Protein AF-0000000073181662 (afdb_homodimer)

Structure (mmCIF, N/CA/C/O backbone):
data_AF-0000000073181662-model_v1
#
loop_
_entity.id
_entity.type
_entity.pdbx_description
1 polymer 'CTLH domain-containing protein'
#
loop_
_atom_site.group_PDB
_atom_site.id
_atom_site.type_symbol
_atom_site.label_atom_id
_atom_site.label_alt_id
_atom_site.label_comp_id
_atom_site.label_asym_id
_atom_site.label_entity_id
_atom_site.label_seq_id
_atom_site.pdbx_PDB_ins_code
_atom_site.Cartn_x
_atom_site.Cartn_y
_atom_site.Cartn_z
_atom_site.occupancy
_atom_site.B_iso_or_equiv
_atom_site.auth_seq_id
_atom_site.auth_comp_id
_atom_site.auth_asym_id
_atom_site.auth_atom_id
_atom_site.pdbx_PDB_model_num
ATOM 1 N N . MET A 1 1 ? 4.539 17.078 -28.125 1 48.53 1 MET A N 1
ATOM 2 C CA . MET A 1 1 ? 5.02 17.031 -26.75 1 48.53 1 MET A CA 1
ATOM 3 C C . MET A 1 1 ? 5.301 15.594 -26.328 1 48.53 1 MET A C 1
ATOM 5 O O . MET A 1 1 ? 4.434 14.727 -26.453 1 48.53 1 MET A O 1
ATOM 9 N N . ASN A 1 2 ? 6.52 15.117 -26.297 1 72.12 2 ASN A N 1
ATOM 10 C CA . ASN A 1 2 ? 6.871 13.742 -25.953 1 72.12 2 ASN A CA 1
ATOM 11 C C . ASN A 1 2 ? 6.547 13.422 -24.5 1 72.12 2 ASN A C 1
ATOM 13 O O . ASN A 1 2 ? 7.117 14.016 -23.594 1 72.12 2 ASN A O 1
ATOM 17 N N . VAL A 1 3 ? 5.398 12.906 -24.219 1 86.69 3 VAL A N 1
ATOM 18 C CA . VAL A 1 3 ? 4.969 12.523 -22.875 1 86.69 3 VAL A CA 1
ATOM 19 C C . VAL A 1 3 ? 5.914 11.469 -22.312 1 86.69 3 VAL A C 1
ATOM 21 O O . VAL A 1 3 ? 6.137 10.422 -22.938 1 86.69 3 VAL A O 1
ATOM 24 N N . THR A 1 4 ? 6.684 11.883 -21.25 1 92.31 4 THR A N 1
ATOM 25 C CA . THR A 1 4 ? 7.586 10.953 -20.594 1 92.31 4 THR A CA 1
ATOM 26 C C . THR A 1 4 ? 6.824 10.055 -19.625 1 92.31 4 THR A C 1
ATOM 28 O O . THR A 1 4 ? 5.676 10.344 -19.281 1 92.31 4 THR A O 1
ATOM 31 N N . GLU A 1 5 ? 7.379 9.008 -19.25 1 93.75 5 GLU A N 1
ATOM 32 C CA . GLU A 1 5 ? 6.809 8.125 -18.234 1 93.75 5 GLU A CA 1
ATOM 33 C C . GLU A 1 5 ? 6.59 8.875 -16.922 1 93.75 5 GLU A C 1
ATOM 35 O O . GLU A 1 5 ? 5.609 8.625 -16.219 1 93.75 5 GLU A O 1
ATOM 40 N N . GLU A 1 6 ? 7.523 9.734 -16.609 1 94.75 6 GLU A N 1
ATOM 41 C CA . GLU A 1 6 ? 7.391 10.555 -15.414 1 94.75 6 GLU A CA 1
ATOM 42 C C . GLU A 1 6 ? 6.129 11.406 -15.461 1 94.75 6 GLU A C 1
ATOM 44 O O . GLU A 1 6 ? 5.441 11.57 -14.445 1 94.75 6 GLU A O 1
ATOM 49 N N . ASP A 1 7 ? 5.836 11.914 -16.594 1 95.88 7 ASP A N 1
ATOM 50 C CA . ASP A 1 7 ? 4.621 12.703 -16.766 1 95.88 7 ASP A CA 1
ATOM 51 C C . ASP A 1 7 ? 3.373 11.859 -16.516 1 95.88 7 ASP A C 1
ATOM 53 O O . ASP A 1 7 ? 2.41 12.328 -15.914 1 95.88 7 ASP A O 1
ATOM 57 N N . VAL A 1 8 ? 3.42 10.688 -17 1 97.19 8 VAL A N 1
ATOM 58 C CA . VAL A 1 8 ? 2.293 9.773 -16.812 1 97.19 8 VAL A CA 1
ATOM 59 C C . VAL A 1 8 ? 2.088 9.5 -15.328 1 97.19 8 VAL A C 1
ATOM 61 O O . VAL A 1 8 ? 0.968 9.602 -14.82 1 97.19 8 VAL A O 1
ATOM 64 N N . VAL A 1 9 ? 3.143 9.195 -14.656 1 98.25 9 VAL A N 1
ATOM 65 C CA . VAL A 1 9 ? 3.088 8.898 -13.227 1 98.25 9 VAL A CA 1
ATOM 66 C C . VAL A 1 9 ? 2.553 10.102 -12.461 1 98.25 9 VAL A C 1
ATOM 68 O O . VAL A 1 9 ? 1.69 9.961 -11.594 1 98.25 9 VAL A O 1
ATOM 71 N N . LYS A 1 10 ? 3.012 11.281 -12.828 1 97.5 10 LYS A N 1
ATOM 72 C CA . LYS A 1 10 ? 2.547 12.492 -12.164 1 97.5 10 LYS A CA 1
ATOM 73 C C . LYS A 1 10 ? 1.052 12.703 -12.383 1 97.5 10 LYS A C 1
ATOM 75 O O . LYS A 1 10 ? 0.334 13.109 -11.469 1 97.5 10 LYS A O 1
ATOM 80 N N . THR A 1 11 ? 0.65 12.445 -13.555 1 97.75 11 THR A N 1
ATOM 81 C CA . THR A 1 11 ? -0.768 12.57 -13.875 1 97.75 11 THR A CA 1
ATOM 82 C C . THR A 1 11 ? -1.594 11.586 -13.047 1 97.75 11 THR A C 1
ATOM 84 O O . THR A 1 11 ? -2.656 11.938 -12.531 1 97.75 11 THR A O 1
ATOM 87 N N . ILE A 1 12 ? -1.099 10.391 -12.93 1 98.5 12 ILE A N 1
ATOM 88 C CA . ILE A 1 12 ? -1.779 9.375 -12.125 1 98.5 12 ILE A CA 1
ATOM 89 C C . ILE A 1 12 ? -1.827 9.82 -10.664 1 98.5 12 ILE A C 1
ATOM 91 O O . ILE A 1 12 ? -2.871 9.727 -10.016 1 98.5 12 ILE A O 1
ATOM 95 N N . LEU A 1 13 ? -0.717 10.312 -10.188 1 98.5 13 LEU A N 1
ATOM 96 C CA . LEU A 1 13 ? -0.642 10.781 -8.812 1 98.5 13 LEU A CA 1
ATOM 97 C C . LEU A 1 13 ? -1.654 11.891 -8.555 1 98.5 13 LEU A C 1
ATOM 99 O O . LEU A 1 13 ? -2.316 11.906 -7.516 1 98.5 13 LEU A O 1
ATOM 103 N N . GLU A 1 14 ? -1.803 12.781 -9.438 1 97.38 14 GLU A N 1
ATOM 104 C CA . GLU A 1 14 ? -2.787 13.852 -9.32 1 97.38 14 GLU A CA 1
ATOM 105 C C . GLU A 1 14 ? -4.207 13.297 -9.266 1 97.38 14 GLU A C 1
ATOM 107 O O . GLU A 1 14 ? -5.031 13.75 -8.469 1 97.38 14 GLU A O 1
ATOM 112 N N . PHE A 1 15 ? -4.457 12.352 -10.156 1 97.88 15 PHE A N 1
ATOM 113 C CA . PHE A 1 15 ? -5.766 11.711 -10.18 1 97.88 15 PHE A CA 1
ATOM 114 C C . PHE A 1 15 ? -6.059 11.039 -8.836 1 97.88 15 PHE A C 1
ATOM 116 O O . PHE A 1 15 ? -7.133 11.234 -8.266 1 97.88 15 PHE A O 1
ATOM 123 N N . LEU A 1 16 ? -5.164 10.25 -8.32 1 97.94 16 LEU A N 1
ATOM 124 C CA . LEU A 1 16 ? -5.332 9.547 -7.055 1 97.94 16 LEU A CA 1
ATOM 125 C C . LEU A 1 16 ? -5.578 10.531 -5.914 1 97.94 16 LEU A C 1
ATOM 127 O O . LEU A 1 16 ? -6.453 10.305 -5.074 1 97.94 16 LEU A O 1
ATOM 131 N N . ASP A 1 17 ? -4.844 11.578 -5.934 1 96.5 17 ASP A N 1
ATOM 132 C CA . ASP A 1 17 ? -4.996 12.609 -4.91 1 96.5 17 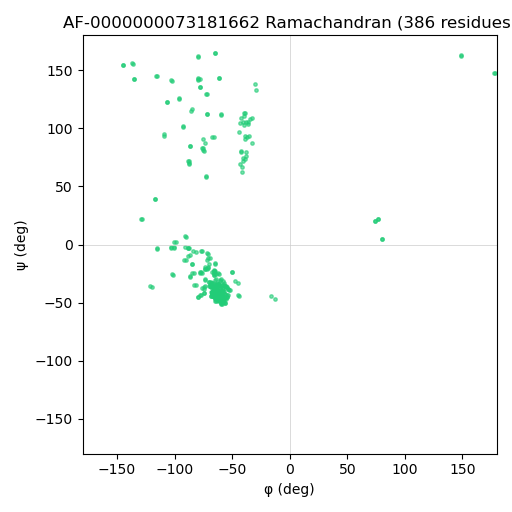ASP A CA 1
ATOM 133 C C . ASP A 1 17 ? -6.387 13.242 -4.969 1 96.5 17 ASP A C 1
ATOM 135 O O . ASP A 1 17 ? -7.055 13.367 -3.939 1 96.5 17 ASP A O 1
ATOM 139 N N . SER A 1 18 ? -6.816 13.555 -6.148 1 95.94 18 SER A N 1
ATOM 140 C CA . SER A 1 18 ? -8.086 14.242 -6.34 1 95.94 18 SER A CA 1
ATOM 141 C C . SER A 1 18 ? -9.258 13.359 -5.91 1 95.94 18 SER A C 1
ATOM 143 O O . SER A 1 18 ? -10.312 13.867 -5.52 1 95.94 18 SER A O 1
ATOM 145 N N . ARG A 1 19 ? -9.07 12.047 -5.875 1 95.19 19 ARG A N 1
ATOM 146 C CA . ARG A 1 19 ? -10.141 11.109 -5.531 1 95.19 19 ARG A CA 1
ATOM 147 C C . ARG A 1 19 ? -9.984 10.609 -4.102 1 95.19 19 ARG A C 1
ATOM 149 O O . ARG A 1 19 ? -10.781 9.789 -3.637 1 95.19 19 ARG A O 1
ATOM 156 N N . GLY A 1 20 ? -8.969 11.008 -3.459 1 94.94 20 GLY A N 1
ATOM 157 C CA . GLY A 1 20 ? -8.742 10.594 -2.084 1 94.94 20 GLY A CA 1
ATOM 158 C C . GLY A 1 20 ? -8.211 9.18 -1.966 1 94.94 20 GLY A C 1
ATOM 159 O O . GLY A 1 20 ? -8.383 8.523 -0.936 1 94.94 20 GLY A O 1
ATOM 160 N N . LEU A 1 21 ? -7.605 8.656 -2.998 1 96.75 21 LEU A N 1
ATOM 161 C CA . LEU A 1 21 ? -6.996 7.328 -3.012 1 96.75 21 LEU A CA 1
ATOM 162 C C . LEU A 1 21 ? -5.547 7.395 -2.539 1 96.75 21 LEU A C 1
ATOM 164 O O . LEU A 1 21 ? -4.625 7.098 -3.305 1 96.75 21 LEU A O 1
ATOM 168 N N . HIS A 1 22 ? -5.398 7.613 -1.284 1 97.06 22 HIS A N 1
ATOM 169 C CA . HIS A 1 22 ? -4.105 8.055 -0.77 1 97.06 22 HIS A CA 1
ATOM 170 C C . HIS A 1 22 ? -3.203 6.863 -0.458 1 97.06 22 HIS A C 1
ATOM 172 O O . HIS A 1 22 ? -1.979 6.977 -0.531 1 97.06 22 HIS A O 1
ATOM 178 N N . ILE A 1 23 ? -3.785 5.742 -0.146 1 97.25 23 ILE A N 1
ATOM 179 C CA . ILE A 1 23 ? -2.947 4.566 0.059 1 97.25 23 ILE A CA 1
ATOM 180 C C . ILE A 1 23 ? -2.246 4.199 -1.246 1 97.25 23 ILE A C 1
ATOM 182 O O . ILE A 1 23 ? -1.03 3.988 -1.267 1 97.25 23 ILE A O 1
ATOM 186 N N . ALA A 1 24 ? -2.98 4.207 -2.316 1 98 24 ALA A N 1
ATOM 187 C CA . ALA A 1 24 ? -2.408 3.949 -3.635 1 98 24 ALA A CA 1
ATOM 188 C C . ALA A 1 24 ? -1.417 5.043 -4.023 1 98 24 ALA A C 1
ATOM 190 O O . ALA A 1 24 ? -0.35 4.754 -4.574 1 98 24 ALA A O 1
ATOM 191 N N . GLN A 1 25 ? -1.783 6.258 -3.738 1 98 25 GLN A N 1
ATOM 192 C CA . GLN A 1 25 ? -0.916 7.395 -4.043 1 98 25 GLN A CA 1
ATOM 193 C C . GLN A 1 25 ? 0.456 7.227 -3.396 1 98 25 GLN A C 1
ATOM 195 O O . GLN A 1 25 ? 1.482 7.324 -4.07 1 98 25 GLN A O 1
ATOM 200 N N . LEU A 1 26 ? 0.462 6.93 -2.139 1 97.56 26 LEU A N 1
ATOM 201 C CA . LEU A 1 26 ? 1.713 6.828 -1.395 1 97.56 26 LEU A CA 1
ATOM 202 C C . LEU A 1 26 ? 2.506 5.602 -1.829 1 97.56 26 LEU A C 1
ATOM 204 O O . LEU A 1 26 ? 3.738 5.637 -1.876 1 97.56 26 LEU A O 1
ATOM 208 N N . SER A 1 27 ? 1.855 4.523 -2.145 1 97.5 27 SER A N 1
ATOM 209 C CA . SER A 1 27 ? 2.529 3.34 -2.664 1 97.5 27 SER A CA 1
ATOM 210 C C . SER A 1 27 ? 3.227 3.637 -3.988 1 97.5 27 SER A C 1
ATOM 212 O O . SER A 1 27 ? 4.367 3.221 -4.199 1 97.5 27 SER A O 1
ATOM 214 N N . LEU A 1 28 ? 2.58 4.371 -4.859 1 98.25 28 LEU A N 1
ATOM 215 C CA . LEU A 1 28 ? 3.139 4.715 -6.16 1 98.25 28 LEU A CA 1
ATOM 216 C C . LEU A 1 28 ? 4.34 5.641 -6.004 1 98.25 28 LEU A C 1
ATOM 218 O O . LEU A 1 28 ? 5.355 5.465 -6.684 1 98.25 28 LEU A O 1
ATOM 222 N N . GLU A 1 29 ? 4.219 6.562 -5.102 1 97.81 29 GLU A N 1
ATOM 223 C CA . GLU A 1 29 ? 5.352 7.441 -4.824 1 97.81 29 GLU A CA 1
ATOM 224 C C . GLU A 1 29 ? 6.562 6.648 -4.344 1 97.81 29 GLU A C 1
ATOM 226 O O . GLU A 1 29 ? 7.688 6.883 -4.801 1 97.81 29 GLU A O 1
ATOM 231 N N . 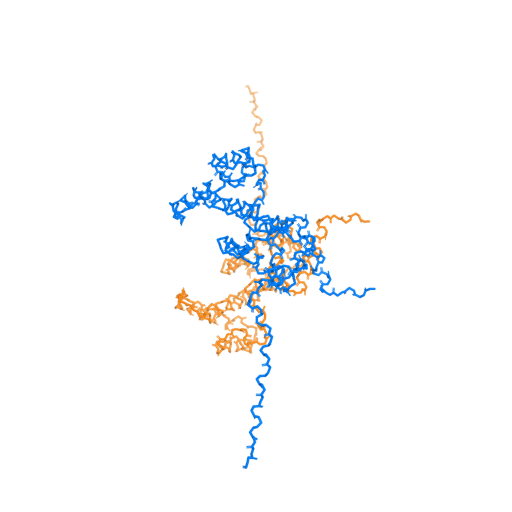ARG A 1 30 ? 6.301 5.754 -3.527 1 95.94 30 ARG A N 1
ATOM 232 C CA . ARG A 1 30 ? 7.383 4.965 -2.951 1 95.94 30 ARG A CA 1
ATOM 233 C C . ARG A 1 30 ? 8.039 4.078 -4.008 1 95.94 30 ARG A C 1
ATOM 235 O O . ARG A 1 30 ? 9.266 3.994 -4.078 1 95.94 30 ARG A O 1
ATOM 242 N N . GLU A 1 31 ? 7.27 3.475 -4.852 1 95.69 31 GLU A N 1
ATOM 243 C CA . GLU A 1 31 ? 7.793 2.541 -5.844 1 95.69 31 GLU A CA 1
ATOM 244 C C . GLU A 1 31 ? 8.531 3.279 -6.957 1 95.69 31 GLU A C 1
ATOM 246 O O . GLU A 1 31 ? 9.461 2.74 -7.559 1 95.69 31 GLU A O 1
ATOM 251 N N . THR A 1 32 ? 8.117 4.508 -7.262 1 96.56 32 THR A N 1
ATOM 252 C CA . THR A 1 32 ? 8.68 5.223 -8.406 1 96.56 32 THR A CA 1
ATOM 253 C C . THR A 1 32 ? 9.711 6.254 -7.945 1 96.56 32 THR A C 1
ATOM 255 O O . THR A 1 32 ? 10.531 6.719 -8.742 1 96.56 32 THR A O 1
ATOM 258 N N . GLY A 1 33 ? 9.586 6.734 -6.723 1 95.38 33 GLY A N 1
ATOM 259 C CA . GLY A 1 33 ? 10.398 7.832 -6.234 1 95.38 33 GLY A CA 1
ATOM 260 C C . GLY A 1 33 ? 9.914 9.195 -6.691 1 95.38 33 GLY A C 1
ATOM 261 O O . GLY A 1 33 ? 10.539 10.219 -6.406 1 95.38 33 GLY A O 1
ATOM 262 N N . ILE A 1 34 ? 8.781 9.227 -7.371 1 96.81 34 ILE A N 1
ATOM 263 C CA . ILE A 1 34 ? 8.203 10.469 -7.871 1 96.81 34 ILE A CA 1
ATOM 264 C C . ILE A 1 34 ? 7.148 10.977 -6.895 1 96.81 34 ILE A C 1
ATOM 266 O O . ILE A 1 34 ? 6.227 10.242 -6.527 1 96.81 34 ILE A O 1
ATOM 270 N N . ILE A 1 35 ? 7.266 12.188 -6.449 1 94.81 35 ILE A N 1
ATOM 271 C CA . ILE A 1 35 ? 6.344 12.766 -5.477 1 94.81 35 ILE A CA 1
ATOM 272 C C . ILE A 1 35 ? 5.359 13.688 -6.188 1 94.81 35 ILE A C 1
ATOM 274 O O . ILE A 1 35 ? 5.734 14.414 -7.109 1 94.81 35 ILE A O 1
ATOM 278 N N . ASN A 1 36 ? 4.137 13.648 -5.754 1 90.25 36 ASN A N 1
ATOM 279 C CA . ASN A 1 36 ? 3.104 14.539 -6.277 1 90.25 36 ASN A CA 1
ATOM 280 C C . ASN A 1 36 ? 3.256 15.953 -5.73 1 90.25 36 ASN A C 1
ATOM 282 O O . ASN A 1 36 ? 2.541 16.344 -4.805 1 90.25 36 ASN A O 1
ATOM 286 N N . GLY A 1 37 ? 4.055 16.734 -6.258 1 88.25 37 GLY A N 1
ATOM 287 C CA . GLY A 1 37 ? 4.27 18.109 -5.805 1 88.25 37 GLY A CA 1
ATOM 288 C C . GLY A 1 37 ? 5.691 18.594 -6.027 1 88.25 37 GLY A C 1
ATOM 289 O O . GLY A 1 37 ? 6.578 17.797 -6.359 1 88.25 37 GLY A O 1
ATOM 290 N N . ASP A 1 38 ? 5.742 19.891 -5.949 1 88.38 38 ASP A N 1
ATOM 291 C CA . ASP A 1 38 ? 7.035 20.562 -5.984 1 88.38 38 ASP A CA 1
ATOM 292 C C . ASP A 1 38 ? 7.387 21.156 -4.621 1 88.38 38 ASP A C 1
ATOM 294 O O . ASP A 1 38 ? 6.938 22.25 -4.277 1 88.38 38 ASP A O 1
ATOM 298 N N . PHE A 1 39 ? 8.172 20.344 -3.861 1 90.56 39 PHE A N 1
ATOM 299 C CA . PHE A 1 39 ? 8.453 20.734 -2.484 1 90.56 39 PHE A CA 1
ATOM 300 C C . PHE A 1 39 ? 9.945 21 -2.287 1 90.56 39 PHE A C 1
ATOM 302 O O . PHE A 1 39 ? 10.781 20.359 -2.922 1 90.56 39 PHE A O 1
ATOM 309 N N . SER A 1 40 ? 10.227 21.969 -1.453 1 90.81 40 SER A N 1
ATOM 310 C CA . SER A 1 40 ? 11.594 22.141 -0.982 1 90.81 40 SER A CA 1
ATOM 311 C C . SER A 1 40 ? 12.039 20.938 -0.148 1 90.81 40 SER A C 1
ATOM 313 O O . SER A 1 40 ? 11.219 20.125 0.257 1 90.81 40 SER A O 1
ATOM 315 N N . GLU A 1 41 ? 13.32 20.812 0.082 1 92.12 41 GLU A N 1
ATOM 316 C CA . GLU A 1 41 ? 13.859 19.734 0.91 1 92.12 41 GLU A CA 1
ATOM 317 C C . GLU A 1 41 ? 13.242 19.766 2.307 1 92.12 41 GLU A C 1
ATOM 319 O O . GLU A 1 41 ? 12.93 18.703 2.867 1 92.12 41 GLU A O 1
ATOM 324 N N . ASP A 1 42 ? 13.023 20.938 2.941 1 92 42 ASP A N 1
ATOM 325 C CA . ASP A 1 42 ? 12.438 21.078 4.273 1 92 42 ASP A CA 1
ATOM 326 C C . ASP A 1 42 ? 10.992 20.578 4.289 1 92 42 ASP A C 1
ATOM 328 O O . ASP A 1 42 ? 10.578 19.891 5.219 1 92 42 ASP A O 1
ATOM 332 N N . LEU A 1 43 ? 10.297 20.938 3.266 1 93.81 43 LEU A N 1
ATOM 333 C CA . LEU A 1 43 ? 8.906 20.516 3.188 1 93.81 43 LEU A CA 1
ATOM 334 C C . LEU A 1 43 ? 8.805 19.016 2.967 1 93.81 43 LEU A C 1
ATOM 336 O O . LEU A 1 43 ? 7.895 18.359 3.496 1 93.81 43 LEU A O 1
ATOM 340 N N . LEU A 1 44 ? 9.758 18.5 2.205 1 94.38 44 LEU A N 1
ATOM 341 C CA . LEU A 1 44 ? 9.789 17.062 2.016 1 94.38 44 LEU A CA 1
ATOM 342 C C . LEU A 1 44 ? 10.062 16.344 3.334 1 94.38 44 LEU A C 1
ATOM 344 O O . LEU A 1 44 ? 9.469 15.305 3.619 1 94.38 44 LEU A O 1
ATOM 348 N N . PHE A 1 45 ? 10.914 16.922 4.066 1 95.94 45 PHE A N 1
ATOM 349 C CA . PHE A 1 45 ? 11.219 16.344 5.375 1 95.94 45 PHE A CA 1
ATOM 350 C C . PHE A 1 45 ? 10 16.406 6.289 1 95.94 45 PHE A C 1
ATOM 352 O O . PHE A 1 45 ? 9.648 15.398 6.914 1 95.94 45 PHE A O 1
ATOM 359 N N . LEU A 1 46 ? 9.344 17.562 6.309 1 96.44 46 LEU A N 1
ATOM 360 C CA . LEU A 1 46 ? 8.133 17.703 7.105 1 96.44 46 LEU A CA 1
ATOM 361 C C . LEU A 1 46 ? 7.055 16.734 6.648 1 96.44 46 LEU A C 1
ATOM 363 O O . LEU A 1 46 ? 6.387 16.109 7.477 1 96.44 46 LEU A O 1
ATOM 367 N N . ARG A 1 47 ? 6.914 16.672 5.359 1 96.62 47 ARG A N 1
ATOM 368 C CA . ARG A 1 47 ? 5.949 15.734 4.781 1 96.62 47 ARG A CA 1
ATOM 369 C C . ARG A 1 47 ? 6.199 14.312 5.277 1 96.62 47 ARG A C 1
ATOM 371 O O . ARG A 1 47 ? 5.262 13.609 5.668 1 96.62 47 ARG A O 1
ATOM 378 N N . GLN A 1 48 ? 7.402 13.914 5.312 1 96.69 48 GLN A N 1
ATOM 379 C CA . GLN A 1 48 ? 7.738 12.562 5.73 1 96.69 48 GLN A CA 1
ATOM 380 C C . GLN A 1 48 ? 7.438 12.344 7.211 1 96.69 48 GLN A C 1
ATOM 382 O O . GLN A 1 48 ? 6.957 11.281 7.605 1 96.69 48 GLN A O 1
ATOM 387 N N . LEU A 1 49 ? 7.746 13.289 8.016 1 97.81 49 LEU A N 1
ATOM 388 C CA . LEU A 1 49 ? 7.414 13.195 9.43 1 97.81 49 LEU A CA 1
ATOM 389 C C . LEU A 1 49 ? 5.922 12.945 9.625 1 97.81 49 LEU A C 1
ATOM 391 O O . LEU A 1 49 ? 5.523 12.062 10.383 1 97.81 49 LEU A O 1
ATOM 395 N N . VAL A 1 50 ? 5.125 13.734 8.898 1 98.19 50 VAL A N 1
ATOM 396 C CA . VAL A 1 50 ? 3.672 13.648 9.008 1 98.19 50 VAL A CA 1
ATOM 397 C C . VAL A 1 50 ? 3.189 12.305 8.469 1 98.19 50 VAL A C 1
ATOM 399 O O . VAL A 1 50 ? 2.391 11.617 9.109 1 98.19 50 VAL A O 1
ATOM 402 N N . LEU A 1 51 ? 3.717 11.922 7.352 1 97.5 51 LEU A N 1
ATOM 403 C CA . LEU A 1 51 ? 3.303 10.68 6.715 1 97.5 51 LEU A CA 1
ATOM 404 C C . LEU A 1 51 ? 3.695 9.477 7.562 1 97.5 51 LEU A C 1
ATOM 406 O O . LEU A 1 51 ? 3.027 8.438 7.523 1 97.5 51 LEU A O 1
ATOM 410 N N . ASP A 1 52 ? 4.734 9.609 8.375 1 97.12 52 ASP A N 1
ATOM 411 C CA . ASP A 1 52 ? 5.188 8.531 9.258 1 97.12 52 ASP A CA 1
ATOM 412 C C . ASP A 1 52 ? 4.469 8.586 10.602 1 97.12 52 ASP A C 1
ATOM 414 O O . ASP A 1 52 ? 4.699 7.738 11.469 1 97.12 52 ASP A O 1
ATOM 418 N N . GLY A 1 53 ? 3.68 9.531 10.781 1 97.69 53 GLY A N 1
ATOM 419 C CA . GLY A 1 53 ? 2.965 9.664 12.039 1 97.69 53 GLY A CA 1
ATOM 420 C C . GLY A 1 53 ? 3.846 10.156 13.18 1 97.69 53 GLY A C 1
ATOM 421 O O . GLY A 1 53 ? 3.562 9.891 14.344 1 97.69 53 GLY A O 1
ATOM 422 N N . LEU A 1 54 ? 4.902 10.734 12.836 1 98.06 54 LEU A N 1
ATOM 423 C CA . LEU A 1 54 ? 5.809 11.289 13.844 1 98.06 54 LEU A CA 1
ATOM 424 C C . LEU A 1 54 ? 5.406 12.719 14.203 1 98.06 54 LEU A C 1
ATOM 426 O O . LEU A 1 54 ? 6.164 13.656 13.969 1 98.06 54 LEU A O 1
ATOM 430 N N . TRP A 1 55 ? 4.309 12.789 14.852 1 98.19 55 TRP A N 1
ATOM 431 C CA . TRP A 1 55 ? 3.631 14.055 15.102 1 98.19 55 TRP A CA 1
ATOM 432 C C . TRP A 1 55 ? 4.48 14.961 15.984 1 98.19 55 TRP A C 1
ATOM 434 O O . TRP A 1 55 ? 4.656 16.141 15.688 1 98.19 55 TRP A O 1
ATOM 444 N N . ASP A 1 56 ? 4.996 14.398 17.047 1 97.56 56 ASP A N 1
ATOM 445 C CA . ASP A 1 56 ? 5.793 15.211 17.969 1 97.56 56 ASP A CA 1
ATOM 446 C C . ASP A 1 56 ? 7.059 15.727 17.281 1 97.56 56 ASP A C 1
ATOM 448 O O . ASP A 1 56 ? 7.461 16.875 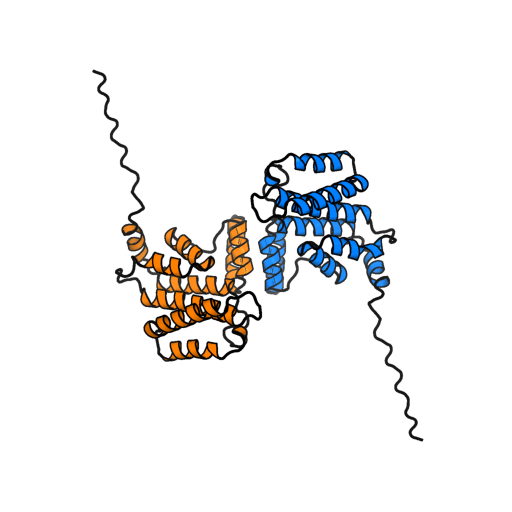17.5 1 97.56 56 ASP A O 1
ATOM 452 N N . SER A 1 57 ? 7.641 14.914 16.453 1 98.38 57 SER A N 1
ATOM 453 C CA . SER A 1 57 ? 8.812 15.328 15.688 1 98.38 57 SER A CA 1
ATOM 454 C C . SER A 1 57 ? 8.461 16.438 14.703 1 98.38 57 SER A C 1
ATOM 456 O O . SER A 1 57 ? 9.266 17.328 14.445 1 98.38 57 SER A O 1
ATOM 458 N N . ALA A 1 58 ? 7.316 16.391 14.141 1 98.06 58 ALA A N 1
ATOM 459 C CA . ALA A 1 58 ? 6.855 17.438 13.227 1 98.06 58 ALA A CA 1
ATOM 460 C C . ALA A 1 58 ? 6.715 18.766 13.953 1 98.06 58 ALA A C 1
ATOM 462 O O . ALA A 1 58 ? 7.098 19.812 13.422 1 98.06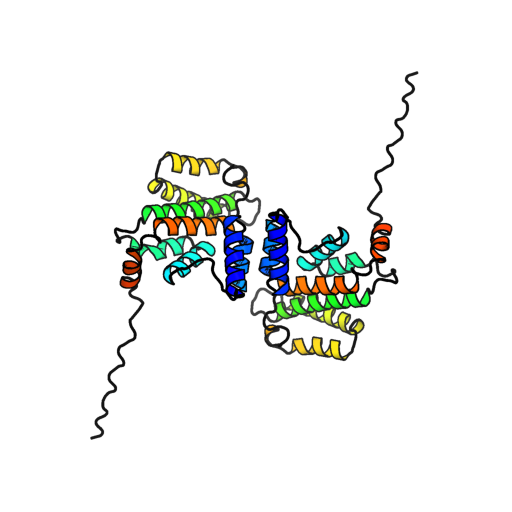 58 ALA A O 1
ATOM 463 N N . LEU A 1 59 ? 6.219 18.75 15.156 1 97 59 LEU A N 1
ATOM 464 C CA . LEU A 1 59 ? 6.082 19.953 15.961 1 97 59 LEU A CA 1
ATOM 465 C C . LEU A 1 59 ? 7.449 20.531 16.328 1 97 59 LEU A C 1
ATOM 467 O O . LEU A 1 59 ? 7.66 21.75 16.25 1 97 59 LEU A O 1
ATOM 471 N N . ASP A 1 60 ? 8.336 19.625 16.609 1 97.06 60 ASP A N 1
ATOM 472 C CA . ASP A 1 60 ? 9.695 20.047 16.953 1 97.06 60 ASP A CA 1
ATOM 473 C C . ASP A 1 60 ? 10.383 20.672 15.742 1 97.06 60 ASP A C 1
ATOM 475 O O . ASP A 1 60 ? 11.148 21.641 15.883 1 97.06 60 ASP A O 1
ATOM 479 N N . PHE A 1 61 ? 10.133 20.203 14.648 1 96.12 61 PHE A N 1
ATOM 480 C CA . PHE A 1 61 ? 10.789 20.609 13.414 1 96.12 61 PHE A CA 1
ATOM 481 C C . PHE A 1 61 ? 10.461 22.062 13.086 1 96.12 61 PHE A C 1
ATOM 483 O O . PHE A 1 61 ? 11.305 22.797 12.555 1 96.12 61 PHE A O 1
ATOM 490 N N . ILE A 1 62 ? 9.297 22.5 13.477 1 92.88 62 ILE A N 1
ATOM 491 C CA . ILE A 1 62 ? 8.883 23.844 13.062 1 92.88 62 ILE A CA 1
ATOM 492 C C . ILE A 1 62 ? 9.109 24.828 14.211 1 92.88 62 ILE A C 1
ATOM 494 O O . ILE A 1 62 ? 8.875 26.031 14.062 1 92.88 62 ILE A O 1
ATOM 498 N N . GLU A 1 63 ? 9.547 24.328 15.289 1 92.12 63 GLU A N 1
ATOM 499 C CA . GLU A 1 63 ? 9.711 25.141 16.484 1 92.12 63 GLU A CA 1
ATOM 500 C C . GLU A 1 63 ? 10.555 26.375 16.188 1 92.12 63 GLU A C 1
ATOM 502 O O . GLU A 1 63 ? 10.25 27.469 16.672 1 92.12 63 GLU A O 1
ATOM 507 N N . PRO A 1 64 ? 11.578 26.281 15.375 1 90.31 64 PRO A N 1
ATOM 508 C CA . PRO A 1 64 ? 12.398 27.469 15.062 1 90.31 64 PRO A CA 1
ATOM 509 C C . PRO A 1 64 ? 11.625 28.547 14.312 1 90.31 64 PRO A C 1
ATOM 511 O O . PRO A 1 64 ? 12.062 29.703 14.266 1 90.31 64 PRO A O 1
ATOM 514 N N . LEU A 1 65 ? 10.555 28.172 13.797 1 87.25 65 LEU A N 1
ATOM 515 C CA . LEU A 1 65 ? 9.789 29.125 13 1 87.25 65 LEU A CA 1
ATOM 516 C C . LEU A 1 65 ? 8.797 29.891 13.867 1 87.25 65 LEU A C 1
ATOM 518 O O . LEU A 1 65 ? 8.039 30.719 13.367 1 87.25 65 LEU A O 1
ATOM 522 N N . LYS A 1 66 ? 8.875 29.688 15.102 1 88.06 66 LYS A N 1
ATOM 523 C CA . LYS A 1 66 ? 7.922 30.312 16.016 1 88.06 66 LYS A CA 1
ATOM 524 C C . LYS A 1 66 ? 8.07 31.828 16.031 1 88.06 66 LYS A C 1
ATOM 526 O O . LYS A 1 66 ? 7.105 32.562 16.297 1 88.06 66 LYS A O 1
ATOM 531 N N . ASP A 1 67 ? 9.273 32.281 15.664 1 86.5 67 ASP A N 1
ATOM 532 C CA . ASP A 1 67 ? 9.539 33.719 15.727 1 86.5 67 ASP A CA 1
ATOM 533 C C . ASP A 1 67 ? 9.414 34.344 14.344 1 86.5 67 ASP A C 1
ATOM 535 O O . ASP A 1 67 ? 9.664 35.562 14.188 1 86.5 67 ASP A O 1
ATOM 539 N N . VAL A 1 68 ? 9.078 33.594 13.422 1 82.81 68 VAL A N 1
ATOM 540 C CA . VAL A 1 68 ? 8.891 34.125 12.07 1 82.81 68 VAL A CA 1
ATOM 541 C C . VAL A 1 68 ? 7.477 34.688 11.922 1 82.81 68 VAL A C 1
ATOM 543 O O . VAL A 1 68 ? 6.496 33.938 12.078 1 82.81 68 VAL A O 1
ATOM 546 N N . ASN A 1 69 ? 7.359 35.938 11.703 1 80.94 69 ASN A N 1
ATOM 547 C CA . ASN A 1 69 ? 6.078 36.625 11.664 1 80.94 69 ASN A CA 1
ATOM 548 C C . ASN A 1 69 ? 5.156 36.062 10.594 1 80.94 69 ASN A C 1
ATOM 550 O O . ASN A 1 69 ? 3.938 36 10.781 1 80.94 69 ASN A O 1
ATOM 554 N N . GLU A 1 70 ? 5.676 35.531 9.492 1 82.25 70 GLU A N 1
ATOM 555 C CA . GLU A 1 70 ? 4.875 35.062 8.367 1 82.25 70 GLU A CA 1
ATOM 556 C C . GLU A 1 70 ? 4.371 33.656 8.594 1 82.25 70 GLU A C 1
ATOM 558 O O . GLU A 1 70 ? 3.539 33.156 7.836 1 82.25 70 GLU A O 1
ATOM 563 N N . PHE A 1 71 ? 4.801 33.094 9.641 1 87.69 71 PHE A N 1
ATOM 564 C CA . PHE A 1 71 ? 4.434 31.719 9.891 1 87.69 71 PHE A CA 1
ATOM 565 C C . PHE A 1 71 ? 3.408 31.625 11.016 1 87.69 71 PHE A C 1
ATOM 567 O O . PHE A 1 71 ? 3.666 32.062 12.133 1 87.69 71 PHE A O 1
ATOM 574 N N . ASP A 1 72 ? 2.264 31.031 10.719 1 90.12 72 ASP A N 1
ATOM 575 C CA . ASP A 1 72 ? 1.215 30.844 11.719 1 90.12 72 ASP A CA 1
ATOM 576 C C . ASP A 1 72 ? 1.43 29.547 12.5 1 90.12 72 ASP A C 1
ATOM 578 O O . ASP A 1 72 ? 0.779 28.531 12.227 1 90.12 72 ASP A O 1
ATOM 582 N N . ILE A 1 73 ? 2.199 29.625 13.469 1 91.56 73 ILE A N 1
ATOM 583 C CA . ILE A 1 73 ? 2.607 28.453 14.234 1 91.56 73 ILE A CA 1
ATOM 584 C C . ILE A 1 73 ? 1.411 27.891 15 1 91.56 73 ILE A C 1
ATOM 586 O O . ILE A 1 73 ? 1.306 26.688 15.203 1 91.56 73 ILE A O 1
ATOM 590 N N . ARG A 1 74 ? 0.54 28.719 15.422 1 92.88 74 ARG A N 1
ATOM 591 C CA . ARG A 1 74 ? -0.638 28.25 16.156 1 92.88 74 ARG A CA 1
ATOM 592 C C . ARG A 1 74 ? -1.502 27.344 15.289 1 92.88 74 ARG A C 1
ATOM 594 O O . ARG A 1 74 ? -1.917 26.266 15.734 1 92.88 74 ARG A O 1
ATOM 601 N N . ALA A 1 75 ? -1.744 27.844 14.086 1 94.44 75 ALA A N 1
ATOM 602 C CA . ALA A 1 75 ? -2.531 27.047 13.148 1 94.44 75 ALA A CA 1
ATOM 603 C C . ALA A 1 75 ? -1.833 25.734 12.836 1 94.44 75 ALA A C 1
ATOM 605 O O . ALA A 1 75 ? -2.486 24.688 12.703 1 94.44 75 ALA A O 1
ATOM 606 N N . PHE A 1 76 ? -0.532 25.797 12.656 1 95.69 76 PHE A N 1
ATOM 607 C CA . PHE A 1 76 ? 0.253 24.594 12.398 1 95.69 76 PHE A CA 1
ATOM 608 C C . PHE A 1 76 ? 0.107 23.594 13.547 1 95.69 76 PHE A C 1
ATOM 610 O O . PHE A 1 76 ? -0.241 22.438 13.32 1 95.69 76 PHE A O 1
ATOM 617 N N . ARG A 1 77 ? 0.314 24 14.75 1 95.94 77 ARG A N 1
ATOM 618 C CA . ARG A 1 77 ? 0.216 23.156 15.93 1 95.94 77 ARG A CA 1
ATOM 619 C C . ARG A 1 77 ? -1.191 22.594 16.078 1 95.94 77 ARG A C 1
ATOM 621 O O . ARG A 1 77 ? -1.36 21.422 16.438 1 95.94 77 ARG A O 1
ATOM 628 N N . TYR A 1 78 ? -2.135 23.438 15.82 1 97.69 78 TYR A N 1
ATOM 629 C CA . TYR A 1 78 ? -3.525 23.016 15.914 1 97.69 78 TYR A CA 1
ATOM 630 C C . TYR A 1 78 ? -3.799 21.828 15 1 97.69 78 TYR A C 1
ATOM 632 O O . TYR A 1 78 ? -4.352 20.812 15.43 1 97.69 78 TYR A O 1
ATOM 640 N N . ASN A 1 79 ? -3.393 21.953 13.758 1 97.62 79 ASN A N 1
ATOM 641 C CA . ASN A 1 79 ? -3.684 20.906 12.789 1 97.62 79 ASN A CA 1
ATOM 642 C C . ASN A 1 79 ? -2.908 19.625 13.094 1 97.62 79 ASN A C 1
ATOM 644 O O . ASN A 1 79 ? -3.469 18.531 13.047 1 97.62 79 ASN A O 1
ATOM 648 N N . ILE A 1 80 ? -1.662 19.719 13.414 1 98.25 80 ILE A N 1
ATOM 649 C CA . ILE A 1 80 ? -0.855 18.547 13.742 1 98.25 80 ILE A CA 1
ATOM 650 C C . ILE A 1 80 ? -1.463 17.812 14.945 1 98.25 80 ILE A C 1
ATOM 652 O O . ILE A 1 80 ? -1.676 16.609 14.898 1 98.25 80 ILE A O 1
ATOM 656 N N . THR A 1 81 ? -1.806 18.562 15.977 1 98.25 81 THR A N 1
ATOM 657 C CA . THR A 1 81 ? -2.34 17.969 17.203 1 98.25 81 THR A CA 1
ATOM 658 C C . THR A 1 81 ? -3.721 17.375 16.953 1 98.25 81 THR A C 1
ATOM 660 O O . THR A 1 81 ? -4.047 16.312 17.484 1 98.25 81 THR A O 1
ATOM 663 N N . LYS A 1 82 ? -4.5 18.062 16.203 1 97.88 82 LYS A N 1
ATOM 664 C CA . LYS A 1 82 ? -5.844 17.625 15.852 1 97.88 82 LYS A CA 1
ATOM 665 C C . LYS A 1 82 ? -5.809 16.266 15.156 1 97.88 82 LYS A C 1
ATOM 667 O O . LYS A 1 82 ? -6.566 15.352 15.508 1 97.88 82 LYS A O 1
ATOM 672 N N . TYR A 1 83 ? -4.953 16.078 14.203 1 97.69 83 TYR A N 1
ATOM 673 C CA . TYR A 1 83 ? -4.883 14.836 13.453 1 97.69 83 TYR A CA 1
ATOM 674 C C . TYR A 1 83 ? -4.246 13.734 14.289 1 97.69 83 TYR A C 1
ATOM 676 O O . TYR A 1 83 ? -4.629 12.562 14.188 1 97.69 83 TYR A O 1
ATOM 684 N N . LYS A 1 84 ? -3.248 14.094 15.109 1 98 84 LYS A N 1
ATOM 685 C CA . LYS A 1 84 ? -2.766 13.141 16.109 1 98 84 LYS A CA 1
ATOM 686 C C . LYS A 1 84 ? -3.908 12.633 16.984 1 98 84 LYS A C 1
ATOM 688 O O . LYS A 1 84 ? -4.023 11.43 17.219 1 98 84 LYS A O 1
ATOM 693 N N . TYR A 1 85 ? -4.723 13.547 17.406 1 97.25 85 TYR A N 1
ATOM 694 C CA . TYR A 1 85 ? -5.879 13.234 18.234 1 97.25 85 TYR A CA 1
ATOM 695 C C . TYR A 1 85 ? -6.816 12.266 17.516 1 97.25 85 TYR A C 1
ATOM 697 O O . TYR A 1 85 ? -7.281 11.289 18.109 1 97.25 85 TYR A O 1
ATOM 705 N N . PHE A 1 86 ? -7.117 12.5 16.234 1 96.38 86 PHE A N 1
ATOM 706 C CA . PHE A 1 86 ? -7.98 11.625 15.453 1 96.38 86 PHE A CA 1
ATOM 707 C C . PHE A 1 86 ? -7.434 10.203 15.438 1 96.38 86 PHE A C 1
ATOM 709 O O . PHE A 1 86 ? -8.195 9.242 15.594 1 96.38 86 PHE A O 1
ATOM 716 N N . GLU A 1 87 ? -6.168 10.023 15.234 1 95.12 87 GLU A N 1
ATOM 717 C CA . GLU A 1 87 ? -5.555 8.703 15.172 1 95.12 87 GLU A CA 1
ATOM 718 C C . GLU A 1 87 ? -5.641 7.988 16.516 1 95.12 87 GLU A C 1
ATOM 720 O O . GLU A 1 87 ? -5.926 6.793 16.578 1 95.12 87 GLU A O 1
ATOM 725 N N . LEU A 1 88 ? -5.387 8.734 17.562 1 93.94 88 LEU A N 1
ATOM 726 C CA . LEU A 1 88 ? -5.477 8.164 18.891 1 93.94 88 LEU A CA 1
ATOM 727 C C . LEU A 1 88 ? -6.898 7.699 19.203 1 93.94 88 LEU A C 1
ATOM 729 O O . LEU A 1 88 ? -7.094 6.648 19.812 1 93.94 88 LEU A O 1
ATOM 733 N N . LEU A 1 89 ? -7.875 8.492 18.812 1 92.94 89 LEU A N 1
ATOM 734 C CA . LEU A 1 89 ? -9.273 8.117 18.984 1 92.94 89 LEU A CA 1
ATOM 735 C C . LEU A 1 89 ? -9.578 6.809 18.25 1 92.94 89 LEU A C 1
ATOM 737 O O . LEU A 1 89 ? -10.273 5.945 18.797 1 92.94 89 LEU A O 1
ATOM 741 N N . CYS A 1 90 ? -9.109 6.691 17.031 1 92 90 CYS A N 1
ATOM 742 C CA . CYS A 1 90 ? -9.312 5.48 16.234 1 92 90 CYS A CA 1
ATOM 743 C C . CYS A 1 90 ? -8.734 4.266 16.953 1 92 90 CYS A C 1
ATOM 745 O O . CYS A 1 90 ? -9.367 3.207 16.984 1 92 90 CYS A O 1
ATOM 747 N N . ILE A 1 91 ? -7.555 4.398 17.469 1 89.69 91 ILE A N 1
ATOM 748 C CA . ILE A 1 91 ? -6.887 3.314 18.172 1 89.69 91 ILE A CA 1
ATOM 749 C C . ILE A 1 91 ? -7.699 2.926 19.406 1 89.69 91 ILE A C 1
ATOM 751 O O . ILE A 1 91 ? -7.871 1.74 19.703 1 89.69 91 ILE A O 1
ATOM 755 N N . LYS A 1 92 ? -8.133 3.918 20.094 1 87.62 92 LYS A N 1
ATOM 756 C CA . LYS A 1 92 ? -8.906 3.691 21.312 1 87.62 92 LYS A CA 1
ATOM 757 C C . LYS A 1 92 ? -10.188 2.92 21.016 1 87.62 92 LYS A C 1
ATOM 759 O O . LYS A 1 92 ? -10.617 2.088 21.812 1 87.62 92 LYS A O 1
ATOM 764 N N . GLN A 1 93 ? -10.789 3.178 19.969 1 85.5 93 GLN A N 1
ATOM 765 C CA . GLN A 1 93 ? -12.094 2.635 19.625 1 85.5 93 GLN A CA 1
ATOM 766 C C . GLN A 1 93 ? -11.969 1.26 18.969 1 85.5 93 GLN A C 1
ATOM 768 O O . GLN A 1 93 ? -12.969 0.564 18.781 1 85.5 93 GLN A O 1
ATOM 773 N N . GLU A 1 94 ? -10.797 0.911 18.5 1 79.69 94 GLU A N 1
ATOM 774 C CA . GLU A 1 94 ? -10.609 -0.417 17.922 1 79.69 94 GLU A CA 1
ATOM 775 C C . GLU A 1 94 ? -10.602 -1.491 19.016 1 79.69 94 GLU A C 1
ATOM 777 O O . GLU A 1 94 ? -9.945 -1.334 20.047 1 79.69 94 GLU A O 1
ATOM 782 N N . PRO A 1 95 ? -11.523 -2.564 18.672 1 65.81 95 PRO A N 1
ATOM 783 C CA . PRO A 1 95 ? -11.562 -3.678 19.625 1 65.81 95 PRO A CA 1
ATOM 784 C C . PRO A 1 95 ? -10.305 -4.539 19.578 1 65.81 95 PRO A C 1
ATOM 786 O O . PRO A 1 95 ? -9.719 -4.723 18.516 1 65.81 95 PRO A O 1
ATOM 789 N N . GLY A 1 96 ? -9.445 -4.586 20.578 1 61.81 96 GLY A N 1
ATOM 790 C CA . GLY A 1 96 ? -8.367 -5.562 20.609 1 61.81 96 GLY A CA 1
ATOM 791 C C . GLY A 1 96 ? -7.473 -5.438 21.812 1 61.81 96 GLY A C 1
ATOM 792 O O . GLY A 1 96 ? -7.453 -4.398 22.484 1 61.81 96 GLY A O 1
ATOM 793 N N . PRO A 1 97 ? -7.062 -6.527 22.141 1 55.81 97 PRO A N 1
ATOM 794 C CA . PRO A 1 97 ? -6.281 -6.645 23.375 1 55.81 97 PRO A CA 1
ATOM 795 C C . PRO A 1 97 ? -5.066 -5.723 23.391 1 55.81 97 PRO A C 1
ATOM 797 O O . PRO A 1 97 ? -4.461 -5.512 24.453 1 55.81 97 PRO A O 1
ATOM 800 N N . LEU A 1 98 ? -4.555 -5.617 22.25 1 53.12 98 LEU A N 1
ATOM 801 C CA . LEU A 1 98 ? -3.16 -5.188 22.188 1 53.12 98 LEU A CA 1
ATOM 802 C C . LEU A 1 98 ? -3.027 -3.715 22.547 1 53.12 98 LEU A C 1
ATOM 804 O O . LEU A 1 98 ? -1.914 -3.189 22.625 1 53.12 98 LEU A O 1
ATOM 808 N N . HIS A 1 99 ? -4.051 -3.035 22.578 1 57.25 99 HIS A N 1
ATOM 809 C CA . HIS A 1 99 ? -3.717 -1.631 22.781 1 57.25 99 HIS A CA 1
ATOM 810 C C . HIS A 1 99 ? -3.748 -1.272 24.266 1 57.25 99 HIS A C 1
ATOM 812 O O . HIS A 1 99 ? -4.707 -1.596 24.969 1 57.25 99 HIS A O 1
ATOM 818 N N . ASP A 1 100 ? -2.471 -1.239 24.75 1 59.66 100 ASP A N 1
ATOM 819 C CA . ASP A 1 100 ? -2.398 -0.639 26.078 1 59.66 100 ASP A CA 1
ATOM 820 C C . ASP A 1 100 ? -3.283 0.603 26.172 1 59.66 100 ASP A C 1
ATOM 822 O O . ASP A 1 100 ? -2.816 1.722 25.938 1 59.66 100 ASP A O 1
ATOM 826 N N . ASN A 1 101 ? -4.457 0.393 26.344 1 65.81 101 ASN A N 1
ATOM 827 C CA . ASN A 1 101 ? -5.559 1.35 26.359 1 65.81 101 ASN A CA 1
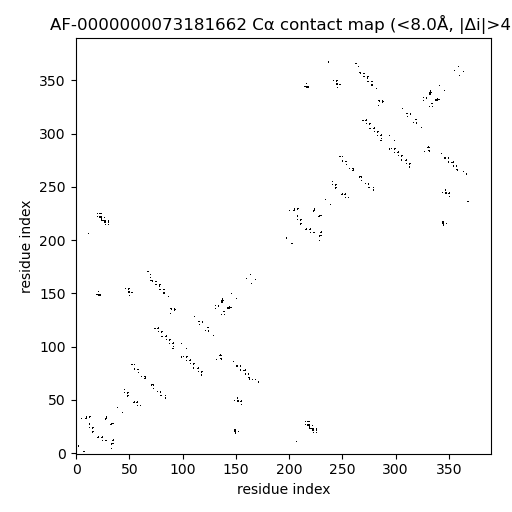ATOM 828 C C . ASN A 1 101 ? -5.262 2.533 27.281 1 65.81 101 ASN A C 1
ATOM 830 O O . ASN A 1 101 ? -5.594 3.674 26.953 1 65.81 101 ASN A O 1
ATOM 834 N N . ASP A 1 102 ? -4.348 2.203 28.234 1 74.12 102 ASP A N 1
ATOM 835 C CA . ASP A 1 102 ? -4.113 3.275 29.203 1 74.12 102 ASP A CA 1
ATOM 836 C C . ASP A 1 102 ? -3.211 4.355 28.609 1 74.12 102 ASP A C 1
ATOM 838 O O . ASP A 1 102 ? -3.467 5.551 28.781 1 74.12 102 ASP A O 1
ATOM 842 N N . PHE A 1 103 ? -2.182 3.91 27.938 1 75 103 PHE A N 1
ATOM 843 C CA . PHE A 1 103 ? -1.264 4.863 27.328 1 75 103 PHE A CA 1
ATOM 844 C C . PHE A 1 103 ? -1.965 5.668 26.234 1 75 103 PHE A C 1
ATOM 846 O O . PHE A 1 103 ? -1.8 6.891 26.156 1 75 103 PHE A O 1
ATOM 853 N N . THR A 1 104 ? -2.848 5.039 25.578 1 85.19 104 THR A N 1
ATOM 854 C CA . THR A 1 104 ? -3.59 5.707 24.5 1 85.19 104 THR A CA 1
ATOM 855 C C . THR A 1 104 ? -4.547 6.742 25.078 1 85.19 104 THR A C 1
ATOM 857 O O . THR A 1 104 ? -4.684 7.84 24.547 1 85.19 104 THR A O 1
ATOM 860 N N . VAL A 1 105 ? -5.035 6.461 26.234 1 86.81 105 VAL A N 1
ATOM 861 C CA . VAL A 1 105 ? -5.996 7.367 26.859 1 86.81 105 VAL A CA 1
ATOM 862 C C . VAL A 1 105 ? -5.273 8.602 27.391 1 86.81 105 VAL A C 1
ATOM 864 O O . VAL A 1 105 ? -5.75 9.727 27.234 1 86.81 105 VAL A O 1
ATOM 867 N N . GLU A 1 106 ? -4.137 8.383 27.984 1 90.81 106 GLU A N 1
ATOM 868 C CA . GLU A 1 106 ? -3.359 9.5 28.5 1 90.81 106 GLU A CA 1
ATOM 869 C C . GLU A 1 106 ? -2.941 10.453 27.391 1 90.81 106 GLU A C 1
ATOM 871 O O . GLU A 1 106 ? -3.07 11.672 27.531 1 90.81 106 GLU A O 1
ATOM 876 N N . GLU A 1 107 ? -2.441 9.859 26.344 1 92.81 107 GLU A N 1
ATOM 877 C CA . GLU A 1 107 ? -2.033 10.68 25.219 1 92.81 107 GLU A CA 1
ATOM 878 C C . GLU A 1 107 ? -3.221 11.43 24.625 1 92.81 107 GLU A C 1
ATOM 880 O O . GLU A 1 107 ? -3.088 12.586 24.203 1 92.81 107 GLU A O 1
ATOM 885 N N . LEU A 1 108 ? -4.301 10.805 24.672 1 93.56 108 LEU A N 1
ATOM 886 C CA . LEU A 1 108 ? -5.523 11.406 24.156 1 93.56 108 LEU A CA 1
ATOM 887 C C . LEU A 1 108 ? -5.926 12.617 24.984 1 93.56 108 LEU A C 1
ATOM 889 O O . LEU A 1 108 ? -6.27 13.664 24.438 1 93.56 108 LEU A O 1
ATOM 893 N N . VAL A 1 109 ? -5.84 12.461 26.25 1 93.31 109 VAL A N 1
ATOM 894 C CA . VAL A 1 109 ? -6.203 13.531 27.172 1 93.31 109 VAL A CA 1
ATOM 895 C C . VAL A 1 109 ? -5.227 14.703 27 1 93.31 109 VAL A C 1
ATOM 897 O O . VAL A 1 109 ? -5.641 15.859 26.984 1 93.31 109 VAL A O 1
ATOM 900 N N . GLU A 1 110 ? -4.012 14.375 26.875 1 95.75 110 GLU A N 1
ATOM 901 C CA . GLU A 1 110 ? -3.006 15.414 26.672 1 95.75 110 GLU A CA 1
ATOM 902 C C . GLU A 1 110 ? -3.271 16.188 25.391 1 95.75 110 GLU A C 1
ATOM 904 O O . GLU A 1 110 ? -3.15 17.422 25.359 1 95.75 110 GLU A O 1
ATOM 909 N N . CYS A 1 111 ? -3.633 15.547 24.375 1 96.44 111 CYS A N 1
ATOM 910 C CA . CYS A 1 111 ? -3.969 16.203 23.109 1 96.44 111 CYS A CA 1
ATOM 911 C C . CYS A 1 111 ? -5.148 17.156 23.281 1 96.44 111 CYS A C 1
ATOM 913 O O . CYS A 1 111 ? -5.121 18.281 22.797 1 96.44 111 CYS A O 1
ATOM 915 N N . LEU A 1 112 ? -6.094 16.672 24.016 1 96.19 112 LEU A N 1
ATOM 916 C CA . LEU A 1 112 ? -7.297 17.469 24.203 1 96.19 112 LEU A CA 1
ATOM 917 C C . LEU A 1 112 ? -6.98 18.734 25 1 96.19 112 LEU A C 1
ATOM 919 O O . LEU A 1 112 ? -7.508 19.812 24.703 1 96.19 112 LEU A O 1
ATOM 923 N N . LYS A 1 113 ? -6.172 18.578 25.953 1 96.38 113 LYS A N 1
ATOM 924 C CA . LYS A 1 113 ? -5.762 19.734 26.734 1 96.38 113 LYS A CA 1
ATOM 925 C C . LYS A 1 113 ? -5.055 20.781 25.875 1 96.38 113 LYS A C 1
ATOM 927 O O . LYS A 1 113 ? -5.34 21.969 25.969 1 96.38 113 LYS A O 1
ATOM 932 N N . ASP A 1 114 ? -4.195 20.344 25.094 1 96.94 114 ASP A N 1
ATOM 933 C CA . ASP A 1 114 ? -3.49 21.234 24.172 1 96.94 114 ASP A CA 1
ATOM 934 C C . ASP A 1 114 ? -4.461 21.891 23.188 1 96.94 114 ASP A C 1
ATOM 936 O O . ASP A 1 114 ? -4.402 23.094 22.969 1 96.94 114 ASP A O 1
ATOM 940 N N . LEU A 1 115 ? -5.316 21.125 22.656 1 98 115 LEU A N 1
ATOM 941 C CA . LEU A 1 115 ? -6.262 21.594 21.656 1 98 115 LEU A CA 1
ATOM 942 C C . LEU A 1 115 ? -7.207 22.641 22.234 1 98 115 LEU A C 1
ATOM 944 O O . LEU A 1 115 ? -7.617 23.578 21.547 1 98 115 LEU A O 1
ATOM 948 N N . GLU A 1 116 ? -7.496 22.484 23.453 1 97.38 116 GLU A N 1
ATOM 949 C CA . GLU A 1 116 ? -8.359 23.453 24.109 1 97.38 116 GLU A CA 1
ATOM 950 C C . GLU A 1 116 ? -7.754 24.859 24.047 1 97.38 116 GLU A C 1
ATOM 952 O O . GLU A 1 116 ? -8.469 25.844 23.844 1 97.38 116 GLU A O 1
ATOM 957 N N . HIS A 1 117 ? -6.469 24.938 24.125 1 96.75 117 HIS A N 1
ATOM 958 C CA . HIS A 1 117 ? -5.762 26.219 24.172 1 96.75 117 HIS A CA 1
ATOM 959 C C . HIS A 1 117 ? -5.531 26.766 22.766 1 96.75 117 HIS A C 1
ATOM 961 O O . HIS A 1 117 ? -5.414 27.984 22.578 1 96.75 117 HIS A O 1
ATOM 967 N N . ILE A 1 118 ? -5.504 25.891 21.766 1 96.19 118 ILE A N 1
ATOM 968 C CA . ILE A 1 118 ? -5.023 26.359 20.484 1 96.19 118 ILE A CA 1
ATOM 969 C C . ILE A 1 118 ? -6.156 26.312 19.453 1 96.19 118 ILE A C 1
ATOM 971 O O . ILE A 1 118 ? -6.02 26.828 18.344 1 96.19 118 ILE A O 1
ATOM 975 N N . CYS A 1 119 ? -7.262 25.844 19.797 1 96.5 119 CYS A N 1
ATOM 976 C CA . CYS A 1 119 ? -8.398 25.797 18.875 1 96.5 119 CYS A CA 1
ATOM 977 C C . CYS A 1 119 ? -8.805 27.188 18.422 1 96.5 119 CYS A C 1
ATOM 979 O O . CYS A 1 119 ? -8.828 28.125 19.234 1 96.5 119 CYS A O 1
ATOM 981 N N . PRO A 1 120 ? -9.211 27.297 17.172 1 95.88 120 PRO A N 1
ATOM 982 C CA . PRO A 1 120 ? -9.625 28.609 16.672 1 95.88 120 PRO A CA 1
ATOM 983 C C . PRO A 1 120 ? -10.883 29.141 17.359 1 95.88 120 PRO A C 1
ATOM 985 O O . PRO A 1 120 ? -10.984 30.328 17.656 1 95.88 120 PRO A O 1
ATOM 988 N N . THR A 1 121 ? -11.93 28.266 17.641 1 96.62 121 THR A N 1
ATOM 989 C CA . THR A 1 121 ? -13.164 28.641 18.328 1 96.62 121 THR A CA 1
ATOM 990 C C . THR A 1 121 ? -13.555 27.594 19.359 1 96.62 121 THR A C 1
ATOM 992 O O . THR A 1 121 ? -13.164 26.422 19.234 1 96.62 121 THR A O 1
ATOM 995 N N . PRO A 1 122 ? -14.297 28.031 20.297 1 96.19 122 PRO A N 1
ATOM 996 C CA . PRO A 1 122 ? -14.789 27.062 21.266 1 96.19 122 PRO A CA 1
ATOM 997 C C . PRO A 1 122 ? -15.648 25.969 20.625 1 96.19 122 PRO A C 1
ATOM 999 O O . PRO A 1 122 ? -15.672 24.828 21.125 1 96.19 122 PRO A O 1
ATOM 1002 N N . GLU A 1 123 ? -16.344 26.375 19.547 1 96.62 123 GLU A N 1
ATOM 1003 C CA . GLU A 1 123 ? -17.172 25.406 18.844 1 96.62 123 GLU A CA 1
ATOM 1004 C C . GLU A 1 123 ? -16.312 24.297 18.234 1 96.62 123 GLU A C 1
ATOM 1006 O O . GLU A 1 123 ? -16.703 23.125 18.234 1 96.62 123 GLU A O 1
ATOM 1011 N N . ASP A 1 124 ? -15.148 24.703 17.734 1 96.75 124 ASP A N 1
ATOM 1012 C CA . ASP A 1 124 ? -14.219 23.703 17.188 1 96.75 124 ASP A CA 1
ATOM 1013 C C . ASP A 1 124 ? -13.797 22.719 18.281 1 96.75 124 ASP A C 1
ATOM 1015 O O . ASP A 1 124 ? -13.758 21.5 18.031 1 96.75 124 ASP A O 1
ATOM 1019 N N . PHE A 1 125 ? -13.516 23.234 19.406 1 97.69 125 PHE A N 1
ATOM 1020 C CA . PHE A 1 125 ? -13.07 22.375 20.5 1 97.69 125 PHE A CA 1
ATOM 1021 C C . PHE A 1 125 ? -14.195 21.453 20.953 1 97.69 125 PHE A C 1
ATOM 1023 O O . PHE A 1 125 ? -13.977 20.266 21.203 1 97.69 125 PHE A O 1
ATOM 1030 N N . ARG A 1 126 ? -15.398 21.969 21.047 1 96.5 126 ARG A N 1
ATOM 1031 C CA . ARG A 1 126 ? -16.562 21.172 21.438 1 96.5 126 ARG A CA 1
ATOM 1032 C C . ARG A 1 126 ? -16.797 20.031 20.453 1 96.5 126 ARG A C 1
ATOM 1034 O O . ARG A 1 126 ? -17.141 18.922 20.859 1 96.5 126 ARG A O 1
ATOM 1041 N N . ALA A 1 127 ? -16.672 20.344 19.281 1 96.25 127 ALA A N 1
ATOM 1042 C CA . ALA A 1 127 ? -16.844 19.312 18.25 1 96.25 127 ALA A CA 1
ATOM 1043 C C . ALA A 1 127 ? -15.836 18.188 18.438 1 96.25 127 ALA A C 1
ATOM 1045 O O . ALA A 1 127 ? -16.172 17.016 18.281 1 96.25 127 ALA A O 1
ATOM 1046 N N . LEU A 1 128 ? -14.578 18.516 18.734 1 96.69 128 LEU A N 1
ATOM 1047 C CA . LEU A 1 128 ? -13.547 17.516 18.984 1 96.69 128 LEU A CA 1
ATOM 1048 C C . LEU A 1 128 ? -13.891 16.672 20.203 1 96.69 128 LEU A C 1
ATOM 1050 O O . LEU A 1 128 ? -13.75 15.445 20.172 1 96.69 128 LEU A O 1
ATOM 1054 N N . CYS A 1 129 ? -14.422 17.281 21.25 1 95.88 129 CYS A N 1
ATOM 1055 C CA . CYS A 1 129 ? -14.828 16.578 22.453 1 95.88 129 CYS A CA 1
ATOM 1056 C C . CYS A 1 129 ? -15.969 15.617 22.156 1 95.88 129 CYS A C 1
ATOM 1058 O O . CYS A 1 129 ? -16.016 14.508 22.703 1 95.88 129 CYS A O 1
ATOM 1060 N N . ALA A 1 130 ? -16.859 16.016 21.359 1 95.06 130 ALA A N 1
ATOM 1061 C CA . ALA A 1 130 ? -18.031 15.219 21.031 1 95.06 130 ALA A CA 1
ATOM 1062 C C . ALA A 1 130 ? -17.641 13.898 20.375 1 95.06 130 ALA A C 1
ATOM 1064 O O . ALA A 1 130 ? -18.359 12.906 20.484 1 95.06 130 ALA A O 1
ATOM 1065 N N . LEU A 1 131 ? -16.516 13.844 19.75 1 94.5 131 LEU A N 1
ATOM 1066 C CA . LEU A 1 131 ? -16.062 12.633 19.062 1 94.5 131 LEU A CA 1
ATOM 1067 C C . LEU A 1 131 ? -15.789 11.516 20.062 1 94.5 131 LEU A C 1
ATOM 1069 O O . LEU A 1 131 ? -15.82 10.336 19.703 1 94.5 131 LEU A O 1
ATOM 1073 N N . LEU A 1 132 ? -15.523 11.805 21.312 1 91.25 132 LEU A N 1
ATOM 1074 C CA . LEU A 1 132 ? -15.25 10.828 22.359 1 91.25 132 LEU A CA 1
ATOM 1075 C C . LEU A 1 132 ? -16.484 9.977 22.641 1 91.25 132 LEU A C 1
ATOM 1077 O O . LEU A 1 132 ? -16.359 8.867 23.172 1 91.25 132 LEU A O 1
ATOM 1081 N N . THR A 1 133 ? -17.594 10.492 22.312 1 90.31 133 THR A N 1
ATOM 1082 C CA . THR A 1 133 ? -18.828 9.82 22.672 1 90.31 133 THR A CA 1
ATOM 1083 C C . THR A 1 133 ? -19.234 8.828 21.578 1 90.31 133 THR A C 1
ATOM 1085 O O . THR A 1 133 ? -20.172 8.039 21.766 1 90.31 133 THR A O 1
ATOM 1088 N N . LEU A 1 134 ? -18.594 8.883 20.516 1 91.25 134 LEU A N 1
ATOM 1089 C CA . LEU A 1 134 ? -18.906 7.965 19.422 1 91.25 134 LEU A CA 1
ATOM 1090 C C . LEU A 1 134 ? -18.312 6.586 19.688 1 91.25 134 LEU A C 1
ATOM 1092 O O . LEU A 1 134 ? -17.203 6.473 20.188 1 91.25 134 LEU A O 1
ATOM 1096 N N . PRO A 1 135 ? -19.031 5.535 19.312 1 89 135 PRO A N 1
ATOM 1097 C CA . PRO A 1 135 ? -18.438 4.203 19.406 1 89 135 PRO A CA 1
ATOM 1098 C C . PRO A 1 135 ? -17.281 4.02 18.422 1 89 135 PRO A C 1
ATOM 1100 O O . PRO A 1 135 ? -16.281 3.383 18.75 1 89 135 PRO A O 1
ATOM 1103 N N . LYS A 1 136 ? -17.484 4.531 17.203 1 89.94 136 LYS A N 1
ATOM 1104 C CA . LYS A 1 136 ? -16.453 4.5 16.156 1 89.94 136 LYS A CA 1
ATOM 1105 C C . LYS A 1 136 ? -16.359 5.844 15.445 1 89.94 136 LYS A C 1
ATOM 1107 O O . LYS A 1 136 ? -17.375 6.484 15.18 1 89.94 136 LYS A O 1
ATOM 1112 N N . LEU A 1 137 ? -15.148 6.188 15.141 1 89.94 137 LEU A N 1
ATOM 1113 C CA . LEU A 1 137 ? -14.914 7.445 14.445 1 89.94 137 LEU A CA 1
ATOM 1114 C C . LEU A 1 137 ? -15.688 7.492 13.133 1 89.94 137 LEU A C 1
ATOM 1116 O O . LEU A 1 137 ? -16.234 8.539 12.758 1 89.94 137 LEU A O 1
ATOM 1120 N N . SER A 1 138 ? -15.836 6.324 12.5 1 88.19 138 SER A N 1
ATOM 1121 C CA . SER A 1 138 ? -16.484 6.23 11.195 1 88.19 138 SER A CA 1
ATOM 1122 C C . SER A 1 138 ? -17.984 6.484 11.312 1 88.19 138 SER A C 1
ATOM 1124 O O . SER A 1 138 ? -18.672 6.668 10.305 1 88.19 138 SER A O 1
ATOM 1126 N N . ASP A 1 139 ? -18.531 6.516 12.461 1 90.12 139 ASP A N 1
ATOM 1127 C CA . ASP A 1 139 ? -19.953 6.797 12.68 1 90.12 139 ASP A CA 1
ATOM 1128 C C . ASP A 1 139 ? -20.266 8.273 12.453 1 90.12 139 ASP A C 1
ATOM 1130 O O . ASP A 1 139 ? -21.422 8.656 12.297 1 90.12 139 ASP A O 1
ATOM 1134 N N . HIS A 1 140 ? -19.219 9.055 12.547 1 90.19 140 HIS A N 1
ATOM 1135 C CA . HIS A 1 140 ? -19.375 10.469 12.203 1 90.19 140 HIS A CA 1
ATOM 1136 C C . HIS A 1 140 ? -19.344 10.672 10.688 1 90.19 140 HIS A C 1
ATOM 1138 O O . HIS A 1 140 ? -18.547 10.055 9.992 1 90.19 140 HIS A O 1
ATOM 1144 N N . VAL A 1 141 ? -20.125 11.531 10.188 1 88.31 141 VAL A N 1
ATOM 1145 C CA . VAL A 1 141 ? -20.328 11.766 8.766 1 88.31 141 VAL A CA 1
ATOM 1146 C C . VAL A 1 141 ? -19.031 12.203 8.109 1 88.31 141 VAL A C 1
ATOM 1148 O O . VAL A 1 141 ? -18.719 11.805 6.984 1 88.31 141 VAL A O 1
ATOM 1151 N N . ASP A 1 142 ? -18.25 12.961 8.883 1 89.12 142 ASP A N 1
ATOM 1152 C CA . ASP A 1 142 ? -17.016 13.516 8.344 1 89.12 142 ASP A CA 1
ATOM 1153 C C . ASP A 1 142 ? -15.914 12.445 8.258 1 89.12 142 ASP A C 1
ATOM 1155 O O . ASP A 1 142 ? -14.891 12.656 7.609 1 89.12 142 ASP A O 1
ATOM 1159 N N . PHE A 1 143 ? -16.234 11.188 8.812 1 90.75 143 PHE A N 1
ATOM 1160 C CA . PHE A 1 143 ? -15.172 10.203 8.906 1 90.75 143 PHE A CA 1
ATOM 1161 C C . PHE A 1 143 ? -15.609 8.875 8.289 1 90.75 143 PHE A C 1
ATOM 1163 O O . PHE A 1 143 ? -15.055 7.824 8.617 1 90.75 143 PHE A O 1
ATOM 1170 N N . LYS A 1 144 ? -16.547 8.82 7.438 1 86.75 144 LYS A N 1
ATOM 1171 C CA . LYS A 1 144 ? -17.094 7.594 6.863 1 86.75 144 LYS A CA 1
ATOM 1172 C C . LYS A 1 144 ? -16 6.766 6.191 1 86.75 144 LYS A C 1
ATOM 1174 O O . LYS A 1 144 ? -15.938 5.547 6.375 1 86.75 144 LYS A O 1
ATOM 1179 N N . ASN A 1 145 ? -15.055 7.414 5.418 1 84.62 145 ASN A N 1
ATOM 1180 C CA . ASN A 1 145 ? -13.977 6.699 4.746 1 84.62 145 ASN A CA 1
ATOM 1181 C C . ASN A 1 145 ? -12.609 7.125 5.27 1 84.62 145 ASN A C 1
ATOM 1183 O O . ASN A 1 145 ? -11.641 7.176 4.516 1 84.62 145 ASN A O 1
ATOM 1187 N N . TRP A 1 146 ? -12.672 7.289 6.512 1 88.62 146 TRP A N 1
ATOM 1188 C CA . TRP A 1 146 ? -11.461 7.797 7.145 1 88.62 146 TRP A CA 1
ATOM 1189 C C . TRP A 1 146 ? -10.43 6.688 7.316 1 88.62 146 TRP A C 1
ATOM 1191 O O . TRP A 1 146 ? -10.781 5.559 7.676 1 88.62 146 TRP A O 1
ATOM 1201 N N . ASN A 1 147 ? -9.18 6.934 7.004 1 91.31 147 ASN A N 1
ATOM 1202 C CA . ASN A 1 147 ? -8.039 6.082 7.324 1 91.31 147 ASN A CA 1
ATOM 1203 C C . ASN A 1 147 ? -6.793 6.906 7.633 1 91.31 147 ASN A C 1
ATOM 1205 O O . ASN A 1 147 ? -6.672 8.047 7.184 1 91.31 147 ASN A O 1
ATOM 1209 N N . PRO A 1 148 ? -5.938 6.301 8.406 1 93.25 148 PRO A N 1
ATOM 1210 C CA . PRO A 1 148 ? -4.754 7.051 8.836 1 93.25 148 PRO A CA 1
ATOM 1211 C C . PRO A 1 148 ? -3.947 7.594 7.652 1 93.25 148 PRO A C 1
ATOM 1213 O O . PRO A 1 148 ? -3.434 8.711 7.715 1 93.25 148 PRO A O 1
ATOM 1216 N N . SER A 1 149 ? -3.877 6.895 6.609 1 93.19 149 SER A N 1
ATOM 1217 C CA . SER A 1 149 ? -3.098 7.332 5.457 1 93.19 149 SER A CA 1
ATOM 1218 C C . SER A 1 149 ? -3.684 8.602 4.844 1 93.19 149 SER A C 1
ATOM 1220 O O . SER A 1 149 ? -2.965 9.57 4.613 1 93.19 149 SER A O 1
ATOM 1222 N N . SER A 1 150 ? -4.945 8.562 4.641 1 94.69 150 SER A N 1
ATOM 1223 C CA . SER A 1 150 ? -5.613 9.734 4.082 1 94.69 150 SER A CA 1
ATOM 1224 C C . SER A 1 150 ? -5.539 10.922 5.035 1 94.69 150 SER A C 1
ATOM 1226 O O . SER A 1 150 ? -5.348 12.062 4.602 1 94.69 150 SER A O 1
ATOM 1228 N N . ALA A 1 151 ? -5.703 10.609 6.273 1 96.44 151 ALA A N 1
ATOM 1229 C CA . ALA A 1 151 ? -5.648 11.656 7.285 1 96.44 151 ALA A CA 1
ATOM 1230 C C . ALA A 1 151 ? -4.281 12.336 7.301 1 96.44 151 ALA A C 1
ATOM 1232 O O . ALA A 1 151 ? -4.191 13.562 7.406 1 96.44 151 ALA A O 1
ATOM 1233 N N . ARG A 1 152 ? -3.252 11.578 7.168 1 97.69 152 ARG A N 1
ATOM 1234 C CA . ARG A 1 152 ? -1.894 12.109 7.188 1 97.69 152 ARG A CA 1
ATOM 1235 C C . ARG A 1 152 ? -1.632 12.977 5.961 1 97.69 152 ARG A C 1
ATOM 1237 O O . ARG A 1 152 ? -1.04 14.055 6.07 1 97.69 152 ARG A O 1
ATOM 1244 N N . VAL A 1 153 ? -2.078 12.531 4.836 1 96.62 153 VAL A N 1
ATOM 1245 C CA . VAL A 1 153 ? -1.94 13.32 3.617 1 96.62 153 VAL A CA 1
ATOM 1246 C C . VAL A 1 153 ? -2.721 14.625 3.754 1 96.62 153 VAL A C 1
ATOM 1248 O O . VAL A 1 153 ? -2.213 15.695 3.418 1 96.62 153 VAL A O 1
ATOM 1251 N N . GLU A 1 154 ? -3.922 14.547 4.25 1 95.44 154 GLU A N 1
ATOM 1252 C CA . GLU A 1 154 ? -4.77 15.727 4.441 1 95.44 154 GLU A CA 1
ATOM 1253 C C . GLU A 1 154 ? -4.129 16.719 5.414 1 95.44 154 GLU A C 1
ATOM 1255 O O . GLU A 1 154 ? -4.156 17.922 5.184 1 95.44 154 GLU A O 1
ATOM 1260 N N . CYS A 1 155 ? -3.598 16.172 6.461 1 97.12 155 CYS A N 1
ATOM 1261 C CA . CYS A 1 155 ? -2.941 17.031 7.445 1 97.12 155 CYS A CA 1
ATOM 1262 C C . CYS A 1 155 ? -1.802 17.812 6.812 1 97.12 155 CYS A C 1
ATOM 1264 O O . CYS A 1 155 ? -1.705 19.031 6.996 1 97.12 155 CYS A O 1
ATOM 1266 N N . PHE A 1 156 ? -0.959 17.156 6.043 1 97.19 156 PHE A N 1
ATOM 1267 C CA . PHE A 1 156 ? 0.161 17.828 5.395 1 97.19 156 PHE A CA 1
ATOM 1268 C C . PHE A 1 156 ? -0.332 18.922 4.469 1 97.19 156 PHE A C 1
ATOM 1270 O O . PHE A 1 156 ? 0.23 20.031 4.445 1 97.19 156 PHE A O 1
ATOM 1277 N N . LYS A 1 157 ? -1.334 18.625 3.771 1 94.38 157 LYS A N 1
ATOM 1278 C CA . LYS A 1 157 ? -1.892 19.625 2.869 1 94.38 157 LYS A CA 1
ATOM 1279 C C . LYS A 1 157 ? -2.375 20.844 3.641 1 94.38 157 LYS A C 1
ATOM 1281 O O . LYS A 1 157 ? -2.15 21.984 3.217 1 94.38 157 LYS A O 1
ATOM 1286 N N . LYS A 1 158 ? -3.016 20.656 4.711 1 94.06 158 LYS A N 1
ATOM 1287 C CA . LYS A 1 158 ? -3.547 21.75 5.523 1 94.06 158 LYS A CA 1
ATOM 1288 C C . LYS A 1 158 ? -2.422 22.609 6.09 1 94.06 158 LYS A C 1
ATOM 1290 O O . LYS A 1 158 ? -2.502 23.844 6.062 1 94.06 158 LYS A O 1
ATOM 1295 N N . VAL A 1 159 ? -1.388 21.938 6.559 1 93.56 159 VAL A N 1
ATOM 1296 C CA . VAL A 1 159 ? -0.334 22.703 7.215 1 93.56 159 VAL A CA 1
ATOM 1297 C C . VAL A 1 159 ? 0.541 23.375 6.164 1 93.56 159 VAL A C 1
ATOM 1299 O O . VAL A 1 159 ? 1.194 24.391 6.449 1 93.56 159 VAL A O 1
ATOM 1302 N N . CYS A 1 160 ? 0.561 22.844 4.988 1 88.75 160 CYS A N 1
ATOM 1303 C CA . CYS A 1 160 ? 1.296 23.484 3.912 1 88.75 160 CYS A CA 1
ATOM 1304 C C . CYS A 1 160 ? 0.496 24.641 3.328 1 88.75 160 CYS A C 1
ATOM 1306 O O . CYS A 1 160 ? 1.068 25.656 2.902 1 88.75 160 CYS A O 1
ATOM 1308 N N . SER A 1 161 ? -0.759 24.484 3.078 1 78.06 161 SER A N 1
ATOM 1309 C CA . SER A 1 161 ? -1.604 25.531 2.529 1 78.06 161 SER A CA 1
ATOM 1310 C C . SER A 1 161 ? -1.499 26.812 3.354 1 78.06 161 SER A C 1
ATOM 1312 O O . SER A 1 161 ? -1.503 27.922 2.803 1 78.06 161 SER A O 1
ATOM 1314 N N . PHE A 1 162 ? -1.425 26.719 4.555 1 61.16 162 PHE A N 1
ATOM 1315 C CA . PHE A 1 162 ? -1.346 27.875 5.445 1 61.16 162 PHE A CA 1
ATOM 1316 C C . PHE A 1 162 ? 0.053 28.484 5.422 1 61.16 162 PHE A C 1
ATOM 1318 O O . PHE A 1 162 ? 0.218 29.688 5.652 1 61.16 162 PHE A O 1
ATOM 1325 N N . ASN A 1 163 ? 0.984 27.672 5.082 1 60.38 163 ASN A N 1
ATOM 1326 C CA . ASN A 1 163 ? 2.354 28.125 5.301 1 60.38 163 ASN A CA 1
ATOM 1327 C C . ASN A 1 163 ? 3.145 28.188 3.998 1 60.38 163 ASN A C 1
ATOM 1329 O O . ASN A 1 163 ? 4.074 28.984 3.863 1 60.38 163 ASN A O 1
ATOM 1333 N N . CYS A 1 164 ? 2.967 27.281 3.018 1 56.41 164 CYS A N 1
ATOM 1334 C CA . CYS A 1 164 ? 3.871 27.109 1.888 1 56.41 164 CYS A CA 1
ATOM 1335 C C . CYS A 1 164 ? 3.594 28.141 0.799 1 56.41 164 CYS A C 1
ATOM 1337 O O . CYS A 1 164 ? 4.449 28.406 -0.047 1 56.41 164 CYS A O 1
ATOM 1339 N N . TYR A 1 165 ? 2.414 28.547 0.555 1 47.78 165 TYR A N 1
ATOM 1340 C CA . TYR A 1 165 ? 2.203 29.484 -0.543 1 47.78 165 TYR A CA 1
ATOM 1341 C C . TYR A 1 165 ? 2.756 30.859 -0.199 1 47.78 165 TYR A C 1
ATOM 1343 O O . TYR A 1 165 ? 2.658 31.797 -1 1 47.78 165 TYR A O 1
ATOM 1351 N N . SER A 1 166 ? 3.148 31.078 0.949 1 44.84 166 SER A N 1
ATOM 1352 C CA . SER A 1 166 ? 3.625 32.438 0.992 1 44.84 166 SER A CA 1
ATOM 1353 C C . SER A 1 166 ? 4.977 32.594 0.299 1 44.84 166 SER A C 1
ATOM 1355 O O . SER A 1 166 ? 5.926 31.875 0.63 1 44.84 166 SER A O 1
ATOM 1357 N N . GLY A 1 167 ? 5.035 32.688 -0.998 1 44.69 167 GLY A N 1
ATOM 1358 C CA . GLY A 1 167 ? 6.188 33.094 -1.791 1 44.69 167 GLY A CA 1
ATOM 1359 C C . GLY A 1 167 ? 7.293 33.719 -0.966 1 44.69 167 GLY A C 1
ATOM 1360 O O . GLY A 1 167 ? 8.453 33.75 -1.382 1 44.69 167 GLY A O 1
ATOM 1361 N N . ARG A 1 168 ? 7.051 34.594 -0.12 1 41.72 168 ARG A N 1
ATOM 1362 C CA . ARG A 1 168 ? 8.039 35.406 0.586 1 41.72 168 ARG A CA 1
ATOM 1363 C C . ARG A 1 168 ? 8.805 34.562 1.603 1 41.72 168 ARG A C 1
ATOM 1365 O O . ARG A 1 168 ? 9.93 34.906 1.98 1 41.72 168 ARG A O 1
ATOM 1372 N N . ASN A 1 169 ? 8.312 33.469 2.025 1 45.41 169 ASN A N 1
ATOM 1373 C CA . ASN A 1 169 ? 8.93 32.75 3.131 1 45.41 169 ASN A CA 1
ATOM 1374 C C . ASN A 1 169 ? 9.945 31.719 2.633 1 45.41 169 ASN A C 1
ATOM 1376 O O . ASN A 1 169 ? 10.484 30.938 3.42 1 45.41 169 ASN A O 1
ATOM 1380 N N . ARG A 1 170 ? 9.93 31.438 1.354 1 44.69 170 ARG A N 1
ATOM 1381 C CA . ARG A 1 170 ? 11.023 30.641 0.826 1 44.69 170 ARG A CA 1
ATOM 1382 C C . ARG A 1 170 ? 12.367 31.125 1.348 1 44.69 170 ARG A C 1
ATOM 1384 O O . ARG A 1 170 ? 13.289 30.328 1.56 1 44.69 170 ARG A O 1
ATOM 1391 N N . ASP A 1 171 ? 12.5 32.438 1.344 1 43.47 171 ASP A N 1
ATOM 1392 C CA . ASP A 1 171 ? 13.758 33.031 1.772 1 43.47 171 ASP A CA 1
ATOM 1393 C C . ASP A 1 171 ? 13.992 32.812 3.264 1 43.47 171 ASP A C 1
ATOM 1395 O O . ASP A 1 171 ? 15.141 32.656 3.697 1 43.47 171 ASP A O 1
ATOM 1399 N N . ALA A 1 172 ? 13.047 32.781 4.105 1 43.88 172 ALA A N 1
ATOM 1400 C CA . ALA A 1 172 ? 13.258 32.688 5.551 1 43.88 172 ALA A CA 1
ATOM 1401 C C . ALA A 1 172 ? 13.672 31.297 5.969 1 43.88 172 ALA A C 1
ATOM 1403 O O . ALA A 1 172 ? 14.484 31.125 6.875 1 43.88 172 ALA A O 1
ATOM 1404 N N . LEU A 1 173 ? 13.109 30.266 5.371 1 47.97 173 LEU A N 1
ATOM 1405 C CA . LEU A 1 173 ? 13.516 28.906 5.719 1 47.97 173 LEU A CA 1
ATOM 1406 C C . LEU A 1 173 ? 14.945 28.641 5.258 1 47.97 173 LEU A C 1
ATOM 1408 O O . LEU A 1 173 ? 15.672 27.859 5.887 1 47.97 173 LEU A O 1
ATOM 1412 N N . ARG A 1 174 ? 15.328 29.172 4.133 1 43.31 174 ARG A N 1
ATOM 1413 C CA . ARG A 1 174 ? 16.719 29.062 3.697 1 43.31 174 ARG A CA 1
ATOM 1414 C C . ARG A 1 174 ? 17.656 29.703 4.703 1 43.31 174 ARG A C 1
ATOM 1416 O O . ARG A 1 174 ? 18.781 29.25 4.887 1 43.31 174 ARG A O 1
ATOM 1423 N N . LYS A 1 175 ? 17.375 30.922 5.16 1 45.56 175 LYS A N 1
ATOM 1424 C CA . LYS A 1 175 ? 18.344 31.641 5.977 1 45.56 175 LYS A CA 1
ATOM 1425 C C . LYS A 1 175 ? 18.531 30.953 7.328 1 45.56 175 LYS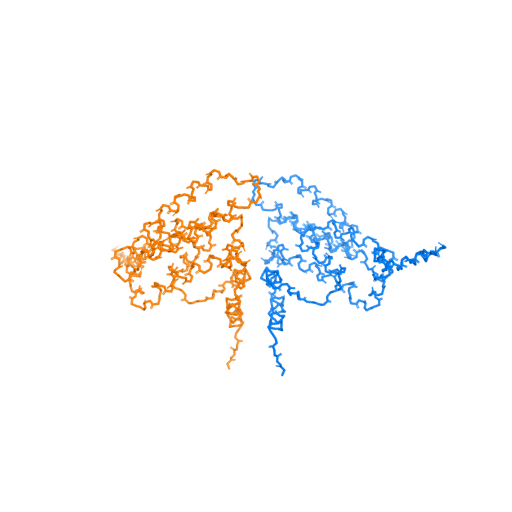 A C 1
ATOM 1427 O O . LYS A 1 175 ? 19.578 31.125 7.969 1 45.56 175 LYS A O 1
ATOM 1432 N N . GLN A 1 176 ? 17.484 30.5 7.91 1 41.41 176 GLN A N 1
ATOM 1433 C CA . GLN A 1 176 ? 17.641 30.078 9.305 1 41.41 176 GLN A CA 1
ATOM 1434 C C . GLN A 1 176 ? 18.078 28.625 9.398 1 41.41 176 GLN A C 1
ATOM 1436 O O . GLN A 1 176 ? 18.156 28.062 10.492 1 41.41 176 GLN A O 1
ATOM 1441 N N . SER A 1 177 ? 18.172 28.016 8.219 1 38.78 177 SER A N 1
ATOM 1442 C CA . SER A 1 177 ? 18.781 26.703 8.461 1 38.78 177 SER A CA 1
ATOM 1443 C C . SER A 1 177 ? 20.266 26.828 8.773 1 38.78 177 SER A C 1
ATOM 1445 O O . SER A 1 177 ? 21.047 27.25 7.918 1 38.78 177 SER A O 1
ATOM 1447 N N . PRO A 1 178 ? 20.656 27.016 9.961 1 38.19 178 PRO A N 1
ATOM 1448 C CA . PRO A 1 178 ? 22.094 27.047 10.266 1 38.19 178 PRO A CA 1
ATOM 1449 C C . PRO A 1 178 ? 22.859 25.922 9.594 1 38.19 178 PRO A C 1
ATOM 1451 O O . PRO A 1 178 ? 24.094 25.969 9.531 1 38.19 178 PRO A O 1
ATOM 1454 N N . TRP A 1 179 ? 22.109 24.781 9.477 1 38.69 179 TRP A N 1
ATOM 1455 C CA . TRP A 1 179 ? 22.938 23.625 9.156 1 38.69 179 TRP A CA 1
ATOM 1456 C C . TRP A 1 179 ? 23.469 23.703 7.727 1 38.69 179 TRP A C 1
ATOM 1458 O O . TRP A 1 179 ? 24.094 22.766 7.234 1 38.69 179 TRP A O 1
ATOM 1468 N N . ILE A 1 180 ? 22.797 24.531 6.938 1 37.56 180 ILE A N 1
ATOM 1469 C CA . ILE A 1 180 ? 23.453 24.469 5.633 1 37.56 180 ILE A CA 1
ATOM 1470 C C . ILE A 1 180 ? 24.797 25.203 5.699 1 37.56 180 ILE A C 1
ATOM 1472 O O . ILE A 1 180 ? 24.828 26.438 5.73 1 37.56 180 ILE A O 1
ATOM 1476 N N . SER A 1 181 ? 25.703 24.797 6.578 1 33.44 181 SER A N 1
ATOM 1477 C CA . SER A 1 181 ? 27.094 25.266 6.488 1 33.44 181 SER A CA 1
ATOM 1478 C C . SER A 1 181 ? 27.547 25.359 5.035 1 33.44 181 SER A C 1
ATOM 1480 O O . SER A 1 181 ? 27.328 24.438 4.25 1 33.44 181 SER A O 1
ATOM 1482 N N . GLY A 1 182 ? 27.422 26.5 4.414 1 33.62 182 GLY A N 1
ATOM 1483 C CA . GLY A 1 182 ? 28.031 26.797 3.131 1 33.62 182 GLY A CA 1
ATOM 1484 C C . GLY A 1 182 ? 29.328 26.047 2.902 1 33.62 182 GLY A C 1
ATOM 1485 O O . GLY A 1 182 ? 29.922 25.516 3.848 1 33.62 182 GLY A O 1
ATOM 1486 N N . PRO A 1 183 ? 29.562 25.547 1.772 1 34.41 183 PRO A N 1
ATOM 1487 C CA . PRO A 1 183 ? 30.812 24.812 1.55 1 34.41 183 PRO A CA 1
ATOM 1488 C C . PRO A 1 183 ? 32.031 25.5 2.184 1 34.41 183 PRO A C 1
ATOM 1490 O O . PRO A 1 183 ? 32.094 26.734 2.227 1 34.41 183 PRO A O 1
ATOM 1493 N N . ALA A 1 184 ? 32.594 24.922 3.273 1 36.91 184 ALA A N 1
ATOM 1494 C CA . ALA A 1 184 ? 33.844 25.312 3.926 1 36.91 184 ALA A CA 1
ATOM 1495 C C . ALA A 1 184 ? 34.844 25.812 2.908 1 36.91 184 ALA A C 1
ATOM 1497 O O . ALA A 1 184 ? 34.969 25.25 1.818 1 36.91 184 ALA A O 1
ATOM 1498 N N . GLU A 1 185 ? 35 27.078 2.982 1 36.94 185 GLU A N 1
ATOM 1499 C CA . GLU A 1 185 ? 36.031 27.734 2.164 1 36.94 185 GLU A CA 1
ATOM 1500 C C . GLU A 1 185 ? 37.281 26.891 2.084 1 36.94 185 GLU A C 1
ATOM 1502 O O . GLU A 1 185 ? 37.719 26.312 3.088 1 36.94 185 GLU A O 1
ATOM 1507 N N . PRO A 1 186 ? 37.594 26.375 0.893 1 33.22 186 PRO A N 1
ATOM 1508 C CA . PRO A 1 186 ? 38.812 25.547 0.781 1 33.22 186 PRO A CA 1
ATOM 1509 C C . PRO A 1 186 ? 39.969 26.109 1.576 1 33.22 186 PRO A C 1
ATOM 1511 O O . PRO A 1 186 ? 40.125 27.328 1.68 1 33.22 186 PRO A O 1
ATOM 1514 N N . ILE A 1 187 ? 40.281 25.469 2.721 1 36.38 187 ILE A N 1
ATOM 1515 C CA . ILE A 1 187 ? 41.438 25.828 3.531 1 36.38 187 ILE A CA 1
ATOM 1516 C C . ILE A 1 187 ? 42.594 26.188 2.623 1 36.38 187 ILE A C 1
ATOM 1518 O O . ILE A 1 187 ? 42.906 25.453 1.684 1 36.38 187 ILE A O 1
ATOM 1522 N N . PRO A 1 188 ? 42.844 27.453 2.564 1 34.81 188 PRO A N 1
ATOM 1523 C CA . PRO A 1 188 ? 44 27.859 1.749 1 34.81 188 PRO A CA 1
ATOM 1524 C C . PRO A 1 188 ? 45.219 26.984 1.973 1 34.81 188 PRO A C 1
ATOM 1526 O O . PRO A 1 188 ? 45.5 26.594 3.105 1 34.81 188 PRO A O 1
ATOM 1529 N N . GLY A 1 189 ? 45.406 25.969 1.069 1 28.42 189 GLY A N 1
ATOM 1530 C CA . GLY A 1 189 ? 46.594 25.125 1.086 1 28.42 189 GLY A CA 1
ATOM 1531 C C . GLY A 1 189 ? 47.844 25.875 1.466 1 28.42 189 GLY A C 1
ATOM 1532 O O . GLY A 1 189 ? 48.062 27.016 1.037 1 28.42 189 GLY A O 1
ATOM 1533 N N . LYS A 1 190 ? 48.281 25.641 2.775 1 34.19 190 LYS A N 1
ATOM 1534 C CA . LYS A 1 190 ? 49.562 26.078 3.283 1 34.19 190 LYS A CA 1
ATOM 1535 C C . LYS A 1 190 ? 50.656 25.953 2.211 1 34.19 190 LYS A C 1
ATOM 1537 O O . LYS A 1 190 ? 50.812 24.875 1.629 1 34.19 190 LYS A O 1
ATOM 1542 N N . LYS A 1 191 ? 50.875 27.047 1.463 1 33.66 191 LYS A N 1
ATOM 1543 C CA . LYS A 1 191 ? 52.031 27.172 0.577 1 33.66 191 LYS A CA 1
ATOM 1544 C C . LYS A 1 191 ? 53.281 26.641 1.238 1 33.66 191 LYS A C 1
ATOM 1546 O O . LYS A 1 191 ? 53.719 27.172 2.264 1 33.66 191 LYS A O 1
ATOM 1551 N N . ARG A 1 192 ? 53.281 25.25 1.48 1 29.28 192 ARG A N 1
ATOM 1552 C CA . ARG A 1 192 ? 54.562 24.734 1.933 1 29.28 192 ARG A CA 1
ATOM 1553 C C . ARG A 1 192 ? 55.719 25.375 1.17 1 29.28 192 ARG A C 1
ATOM 1555 O O . ARG A 1 192 ? 55.812 25.219 -0.049 1 29.28 192 ARG A O 1
ATOM 1562 N N . THR A 1 193 ? 55.906 26.594 1.589 1 25.97 193 THR A N 1
ATOM 1563 C CA . THR A 1 193 ? 57.156 27.234 1.183 1 25.97 193 THR A CA 1
ATOM 1564 C C . THR A 1 193 ? 58.312 26.281 1.31 1 25.97 193 THR A C 1
ATOM 1566 O O . THR A 1 193 ? 58.625 25.797 2.406 1 25.97 193 THR A O 1
ATOM 1569 N N . LEU A 1 194 ? 58.344 25.25 0.45 1 25.36 194 LEU A N 1
ATOM 1570 C CA . LEU A 1 194 ? 59.656 24.625 0.343 1 25.36 194 LEU A CA 1
ATOM 1571 C C . LEU A 1 194 ? 60.75 25.672 0.394 1 25.36 194 LEU A C 1
ATOM 1573 O O . LEU A 1 194 ? 60.875 26.5 -0.509 1 25.36 194 LEU A O 1
ATOM 1577 N N . ALA A 1 195 ? 61.062 26.109 1.566 1 22.61 195 ALA A N 1
ATOM 1578 C CA . ALA A 1 195 ? 62.438 26.625 1.739 1 22.61 195 ALA A CA 1
ATOM 1579 C C . ALA A 1 195 ? 63.469 25.547 1.434 1 22.61 195 ALA A C 1
ATOM 1581 O O . ALA A 1 195 ? 63.25 24.359 1.739 1 22.61 195 ALA A O 1
ATOM 1582 N N . MET B 1 1 ? -17.391 8.609 -26.828 1 48.62 1 MET B N 1
ATOM 1583 C CA . MET B 1 1 ? -17.281 7.551 -25.828 1 48.62 1 MET B CA 1
ATOM 1584 C C . MET B 1 1 ? -17.125 8.141 -24.438 1 48.62 1 MET B C 1
ATOM 1586 O O . MET B 1 1 ? -16.234 8.961 -24.203 1 48.62 1 MET B O 1
ATOM 1590 N N . ASN B 1 2 ? -18.141 8.195 -23.625 1 72.12 2 ASN B N 1
ATOM 1591 C CA . ASN B 1 2 ? -18.094 8.797 -22.297 1 72.12 2 ASN B CA 1
ATOM 1592 C C . ASN B 1 2 ? -17.203 8 -21.359 1 72.12 2 ASN B C 1
ATOM 1594 O O . ASN B 1 2 ? -17.469 6.828 -21.062 1 72.12 2 ASN B O 1
ATOM 1598 N N . VAL B 1 3 ? -15.953 8.336 -21.25 1 86.38 3 VAL B N 1
ATOM 1599 C CA . VAL B 1 3 ? -14.984 7.684 -20.375 1 86.38 3 VAL B CA 1
ATOM 1600 C C . VAL B 1 3 ? -15.453 7.793 -18.922 1 86.38 3 VAL B C 1
ATOM 1602 O O . VAL B 1 3 ? -15.711 8.891 -18.422 1 86.38 3 VAL B O 1
ATOM 1605 N N . THR B 1 4 ? -15.828 6.594 -18.344 1 92.25 4 THR B N 1
ATOM 1606 C CA . THR B 1 4 ? -16.234 6.551 -16.938 1 92.25 4 THR B CA 1
ATOM 1607 C C . THR B 1 4 ? -15.016 6.559 -16.016 1 92.25 4 THR B C 1
ATOM 1609 O O . THR B 1 4 ? -13.891 6.328 -16.469 1 92.25 4 THR B O 1
ATOM 1612 N N . GLU B 1 5 ? -15.195 6.879 -14.828 1 93.69 5 GLU B N 1
ATOM 1613 C CA . GLU B 1 5 ? -14.133 6.812 -13.828 1 93.69 5 GLU B CA 1
ATOM 1614 C C . GLU B 1 5 ? -13.57 5.398 -13.711 1 93.69 5 GLU B C 1
ATOM 1616 O O . GLU B 1 5 ? -12.367 5.215 -13.508 1 93.69 5 GLU B O 1
ATOM 1621 N N . GLU B 1 6 ? -14.453 4.445 -13.836 1 94.75 6 GLU B N 1
ATOM 1622 C CA . GLU B 1 6 ? -14.023 3.051 -13.812 1 94.75 6 GLU B CA 1
ATOM 1623 C C . GLU B 1 6 ? -13.047 2.754 -14.945 1 94.75 6 GLU B C 1
ATOM 1625 O O . GLU B 1 6 ? -12.062 2.031 -14.75 1 94.75 6 GLU B O 1
ATOM 1630 N N . ASP B 1 7 ? -13.297 3.318 -16.062 1 95.94 7 ASP B N 1
ATOM 1631 C CA . ASP B 1 7 ? -12.398 3.145 -17.188 1 95.94 7 ASP B CA 1
ATOM 1632 C C . ASP B 1 7 ? -11.016 3.732 -16.891 1 95.94 7 ASP B C 1
ATOM 1634 O O . ASP B 1 7 ? -10 3.152 -17.266 1 95.94 7 ASP B O 1
ATOM 1638 N N . VAL B 1 8 ? -11.039 4.848 -16.281 1 97.19 8 VAL B N 1
ATOM 1639 C CA . VAL B 1 8 ? -9.781 5.508 -15.93 1 97.19 8 VAL B CA 1
ATOM 1640 C C . VAL B 1 8 ? -8.984 4.633 -14.969 1 97.19 8 VAL B C 1
ATOM 1642 O O . VAL B 1 8 ? -7.793 4.398 -15.172 1 97.19 8 VAL B O 1
ATOM 1645 N N . VAL B 1 9 ? -9.641 4.145 -13.977 1 98.31 9 VAL B N 1
ATOM 1646 C CA . VAL B 1 9 ? -9 3.301 -12.969 1 98.31 9 VAL B CA 1
ATOM 1647 C C . VAL B 1 9 ? -8.438 2.045 -13.633 1 98.31 9 VAL B C 1
ATOM 1649 O O . VAL B 1 9 ? -7.297 1.649 -13.359 1 98.31 9 VAL B O 1
ATOM 1652 N N . LYS B 1 10 ? -9.195 1.468 -14.531 1 97.5 10 LYS B N 1
ATOM 1653 C CA . LYS B 1 10 ? -8.734 0.268 -15.219 1 97.5 10 LYS B CA 1
ATOM 1654 C C . LYS B 1 10 ? -7.496 0.559 -16.062 1 97.5 10 LYS B C 1
ATOM 1656 O O . LYS B 1 10 ? -6.566 -0.251 -16.109 1 97.5 10 LYS B O 1
ATOM 1661 N N . THR B 1 11 ? -7.531 1.654 -16.672 1 97.75 11 THR B N 1
ATOM 1662 C CA . THR B 1 11 ? -6.379 2.062 -17.469 1 97.75 11 THR B CA 1
ATOM 1663 C C . THR B 1 11 ? -5.145 2.246 -16.594 1 97.75 11 THR B C 1
ATOM 1665 O O . THR B 1 11 ? -4.047 1.828 -16.969 1 97.75 11 THR B O 1
ATOM 1668 N N . ILE B 1 12 ? -5.336 2.852 -15.461 1 98.5 12 ILE B N 1
ATOM 1669 C CA . ILE B 1 12 ? -4.234 3.043 -14.523 1 98.5 12 ILE B CA 1
ATOM 1670 C C . ILE B 1 12 ? -3.723 1.687 -14.047 1 98.5 12 ILE B C 1
ATOM 1672 O O . ILE B 1 12 ? -2.514 1.454 -14 1 98.5 12 ILE B O 1
ATOM 1676 N N . LEU B 1 13 ? -4.641 0.807 -13.727 1 98.5 13 LEU B N 1
ATOM 1677 C CA . LEU B 1 13 ? -4.273 -0.527 -13.266 1 98.5 13 LEU B CA 1
ATOM 1678 C C . LEU B 1 13 ? -3.451 -1.26 -14.32 1 98.5 13 LEU B C 1
ATOM 1680 O O . LEU B 1 13 ? -2.461 -1.919 -13.992 1 98.5 13 LEU B O 1
ATOM 1684 N N . GLU B 1 14 ? -3.801 -1.159 -15.531 1 97.31 14 GLU B N 1
ATOM 1685 C CA . GLU B 1 14 ? -3.049 -1.77 -16.625 1 97.31 14 GLU B CA 1
ATOM 1686 C C . GLU B 1 14 ? -1.641 -1.191 -16.719 1 97.31 14 GLU B C 1
ATOM 1688 O O . GLU B 1 14 ? -0.672 -1.928 -16.906 1 97.31 14 GLU B O 1
ATOM 1693 N N . PHE B 1 15 ? -1.582 0.125 -16.609 1 97.88 15 PHE B N 1
ATOM 1694 C CA . PHE B 1 15 ? -0.286 0.792 -16.641 1 97.88 15 PHE B CA 1
ATOM 1695 C C . PHE B 1 15 ? 0.602 0.292 -15.508 1 97.88 15 PHE B C 1
ATOM 1697 O O . PHE B 1 15 ? 1.76 -0.066 -15.727 1 97.88 15 PHE B O 1
ATOM 1704 N N . LEU B 1 16 ? 0.12 0.274 -14.297 1 97.94 16 LEU B N 1
ATOM 1705 C CA . LEU B 1 16 ? 0.871 -0.169 -13.125 1 97.94 16 LEU B CA 1
ATOM 1706 C C . LEU B 1 16 ? 1.348 -1.607 -13.297 1 97.94 16 LEU B C 1
ATOM 1708 O O . LEU B 1 16 ? 2.498 -1.926 -12.984 1 97.94 16 LEU B O 1
ATOM 1712 N N . ASP B 1 17 ? 0.492 -2.402 -13.812 1 96.5 17 ASP B N 1
ATOM 1713 C CA . ASP B 1 17 ? 0.829 -3.803 -14.055 1 96.5 17 ASP B CA 1
ATOM 1714 C C . ASP B 1 17 ? 1.963 -3.928 -15.07 1 96.5 17 ASP B C 1
ATOM 1716 O O . ASP B 1 17 ? 2.934 -4.648 -14.836 1 96.5 17 ASP B O 1
ATOM 1720 N N . SER B 1 18 ? 1.851 -3.195 -16.125 1 96 18 SER B N 1
ATOM 1721 C CA . SER B 1 18 ? 2.818 -3.277 -17.219 1 96 18 SER B CA 1
ATOM 1722 C C . SER B 1 18 ? 4.199 -2.814 -16.766 1 96 18 SER B C 1
ATOM 1724 O O . SER B 1 18 ? 5.215 -3.248 -17.312 1 96 18 SER B O 1
ATOM 1726 N N . ARG B 1 19 ? 4.277 -2.01 -15.703 1 95.25 19 ARG B N 1
ATOM 1727 C CA . ARG B 1 19 ? 5.543 -1.467 -15.227 1 95.25 19 ARG B CA 1
ATOM 1728 C C . ARG B 1 19 ? 6.027 -2.217 -13.984 1 95.25 19 ARG B C 1
ATOM 1730 O O . ARG B 1 19 ? 7.07 -1.878 -13.422 1 95.25 19 ARG B O 1
ATOM 1737 N N . GLY B 1 20 ? 5.27 -3.135 -13.539 1 94.94 20 GLY B N 1
ATOM 1738 C CA . GLY B 1 20 ? 5.652 -3.916 -12.367 1 94.94 20 GLY B CA 1
ATOM 1739 C C . GLY B 1 20 ? 5.457 -3.172 -11.062 1 94.94 20 GLY B C 1
ATOM 1740 O O . GLY B 1 20 ? 6.121 -3.469 -10.07 1 94.94 20 GLY B O 1
ATOM 1741 N N . LEU B 1 21 ? 4.625 -2.182 -11.039 1 96.81 21 LEU B N 1
ATOM 1742 C CA . LEU B 1 21 ? 4.297 -1.413 -9.844 1 96.81 21 LEU B CA 1
ATOM 1743 C C . LEU B 1 21 ? 3.145 -2.061 -9.078 1 96.81 21 LEU B C 1
ATOM 1745 O O . LEU B 1 21 ? 2.072 -1.468 -8.945 1 96.81 21 LEU B O 1
ATOM 1749 N N . HIS B 1 22 ? 3.449 -3.15 -8.477 1 97.06 22 HIS B N 1
ATOM 1750 C CA . HIS B 1 22 ? 2.387 -4.043 -8.023 1 97.06 22 HIS B CA 1
ATOM 1751 C C . HIS B 1 22 ? 1.893 -3.658 -6.633 1 97.06 22 HIS B C 1
ATOM 1753 O O . HIS B 1 22 ? 0.727 -3.883 -6.301 1 97.06 22 HIS B O 1
ATOM 1759 N N . ILE B 1 23 ? 2.73 -3.062 -5.855 1 97.25 23 ILE B N 1
ATOM 1760 C CA . ILE B 1 23 ? 2.252 -2.594 -4.559 1 97.25 23 ILE B CA 1
ATOM 1761 C C . ILE B 1 23 ? 1.189 -1.517 -4.758 1 97.25 23 ILE B C 1
ATOM 1763 O O . ILE B 1 23 ? 0.114 -1.577 -4.156 1 97.25 23 ILE B O 1
ATOM 1767 N N . ALA B 1 24 ? 1.463 -0.598 -5.645 1 98 24 ALA B N 1
ATOM 1768 C CA . ALA B 1 24 ? 0.494 0.441 -5.98 1 98 24 ALA B CA 1
ATOM 1769 C C . ALA B 1 24 ? -0.748 -0.158 -6.633 1 98 24 ALA B C 1
ATOM 1771 O O . ALA B 1 24 ? -1.873 0.243 -6.328 1 98 24 ALA B O 1
ATOM 1772 N N . GLN B 1 25 ? -0.527 -1.097 -7.504 1 98 25 GLN B N 1
ATOM 1773 C CA . GLN B 1 25 ? -1.632 -1.764 -8.188 1 98 25 GLN B CA 1
ATOM 1774 C C . GLN B 1 25 ? -2.609 -2.373 -7.184 1 98 25 GLN B C 1
ATOM 1776 O O . GLN B 1 25 ? -3.812 -2.119 -7.254 1 98 25 GLN B O 1
ATOM 1781 N N . LEU B 1 26 ? -2.088 -3.117 -6.254 1 97.56 26 LEU B N 1
ATOM 1782 C CA . LEU B 1 26 ? -2.928 -3.818 -5.289 1 97.56 26 LEU B CA 1
ATOM 1783 C C . LEU B 1 26 ? -3.596 -2.834 -4.336 1 97.56 26 LEU B C 1
ATOM 1785 O O . LEU B 1 26 ? -4.742 -3.041 -3.924 1 97.56 26 LEU B O 1
ATOM 1789 N N . SER B 1 27 ? -2.938 -1.791 -3.965 1 97.5 27 SER B N 1
ATOM 1790 C CA . SER B 1 27 ? -3.537 -0.752 -3.133 1 97.5 27 SER B CA 1
ATOM 1791 C C . SER B 1 27 ? -4.723 -0.096 -3.834 1 97.5 27 SER B C 1
ATOM 1793 O O . SER B 1 27 ? -5.766 0.128 -3.219 1 97.5 27 SER B O 1
ATOM 1795 N N . LEU B 1 28 ? -4.586 0.181 -5.113 1 98.25 28 LEU B N 1
ATOM 1796 C CA . LEU B 1 28 ? -5.648 0.813 -5.891 1 98.25 28 LEU B CA 1
ATOM 1797 C C . LEU B 1 28 ? -6.844 -0.12 -6.035 1 98.25 28 LEU B C 1
ATOM 1799 O O . LEU B 1 28 ? -7.992 0.313 -5.91 1 98.25 28 LEU B O 1
ATOM 1803 N N . GLU B 1 29 ? -6.555 -1.358 -6.238 1 97.88 29 GLU B N 1
ATOM 1804 C CA . GLU B 1 29 ? -7.633 -2.34 -6.305 1 97.88 29 GLU B CA 1
ATOM 1805 C C . GLU B 1 29 ? -8.414 -2.391 -4.996 1 97.88 29 GLU B C 1
ATOM 1807 O O . GLU B 1 29 ? -9.648 -2.412 -5.004 1 97.88 29 GLU B O 1
ATOM 1812 N N . ARG B 1 30 ? -7.711 -2.367 -3.977 1 96 30 ARG B N 1
ATOM 1813 C CA . ARG B 1 30 ? -8.336 -2.463 -2.664 1 96 30 ARG B CA 1
ATOM 1814 C C . ARG B 1 30 ? -9.18 -1.226 -2.365 1 96 30 ARG B C 1
ATOM 1816 O O . ARG B 1 30 ? -10.305 -1.336 -1.881 1 96 30 ARG B O 1
ATOM 1823 N N . GLU B 1 31 ? -8.688 -0.074 -2.691 1 95.69 31 GLU B N 1
ATOM 1824 C CA . GLU B 1 31 ? -9.375 1.172 -2.367 1 95.69 31 GLU B CA 1
ATOM 1825 C C . GLU B 1 31 ? -10.594 1.38 -3.264 1 95.69 31 GLU B C 1
ATOM 1827 O O . GLU B 1 31 ? -11.57 2.01 -2.855 1 95.69 31 GLU B O 1
ATOM 1832 N N . THR B 1 32 ? -10.562 0.877 -4.492 1 96.62 32 THR B N 1
ATOM 1833 C CA . THR B 1 32 ? -11.625 1.152 -5.449 1 96.62 32 THR B CA 1
ATOM 1834 C C . THR B 1 32 ? -12.57 -0.041 -5.57 1 96.62 32 THR B C 1
ATOM 1836 O O . THR B 1 32 ? -13.695 0.097 -6.051 1 96.62 32 THR B O 1
ATOM 1839 N N . GLY B 1 33 ? -12.086 -1.232 -5.281 1 95.44 33 GLY B N 1
ATOM 1840 C CA . GLY B 1 33 ? -12.836 -2.455 -5.512 1 95.44 33 GLY B CA 1
ATOM 1841 C C . GLY B 1 33 ? -12.805 -2.918 -6.953 1 95.44 33 GLY B C 1
ATOM 1842 O O . GLY B 1 33 ? -13.445 -3.908 -7.312 1 95.44 33 GLY B O 1
ATOM 1843 N N . ILE B 1 34 ? -12.039 -2.238 -7.781 1 96.88 34 ILE B N 1
ATOM 1844 C CA . ILE B 1 34 ? -11.914 -2.58 -9.195 1 96.88 34 ILE B CA 1
ATOM 1845 C C . ILE B 1 34 ? -10.672 -3.438 -9.406 1 96.88 34 ILE B C 1
ATOM 1847 O O . ILE B 1 34 ? -9.57 -3.061 -9 1 96.88 34 ILE B O 1
ATOM 1851 N N . ILE B 1 35 ? -10.82 -4.582 -10.016 1 94.94 35 ILE B N 1
ATOM 1852 C CA . ILE B 1 35 ? -9.719 -5.504 -10.234 1 94.94 35 ILE B CA 1
ATOM 1853 C C . ILE B 1 35 ? -9.25 -5.414 -11.688 1 94.94 35 ILE B C 1
ATOM 1855 O O . ILE B 1 35 ? -10.062 -5.277 -12.602 1 94.94 35 ILE B O 1
ATOM 1859 N N . ASN B 1 36 ? -7.961 -5.492 -11.867 1 90.62 36 ASN B N 1
ATOM 1860 C CA . ASN B 1 36 ? -7.375 -5.504 -13.203 1 90.62 36 ASN B CA 1
ATOM 1861 C C . ASN B 1 36 ? -7.555 -6.859 -13.875 1 90.62 36 ASN B C 1
ATOM 1863 O O . ASN B 1 36 ? -6.625 -7.664 -13.922 1 90.62 36 ASN B O 1
ATOM 1867 N N . GLY B 1 37 ? -8.625 -7.129 -14.453 1 88.5 37 GLY B N 1
ATOM 1868 C CA . GLY B 1 37 ? -8.898 -8.391 -15.117 1 88.5 37 GLY B CA 1
ATOM 1869 C C . GLY B 1 37 ? -10.359 -8.789 -15.078 1 88.5 37 GLY B C 1
ATOM 1870 O O . GLY B 1 37 ? -11.156 -8.18 -14.352 1 88.5 37 GLY B O 1
ATOM 1871 N N . ASP B 1 38 ? -10.609 -9.711 -15.984 1 88.56 38 ASP B N 1
ATOM 1872 C CA . ASP B 1 38 ? -11.922 -10.344 -16.031 1 88.56 38 ASP B CA 1
ATOM 1873 C C . ASP B 1 38 ? -11.844 -11.797 -15.555 1 88.56 38 ASP B C 1
ATOM 1875 O O . ASP B 1 38 ? -11.555 -12.695 -16.344 1 88.56 38 ASP B O 1
ATOM 1879 N N . PHE B 1 39 ? -12.102 -11.969 -14.242 1 90.62 39 PHE B N 1
ATOM 1880 C CA . PHE B 1 39 ? -11.914 -13.289 -13.648 1 90.62 39 PHE B CA 1
ATOM 1881 C C . PHE B 1 39 ? -13.234 -13.867 -13.172 1 90.62 39 PHE B C 1
ATOM 1883 O O . PHE B 1 39 ? -14.125 -13.125 -12.734 1 90.62 39 PHE B O 1
ATOM 1890 N N . SER B 1 40 ? -13.352 -15.148 -13.305 1 90.75 40 SER B N 1
ATOM 1891 C CA . SER B 1 40 ? -14.453 -15.852 -12.648 1 90.75 40 SER B CA 1
ATOM 1892 C C . SER B 1 40 ? -14.336 -15.766 -11.133 1 90.75 40 SER B C 1
ATOM 1894 O O . SER B 1 40 ? -13.289 -15.383 -10.602 1 90.75 40 SER B O 1
ATOM 1896 N N . GLU B 1 41 ? -15.398 -16.078 -10.43 1 92.19 41 GLU B N 1
ATOM 1897 C CA . GLU B 1 41 ? -15.383 -16.078 -8.969 1 92.19 41 GLU B CA 1
ATOM 1898 C C . GLU B 1 41 ? -14.305 -17.016 -8.438 1 92.19 41 GLU B C 1
ATOM 1900 O O . GLU B 1 41 ? -13.617 -16.703 -7.465 1 92.19 41 GLU B O 1
ATOM 1905 N N . ASP B 1 42 ? -14.078 -18.234 -9.031 1 91.88 42 ASP B N 1
ATOM 1906 C CA . ASP B 1 42 ? -13.062 -19.188 -8.602 1 91.88 42 ASP B CA 1
ATOM 1907 C C . ASP B 1 42 ? -11.656 -18.625 -8.773 1 91.88 42 ASP B C 1
ATOM 1909 O O . ASP B 1 42 ? -10.812 -18.781 -7.891 1 91.88 42 ASP B O 1
ATOM 1913 N N . LEU B 1 43 ? -11.477 -17.984 -9.875 1 93.75 43 LEU B N 1
ATOM 1914 C CA . LEU B 1 43 ? -10.164 -17.406 -10.133 1 93.75 43 LEU B CA 1
ATOM 1915 C C . LEU B 1 43 ? -9.883 -16.25 -9.18 1 93.75 43 LEU B C 1
ATOM 1917 O O . LEU B 1 43 ? -8.742 -16.062 -8.742 1 93.75 43 LEU B O 1
ATOM 1921 N N . LEU B 1 44 ? -10.945 -15.508 -8.875 1 94.38 44 LEU B N 1
ATOM 1922 C CA . LEU B 1 44 ? -10.789 -14.43 -7.902 1 94.38 44 LEU B CA 1
ATOM 1923 C C . LEU B 1 44 ? -10.43 -14.992 -6.531 1 94.38 44 LEU B C 1
ATOM 1925 O O . LEU B 1 44 ? -9.594 -14.414 -5.828 1 94.38 44 LEU B O 1
ATOM 1929 N N . PHE B 1 45 ? -11.023 -16.062 -6.223 1 95.94 45 PHE B N 1
ATOM 1930 C CA . PHE B 1 45 ? -10.711 -16.703 -4.957 1 95.94 45 PHE B CA 1
ATOM 1931 C C . PHE B 1 45 ? -9.266 -17.203 -4.938 1 95.94 45 PHE B C 1
ATOM 1933 O O . PHE B 1 45 ? -8.531 -16.938 -3.98 1 95.94 45 PHE B O 1
ATOM 1940 N N . LEU B 1 46 ? -8.867 -17.844 -6.02 1 96.44 46 LEU B N 1
ATOM 1941 C CA . LEU B 1 46 ? -7.488 -18.312 -6.137 1 96.44 46 LEU B CA 1
ATOM 1942 C C . LEU B 1 46 ? -6.512 -17.156 -6.074 1 96.44 46 LEU B C 1
ATOM 1944 O O . LEU B 1 46 ? -5.48 -17.234 -5.402 1 96.44 46 LEU B O 1
ATOM 1948 N N . ARG B 1 47 ? -6.852 -16.141 -6.812 1 96.62 47 ARG B N 1
ATOM 1949 C CA . ARG B 1 47 ? -6.027 -14.93 -6.809 1 96.62 47 ARG B CA 1
ATOM 1950 C C . ARG B 1 47 ? -5.82 -14.414 -5.391 1 96.62 47 ARG B C 1
ATOM 1952 O O . ARG B 1 47 ? -4.699 -14.078 -5.004 1 96.62 47 ARG B O 1
ATOM 1959 N N . GLN B 1 48 ? -6.836 -14.398 -4.629 1 96.69 48 GLN B N 1
ATOM 1960 C CA . GLN B 1 48 ? -6.75 -13.883 -3.266 1 96.69 48 GLN B CA 1
ATOM 1961 C C . GLN B 1 48 ? -5.883 -14.781 -2.389 1 96.69 48 GLN B C 1
ATOM 1963 O O . GLN B 1 48 ? -5.109 -14.289 -1.562 1 96.69 48 GLN B O 1
ATOM 1968 N N . LEU B 1 49 ? -6.012 -16.047 -2.52 1 97.81 49 LEU B N 1
ATOM 1969 C CA . LEU B 1 49 ? -5.16 -16.969 -1.775 1 97.81 49 LEU B CA 1
ATOM 1970 C C . LEU B 1 49 ? -3.686 -16.688 -2.047 1 97.81 49 LEU B C 1
ATOM 1972 O O . LEU B 1 49 ? -2.885 -16.594 -1.113 1 97.81 49 LEU B O 1
ATOM 1976 N N . VAL B 1 50 ? -3.379 -16.516 -3.32 1 98.19 50 VAL B N 1
ATOM 1977 C CA . VAL B 1 50 ? -2.002 -16.281 -3.742 1 98.19 50 VAL B CA 1
ATOM 1978 C C . VAL B 1 50 ? -1.534 -14.914 -3.236 1 98.19 50 VAL B C 1
ATOM 1980 O O . VAL B 1 50 ? -0.445 -14.797 -2.67 1 98.19 50 VAL B O 1
ATOM 1983 N N . LEU B 1 51 ? -2.373 -13.938 -3.379 1 97.5 51 LEU B N 1
ATOM 1984 C CA . LEU B 1 51 ? -2.021 -12.586 -2.973 1 97.5 51 LEU B CA 1
ATOM 1985 C C . LEU B 1 51 ? -1.848 -12.5 -1.46 1 97.5 51 LEU B C 1
ATOM 1987 O O . LEU B 1 51 ? -1.075 -11.672 -0.965 1 97.5 51 LEU B O 1
ATOM 1991 N N . ASP B 1 52 ? -2.506 -13.367 -0.713 1 97.12 52 ASP B N 1
ATOM 1992 C CA . ASP B 1 52 ? -2.398 -13.398 0.743 1 97.12 52 ASP B CA 1
ATOM 1993 C C . ASP B 1 52 ? -1.25 -14.297 1.192 1 97.12 52 ASP B C 1
ATOM 1995 O O . ASP B 1 52 ? -0.993 -14.43 2.391 1 97.12 52 ASP B O 1
ATOM 1999 N N . GLY B 1 53 ? -0.632 -14.906 0.297 1 97.75 53 GLY B N 1
ATOM 2000 C CA . GLY B 1 53 ? 0.466 -15.797 0.637 1 97.75 53 GLY B CA 1
ATOM 2001 C C . GLY B 1 53 ? 0.005 -17.109 1.243 1 97.75 53 GLY B C 1
ATOM 2002 O O . GLY B 1 53 ? 0.746 -17.75 1.995 1 97.75 53 GLY B O 1
ATOM 2003 N N . LEU B 1 54 ? -1.185 -17.422 1.018 1 98.06 54 LEU B N 1
ATOM 2004 C CA . LEU B 1 54 ? -1.73 -18.688 1.507 1 98.06 54 LEU B CA 1
ATOM 2005 C C . LEU B 1 54 ? -1.483 -19.812 0.507 1 98.06 54 LEU B C 1
ATOM 2007 O O . LEU B 1 54 ? -2.43 -20.391 -0.034 1 98.06 54 LEU B O 1
ATOM 2011 N N . TRP B 1 55 ? -0.251 -20.156 0.41 1 98.19 55 TRP B N 1
ATOM 2012 C CA . TRP B 1 55 ? 0.235 -21.047 -0.636 1 98.19 55 TRP B CA 1
ATOM 2013 C C . TRP B 1 55 ? -0.369 -22.438 -0.487 1 98.19 55 TRP B C 1
ATOM 2015 O O . TRP B 1 55 ? -0.854 -23.016 -1.462 1 98.19 55 TRP B O 1
ATOM 2025 N N . ASP B 1 56 ? -0.339 -22.938 0.712 1 97.56 56 ASP B N 1
ATOM 2026 C CA . ASP B 1 56 ? -0.858 -24.281 0.932 1 97.56 56 ASP B CA 1
ATOM 2027 C C . ASP B 1 56 ? -2.355 -24.344 0.644 1 97.56 56 ASP B C 1
ATOM 2029 O O . ASP B 1 56 ? -2.842 -25.328 0.074 1 97.56 56 ASP B O 1
ATOM 2033 N N . SER B 1 57 ? -3.055 -23.312 0.999 1 98.38 57 SER B N 1
ATOM 2034 C CA . SER B 1 57 ? -4.48 -23.219 0.697 1 98.38 57 SER B CA 1
ATOM 2035 C C . SER B 1 57 ? -4.723 -23.156 -0.807 1 98.38 57 SER B C 1
ATOM 2037 O O . SER B 1 57 ? -5.711 -23.703 -1.308 1 98.38 57 SER B O 1
ATOM 2039 N N . ALA B 1 58 ? -3.893 -22.5 -1.513 1 98.06 58 ALA B N 1
ATOM 2040 C CA . ALA B 1 58 ? -3.998 -22.422 -2.969 1 98.06 58 ALA B CA 1
ATOM 2041 C C . ALA B 1 58 ? -3.832 -23.812 -3.598 1 98.06 58 ALA B C 1
ATOM 2043 O O . ALA B 1 58 ? -4.562 -24.172 -4.523 1 98.06 58 ALA B O 1
ATOM 2044 N N . LEU B 1 59 ? -2.918 -24.594 -3.092 1 96.94 59 LEU B N 1
ATOM 2045 C CA . LEU B 1 59 ? -2.705 -25.953 -3.582 1 96.94 59 LEU B CA 1
ATOM 2046 C C . LEU B 1 59 ? -3.916 -26.828 -3.293 1 96.94 59 LEU B C 1
ATOM 2048 O O . LEU B 1 59 ? -4.348 -27.609 -4.152 1 96.94 59 LEU B O 1
ATOM 2052 N N . ASP B 1 60 ? -4.449 -26.625 -2.123 1 97 60 ASP B N 1
ATOM 2053 C CA . ASP B 1 60 ? -5.633 -27.391 -1.748 1 97 60 ASP B CA 1
ATOM 2054 C C . ASP B 1 60 ? -6.824 -27.031 -2.633 1 97 60 ASP B C 1
ATOM 2056 O O . ASP B 1 60 ? -7.637 -27.891 -2.973 1 97 60 ASP B O 1
ATOM 2060 N N . PHE B 1 61 ? -6.922 -25.859 -2.986 1 96.06 61 PHE B N 1
ATOM 2061 C CA . PHE B 1 61 ? -8.055 -25.344 -3.742 1 96.06 61 PHE B CA 1
ATOM 2062 C C . PHE B 1 61 ? -8.133 -25.984 -5.117 1 96.06 61 PHE B C 1
ATOM 2064 O O . PHE B 1 61 ? -9.227 -26.219 -5.641 1 96.06 61 PHE B O 1
ATOM 2071 N N . ILE B 1 62 ? -7 -26.359 -5.652 1 92.75 62 ILE B N 1
ATOM 2072 C CA . ILE B 1 62 ? -7.016 -26.844 -7.023 1 92.75 62 ILE B CA 1
ATOM 2073 C C . ILE B 1 62 ? -6.965 -28.375 -7.023 1 92.75 62 ILE B C 1
ATOM 2075 O O . ILE B 1 62 ? -7.027 -29 -8.078 1 92.75 62 ILE B O 1
ATOM 2079 N N . GLU B 1 63 ? -6.867 -28.922 -5.895 1 92.06 63 GLU B N 1
ATOM 2080 C CA . GLU B 1 63 ? -6.711 -30.359 -5.766 1 92.06 63 GLU B CA 1
ATOM 2081 C C . GLU B 1 63 ? -7.805 -31.109 -6.523 1 92.06 63 GLU B C 1
ATOM 2083 O O . GLU B 1 63 ? -7.535 -32.125 -7.18 1 92.06 63 GLU B O 1
ATOM 2088 N N . PRO B 1 64 ? -9.031 -30.625 -6.523 1 90.31 64 PRO B N 1
ATOM 2089 C CA . PRO B 1 64 ? -10.102 -31.312 -7.254 1 90.31 64 PRO B CA 1
ATOM 2090 C C . PRO B 1 64 ? -9.875 -31.328 -8.766 1 90.31 64 PRO B C 1
ATOM 2092 O O . PRO B 1 64 ? -10.492 -32.125 -9.477 1 90.31 64 PRO B O 1
ATOM 2095 N N . LEU B 1 65 ? -9.016 -30.5 -9.172 1 87.19 65 LEU B N 1
ATOM 2096 C CA . LEU B 1 65 ? -8.797 -30.406 -10.609 1 87.19 65 LEU B CA 1
ATOM 2097 C C . LEU B 1 65 ? -7.695 -31.359 -11.062 1 87.19 65 LEU B C 1
ATOM 2099 O O . LEU B 1 65 ? -7.352 -31.406 -12.242 1 87.19 65 LEU B O 1
ATOM 2103 N N . LYS B 1 66 ? -7.266 -32.156 -10.203 1 88 66 LYS B N 1
ATOM 2104 C CA . LYS B 1 66 ? -6.164 -33.062 -10.5 1 88 66 LYS B CA 1
ATOM 2105 C C . LYS B 1 66 ? -6.57 -34.094 -11.562 1 88 66 LYS B C 1
ATOM 2107 O O . LYS B 1 66 ? -5.73 -34.562 -12.32 1 88 66 LYS B O 1
ATOM 2112 N N . ASP B 1 67 ? -7.879 -34.344 -11.648 1 86.5 67 ASP B N 1
ATOM 2113 C CA . ASP B 1 67 ? -8.359 -35.344 -12.57 1 86.5 67 ASP B CA 1
ATOM 2114 C C . ASP B 1 67 ? -8.875 -34.75 -13.859 1 86.5 67 ASP B C 1
ATOM 2116 O O . ASP B 1 67 ? -9.375 -35.438 -14.742 1 86.5 67 ASP B O 1
ATOM 2120 N N . VAL B 1 68 ? -8.773 -33.5 -13.945 1 82.62 68 VAL B N 1
ATOM 2121 C CA . VAL B 1 68 ? -9.203 -32.812 -15.164 1 82.62 68 VAL B CA 1
ATOM 2122 C C . VAL B 1 68 ? -8.062 -32.812 -16.188 1 82.62 68 VAL B C 1
ATOM 2124 O O . VAL B 1 68 ? -6.984 -32.281 -15.914 1 82.62 68 VAL B O 1
ATOM 2127 N N . ASN B 1 69 ? -8.25 -33.469 -17.281 1 80.75 69 ASN B N 1
ATOM 2128 C CA . ASN B 1 69 ? -7.223 -33.656 -18.281 1 80.75 69 ASN B CA 1
ATOM 2129 C C . ASN B 1 69 ? -6.684 -32.344 -18.812 1 80.75 69 ASN B C 1
ATOM 2131 O O . ASN B 1 69 ? -5.496 -32.219 -19.109 1 80.75 69 ASN B O 1
ATOM 2135 N N . GLU B 1 70 ? -7.484 -31.281 -18.875 1 81.94 70 GLU B N 1
ATOM 2136 C CA . GLU B 1 70 ? -7.098 -30 -19.453 1 81.94 70 GLU B CA 1
ATOM 2137 C C . GLU B 1 70 ? -6.301 -29.156 -18.469 1 81.94 70 GLU B C 1
ATOM 2139 O O . GLU B 1 70 ? -5.738 -28.125 -18.844 1 81.94 70 GLU B O 1
ATOM 2144 N N . PHE B 1 71 ? -6.215 -29.641 -17.312 1 87.5 71 PHE B N 1
ATOM 2145 C CA . PHE B 1 71 ? -5.543 -28.859 -16.281 1 87.5 71 PHE B CA 1
ATOM 2146 C C . PHE B 1 71 ? -4.172 -29.453 -15.969 1 87.5 71 PHE B C 1
ATOM 2148 O O . PHE B 1 71 ? -4.066 -30.609 -15.562 1 87.5 71 PHE B O 1
ATOM 2155 N N . ASP B 1 72 ? -3.135 -28.641 -16.125 1 90.06 72 ASP B N 1
ATOM 2156 C CA . ASP B 1 72 ? -1.771 -29.062 -15.82 1 90.06 72 ASP B CA 1
ATOM 2157 C C . ASP B 1 72 ? -1.447 -28.828 -14.344 1 90.06 72 ASP B C 1
ATOM 2159 O O . ASP B 1 72 ? -0.778 -27.859 -14 1 90.06 72 ASP B O 1
ATOM 2163 N N . ILE B 1 73 ? -1.807 -29.734 -13.57 1 91.56 73 ILE B N 1
ATOM 2164 C CA . ILE B 1 73 ? -1.686 -29.594 -12.117 1 91.56 73 ILE B CA 1
ATOM 2165 C C . ILE B 1 73 ? -0.211 -29.594 -11.727 1 91.56 73 ILE B C 1
ATOM 2167 O O . ILE B 1 73 ? 0.173 -28.938 -10.758 1 91.56 73 ILE B O 1
ATOM 2171 N N . ARG B 1 74 ? 0.595 -30.281 -12.414 1 92.88 74 ARG B N 1
ATOM 2172 C CA . ARG B 1 74 ? 2.02 -30.312 -12.102 1 92.88 74 ARG B CA 1
ATOM 2173 C C . ARG B 1 74 ? 2.645 -28.922 -12.242 1 92.88 74 ARG B C 1
ATOM 2175 O O . ARG B 1 74 ? 3.377 -28.484 -11.352 1 92.88 74 ARG B O 1
ATOM 2182 N N . ALA B 1 75 ? 2.324 -28.328 -13.383 1 94.44 75 ALA B N 1
ATOM 2183 C CA . ALA B 1 75 ? 2.83 -26.969 -13.617 1 94.44 75 ALA B CA 1
ATOM 2184 C C . ALA B 1 75 ? 2.309 -26 -12.562 1 94.44 75 ALA B C 1
ATOM 2186 O O . ALA B 1 75 ? 3.037 -25.109 -12.117 1 94.44 75 ALA B O 1
ATOM 2187 N N . PHE B 1 76 ? 1.055 -26.141 -12.219 1 95.62 76 PHE B N 1
ATOM 2188 C CA . PHE B 1 76 ? 0.454 -25.312 -11.188 1 95.62 76 PHE B CA 1
ATOM 2189 C C . PHE B 1 76 ? 1.187 -25.484 -9.859 1 95.62 76 PHE B C 1
ATOM 2191 O O . PHE B 1 76 ? 1.624 -24.5 -9.258 1 95.62 76 PHE B O 1
ATOM 2198 N N . ARG B 1 77 ? 1.378 -26.672 -9.414 1 95.94 77 ARG B N 1
ATOM 2199 C CA . ARG B 1 77 ? 2.059 -26.969 -8.156 1 95.94 77 ARG B CA 1
ATOM 2200 C C . ARG B 1 77 ? 3.496 -26.469 -8.18 1 95.94 77 ARG B C 1
ATOM 2202 O O . ARG B 1 77 ? 3.986 -25.922 -7.188 1 95.94 77 ARG B O 1
ATOM 2209 N N . TYR B 1 78 ? 4.105 -26.672 -9.305 1 97.62 78 TYR B N 1
ATOM 2210 C CA . TYR B 1 78 ? 5.484 -26.219 -9.453 1 97.62 78 TYR B CA 1
ATOM 2211 C C . TYR B 1 78 ? 5.598 -24.719 -9.203 1 97.62 78 TYR B C 1
ATOM 2213 O O . TYR B 1 78 ? 6.441 -24.281 -8.414 1 97.62 78 TYR B O 1
ATOM 2221 N N . ASN B 1 79 ? 4.734 -23.953 -9.844 1 97.62 79 ASN B N 1
ATOM 2222 C CA . ASN B 1 79 ? 4.82 -22.5 -9.727 1 97.62 79 ASN B CA 1
ATOM 2223 C C . ASN B 1 79 ? 4.457 -22.031 -8.32 1 97.62 79 ASN B C 1
ATOM 2225 O O . ASN B 1 79 ? 5.148 -21.188 -7.742 1 97.62 79 ASN B O 1
ATOM 2229 N N . ILE B 1 80 ? 3.428 -22.547 -7.734 1 98.25 80 ILE B N 1
ATOM 2230 C CA . ILE B 1 80 ? 3.023 -22.172 -6.383 1 98.25 80 ILE B CA 1
ATOM 2231 C C . ILE B 1 80 ? 4.152 -22.469 -5.402 1 98.25 80 ILE B C 1
ATOM 2233 O O . ILE B 1 80 ? 4.547 -21.609 -4.613 1 98.25 80 ILE B O 1
ATOM 2237 N N . THR B 1 81 ? 4.723 -23.656 -5.496 1 98.25 81 THR B N 1
ATOM 2238 C CA . THR B 1 81 ? 5.77 -24.078 -4.574 1 98.25 81 THR B CA 1
ATOM 2239 C C . THR B 1 81 ? 7.039 -23.25 -4.789 1 98.25 81 THR B C 1
ATOM 2241 O O . THR B 1 81 ? 7.727 -22.906 -3.826 1 98.25 81 THR B O 1
ATOM 2244 N N . LYS B 1 82 ? 7.332 -23.031 -6.012 1 97.88 82 LYS B N 1
ATOM 2245 C CA . LYS B 1 82 ? 8.508 -22.234 -6.379 1 97.88 82 LYS B CA 1
ATOM 2246 C C . LYS B 1 82 ? 8.453 -20.844 -5.762 1 97.88 82 LYS B C 1
ATOM 2248 O O . LYS B 1 82 ? 9.43 -20.375 -5.176 1 97.88 82 LYS B O 1
ATOM 2253 N N . TYR B 1 83 ? 7.348 -20.172 -5.848 1 97.75 83 TYR B N 1
ATOM 2254 C CA . TYR B 1 83 ? 7.223 -18.828 -5.32 1 97.75 83 TYR B CA 1
ATOM 2255 C C . TYR B 1 83 ? 7.152 -18.828 -3.799 1 97.75 83 TYR B C 1
ATOM 2257 O O . TYR B 1 83 ? 7.664 -17.922 -3.141 1 97.75 83 TYR B O 1
ATOM 2265 N N . LYS B 1 84 ? 6.496 -19.844 -3.227 1 98 84 LYS B N 1
ATOM 2266 C CA . LYS B 1 84 ? 6.598 -20.047 -1.783 1 98 84 LYS B CA 1
ATOM 2267 C C . LYS B 1 84 ? 8.055 -20.156 -1.345 1 98 84 LYS B C 1
ATOM 2269 O O . LYS B 1 84 ? 8.461 -19.531 -0.362 1 98 84 LYS B O 1
ATOM 2274 N N . TYR B 1 85 ? 8.789 -20.922 -2.082 1 97.25 85 TYR B N 1
ATOM 2275 C CA . TYR B 1 85 ? 10.211 -21.109 -1.818 1 97.25 85 TYR B CA 1
ATOM 2276 C C . TYR B 1 85 ? 10.969 -19.797 -1.86 1 97.25 85 TYR B C 1
ATOM 2278 O O . TYR B 1 85 ? 11.781 -19.5 -0.98 1 97.25 85 TYR B O 1
ATOM 2286 N N . PHE B 1 86 ? 10.711 -18.953 -2.873 1 96.44 86 PHE B N 1
ATOM 2287 C CA . PHE B 1 86 ? 11.359 -17.641 -2.99 1 96.44 86 PHE B CA 1
ATOM 2288 C C . PHE B 1 86 ? 11.102 -16.797 -1.745 1 96.44 86 PHE B C 1
ATOM 2290 O O . PHE B 1 86 ? 12.023 -16.156 -1.233 1 96.44 86 PHE B O 1
ATOM 2297 N N . GLU B 1 87 ? 9.914 -16.766 -1.256 1 95.12 87 GLU B N 1
ATOM 2298 C CA . GLU B 1 87 ? 9.562 -15.961 -0.086 1 95.12 87 GLU B CA 1
ATOM 2299 C C . GLU B 1 87 ? 10.273 -16.469 1.165 1 95.12 87 GLU B C 1
ATOM 2301 O O . GLU B 1 87 ? 10.773 -15.688 1.968 1 95.12 87 GLU B O 1
ATOM 2306 N N . LEU B 1 88 ? 10.289 -17.766 1.293 1 93.88 88 LEU B N 1
ATOM 2307 C CA . LEU B 1 88 ? 10.969 -18.359 2.434 1 93.88 88 LEU B CA 1
ATOM 2308 C C . LEU B 1 88 ? 12.461 -18.031 2.414 1 93.88 88 LEU B C 1
ATOM 2310 O O . LEU B 1 88 ? 13.055 -17.766 3.461 1 93.88 88 LEU B O 1
ATOM 2314 N N . LEU B 1 89 ? 13.062 -18.094 1.249 1 92.94 89 LEU B N 1
ATOM 2315 C CA . LEU B 1 89 ? 14.461 -17.734 1.089 1 92.94 89 LEU B CA 1
ATOM 2316 C C . LEU B 1 89 ? 14.703 -16.297 1.534 1 92.94 89 LEU B C 1
ATOM 2318 O O . LEU B 1 89 ? 15.695 -16 2.211 1 92.94 89 LEU B O 1
ATOM 2322 N N . CYS B 1 90 ? 13.844 -15.391 1.102 1 92.06 90 CYS B N 1
ATOM 2323 C CA . CYS B 1 90 ? 13.945 -13.984 1.474 1 92.06 90 CYS B CA 1
ATOM 2324 C C . CYS B 1 90 ? 13.906 -13.812 2.988 1 92.06 90 CYS B C 1
ATOM 2326 O O . CYS B 1 90 ? 14.68 -13.047 3.553 1 92.06 90 CYS B O 1
ATOM 2328 N N . ILE B 1 91 ? 13 -14.492 3.617 1 89.75 91 ILE B N 1
ATOM 2329 C CA . ILE B 1 91 ? 12.852 -14.422 5.066 1 89.75 91 ILE B CA 1
ATOM 2330 C C . ILE B 1 91 ? 14.125 -14.938 5.742 1 89.75 91 ILE B C 1
ATOM 2332 O O . ILE B 1 91 ? 14.609 -14.336 6.707 1 89.75 91 ILE B O 1
ATOM 2336 N N . LYS B 1 92 ? 14.602 -16 5.234 1 87.69 92 LYS B N 1
ATOM 2337 C CA . LYS B 1 92 ? 15.797 -16.625 5.801 1 87.69 92 LYS B CA 1
ATOM 2338 C C . LYS B 1 92 ? 17 -15.672 5.719 1 87.69 92 LYS B C 1
ATOM 2340 O O . LYS B 1 92 ? 17.844 -15.648 6.621 1 87.69 92 LYS B O 1
ATOM 2345 N N . GLN B 1 93 ? 17.109 -14.961 4.711 1 85.69 93 GLN B N 1
ATOM 2346 C CA . GLN B 1 93 ? 18.266 -14.117 4.418 1 85.69 93 GLN B CA 1
ATOM 2347 C C . GLN B 1 93 ? 18.141 -12.766 5.109 1 85.69 93 GLN B C 1
ATOM 2349 O O . GLN B 1 93 ? 19.094 -11.984 5.129 1 85.69 93 GLN B O 1
ATOM 2354 N N . GLU B 1 94 ? 16.953 -12.398 5.551 1 79.94 94 GLU B N 1
ATOM 2355 C CA . GLU B 1 94 ? 16.797 -11.141 6.273 1 79.94 94 GLU B CA 1
ATOM 2356 C C . GLU B 1 94 ? 17.406 -11.234 7.672 1 79.94 94 GLU B C 1
ATOM 2358 O O . GLU B 1 94 ? 17.172 -12.211 8.391 1 79.94 94 GLU B O 1
ATOM 2363 N N . PRO B 1 95 ? 18.297 -10.102 7.91 1 66.12 95 PRO B N 1
ATOM 2364 C CA . PRO B 1 95 ? 18.906 -10.062 9.25 1 66.12 95 PRO B CA 1
ATOM 2365 C C . PRO B 1 95 ? 17.891 -9.703 10.336 1 66.12 95 PRO B C 1
ATOM 2367 O O . PRO B 1 95 ? 16.969 -8.914 10.094 1 66.12 95 PRO B O 1
ATOM 2370 N N . GLY B 1 96 ? 17.5 -10.555 11.273 1 61.72 96 GLY B N 1
ATOM 2371 C CA . GLY B 1 96 ? 16.703 -10.125 12.414 1 61.72 96 GLY B CA 1
ATOM 2372 C C . GLY B 1 96 ? 16.312 -11.273 13.328 1 61.72 96 GLY B C 1
ATOM 2373 O O . GLY B 1 96 ? 16.359 -12.438 12.93 1 61.72 96 GLY B O 1
ATOM 2374 N N . PRO B 1 97 ? 16.25 -10.883 14.469 1 55.88 97 PRO B N 1
ATOM 2375 C CA . PRO B 1 97 ? 16 -11.852 15.531 1 55.88 97 PRO B CA 1
ATOM 2376 C C . PRO B 1 97 ? 14.742 -12.688 15.305 1 55.88 97 PRO B C 1
ATOM 2378 O O . PRO B 1 97 ? 14.555 -13.719 15.953 1 55.88 97 PRO B O 1
ATOM 2381 N N . LEU B 1 98 ? 13.836 -12 14.773 1 52.97 98 LEU B N 1
ATOM 2382 C CA . LEU B 1 98 ? 12.469 -12.469 14.938 1 52.97 98 LEU B CA 1
ATOM 2383 C C . LEU B 1 98 ? 12.234 -13.75 14.133 1 52.97 98 LEU B C 1
ATOM 2385 O O . LEU B 1 98 ? 11.156 -14.344 14.219 1 52.97 98 LEU B O 1
ATOM 2389 N N . HIS B 1 99 ? 13.047 -14.023 13.258 1 56.88 99 HIS B N 1
ATOM 2390 C CA . HIS B 1 99 ? 12.562 -15.164 12.484 1 56.88 99 HIS B CA 1
ATOM 2391 C C . HIS B 1 99 ? 13.094 -16.469 13.055 1 56.88 99 HIS B C 1
ATOM 2393 O O . HIS B 1 99 ? 14.297 -16.594 13.32 1 56.88 99 HIS B O 1
ATOM 2399 N N . ASP B 1 100 ? 12.125 -17.078 13.789 1 59.41 100 ASP B N 1
ATOM 2400 C CA . ASP B 1 100 ? 12.453 -18.453 14.117 1 59.41 100 ASP B CA 1
ATOM 2401 C C . ASP B 1 100 ? 13.07 -19.188 12.922 1 59.41 100 ASP B C 1
ATOM 2403 O O . ASP B 1 100 ? 12.359 -19.828 12.148 1 59.41 100 ASP B O 1
ATOM 2407 N N . ASN B 1 101 ? 14.25 -18.969 12.734 1 65.75 101 ASN B N 1
ATOM 2408 C CA . ASN B 1 101 ? 15.086 -19.406 11.625 1 65.75 101 ASN B CA 1
ATOM 2409 C C . ASN B 1 101 ? 14.945 -20.906 11.375 1 65.75 101 ASN B C 1
ATOM 2411 O O . ASN B 1 101 ? 14.922 -21.359 10.234 1 65.75 101 ASN B O 1
ATOM 2415 N N . ASP B 1 102 ? 14.516 -21.562 12.516 1 73.56 102 ASP B N 1
ATOM 2416 C CA . ASP B 1 102 ? 14.477 -23.016 12.359 1 73.56 102 ASP B CA 1
ATOM 2417 C C . ASP B 1 102 ? 13.242 -23.438 11.562 1 73.56 102 ASP B C 1
ATOM 2419 O O . ASP B 1 102 ? 13.328 -24.297 10.68 1 73.56 102 ASP B O 1
ATOM 2423 N N . PHE B 1 103 ? 12.133 -22.828 11.898 1 74.62 103 PHE B N 1
ATOM 2424 C CA . PHE B 1 103 ? 10.898 -23.156 11.195 1 74.62 103 PHE B CA 1
ATOM 2425 C C . PHE B 1 103 ? 10.984 -22.766 9.727 1 74.62 103 PHE B C 1
ATOM 2427 O O . PHE B 1 103 ? 10.594 -23.516 8.844 1 74.62 103 PHE B O 1
ATOM 2434 N N . THR B 1 104 ? 11.648 -21.719 9.484 1 84.62 104 THR B N 1
ATOM 2435 C CA . THR B 1 104 ? 11.805 -21.234 8.109 1 84.62 104 THR B CA 1
ATOM 2436 C C . THR B 1 104 ? 12.711 -22.172 7.316 1 84.62 104 THR B C 1
ATOM 2438 O O . THR B 1 104 ? 12.438 -22.453 6.148 1 84.62 104 THR B O 1
ATOM 2441 N N . VAL B 1 105 ? 13.641 -22.75 7.984 1 86.5 105 VAL B N 1
ATOM 2442 C CA . VAL B 1 105 ? 14.594 -23.625 7.309 1 86.5 105 VAL B CA 1
ATOM 2443 C C . VAL B 1 105 ? 13.914 -24.953 6.969 1 86.5 105 VAL B C 1
ATOM 2445 O O . VAL B 1 105 ? 14.086 -25.469 5.867 1 86.5 105 VAL B O 1
ATOM 2448 N N . GLU B 1 106 ? 13.141 -25.438 7.887 1 90.69 106 GLU B N 1
ATOM 2449 C CA . GLU B 1 106 ? 12.438 -26.688 7.645 1 90.69 106 GLU B CA 1
ATOM 2450 C C . GLU B 1 106 ? 11.469 -26.562 6.473 1 90.69 106 GLU B C 1
ATOM 2452 O O . GLU B 1 106 ? 11.422 -27.438 5.605 1 90.69 106 GLU B O 1
ATOM 2457 N N . GLU B 1 107 ? 10.727 -25.5 6.516 1 92.75 107 GLU B N 1
ATOM 2458 C CA . GLU B 1 107 ? 9.789 -25.266 5.422 1 92.75 107 GLU B CA 1
ATOM 2459 C C . GLU B 1 107 ? 10.516 -25.109 4.09 1 92.75 107 GLU B C 1
ATOM 2461 O O . GLU B 1 107 ? 10.039 -25.578 3.057 1 92.75 107 GLU B O 1
ATOM 2466 N N . LEU B 1 108 ? 11.625 -24.562 4.18 1 93.56 108 LEU B N 1
ATOM 2467 C CA . LEU B 1 108 ? 12.438 -24.359 2.988 1 93.56 108 LEU B CA 1
ATOM 2468 C C . LEU B 1 108 ? 12.906 -25.688 2.412 1 93.56 108 LEU B C 1
ATOM 2470 O O . LEU B 1 108 ? 12.82 -25.906 1.201 1 93.56 108 LEU B O 1
ATOM 2474 N N . VAL B 1 109 ? 13.336 -26.516 3.266 1 93.31 109 VAL B N 1
ATOM 2475 C CA . VAL B 1 109 ? 13.82 -27.828 2.854 1 93.31 109 VAL B CA 1
ATOM 2476 C C . VAL B 1 109 ? 12.664 -28.641 2.268 1 93.31 109 VAL B C 1
ATOM 2478 O O . VAL B 1 109 ? 12.828 -29.328 1.248 1 93.31 109 VAL B O 1
ATOM 2481 N N . GLU B 1 110 ? 11.562 -28.562 2.895 1 95.75 110 GLU B N 1
ATOM 2482 C CA . GLU B 1 110 ? 10.391 -29.266 2.391 1 95.75 110 GLU B CA 1
ATOM 2483 C C . GLU B 1 110 ? 10.016 -28.781 0.993 1 95.75 110 GLU B C 1
ATOM 2485 O O . GLU B 1 110 ? 9.68 -29.578 0.12 1 95.75 110 GLU B O 1
ATOM 2490 N N . CYS B 1 111 ? 10.07 -27.531 0.764 1 96.44 111 CYS B N 1
ATOM 2491 C CA . CYS B 1 111 ? 9.789 -26.984 -0.555 1 96.44 111 CYS B CA 1
ATOM 2492 C C . CYS B 1 111 ? 10.766 -27.516 -1.595 1 96.44 111 CYS B C 1
ATOM 2494 O O . CYS B 1 111 ? 10.359 -27.906 -2.691 1 96.44 111 CYS B O 1
ATOM 2496 N N . LEU B 1 112 ? 11.984 -27.578 -1.19 1 96.12 112 LEU B N 1
ATOM 2497 C CA . LEU B 1 112 ? 13.008 -28.031 -2.125 1 96.12 112 LEU B CA 1
ATOM 2498 C C . LEU B 1 112 ? 12.797 -29.5 -2.488 1 96.12 112 LEU B C 1
ATOM 2500 O O . LEU B 1 112 ? 12.969 -29.891 -3.645 1 96.12 112 LEU B O 1
ATOM 2504 N N . LYS B 1 113 ? 12.445 -30.25 -1.537 1 96.31 113 LYS B N 1
ATOM 2505 C CA . LYS B 1 113 ? 12.164 -31.656 -1.79 1 96.31 113 LYS B CA 1
ATOM 2506 C C . LYS B 1 113 ? 11.008 -31.812 -2.773 1 96.31 113 LYS B C 1
ATOM 2508 O O . LYS B 1 113 ? 11.094 -32.625 -3.709 1 96.31 113 LYS B O 1
ATOM 2513 N N . ASP B 1 114 ? 10.016 -31.109 -2.578 1 97 114 ASP B N 1
ATOM 2514 C CA . ASP B 1 114 ? 8.875 -31.156 -3.488 1 97 114 ASP B CA 1
ATOM 2515 C C . ASP B 1 114 ? 9.266 -30.672 -4.887 1 97 114 ASP B C 1
ATOM 2517 O O . ASP B 1 114 ? 8.914 -31.312 -5.883 1 97 114 ASP B O 1
ATOM 2521 N N . LEU B 1 115 ? 9.977 -29.625 -4.949 1 98 115 LEU B N 1
ATOM 2522 C CA . LEU B 1 115 ? 10.375 -29.016 -6.215 1 98 115 LEU B CA 1
ATOM 2523 C C . LEU B 1 115 ? 11.266 -29.969 -7.012 1 98 115 LEU B C 1
ATOM 2525 O O . LEU B 1 115 ? 11.211 -29.984 -8.242 1 98 115 LEU B O 1
ATOM 2529 N N . GLU B 1 116 ? 12.023 -30.703 -6.312 1 97.38 116 GLU B N 1
ATOM 2530 C CA . GLU B 1 116 ? 12.875 -31.672 -6.988 1 97.38 116 GLU B CA 1
ATOM 2531 C C . GLU B 1 116 ? 12.055 -32.656 -7.828 1 97.38 116 GLU B C 1
ATOM 2533 O O . GLU B 1 116 ? 12.453 -33 -8.938 1 97.38 116 GLU B O 1
ATOM 2538 N N . HIS B 1 117 ? 10.898 -33 -7.355 1 96.75 117 HIS B N 1
ATOM 2539 C CA . HIS B 1 117 ? 10.047 -33.969 -8.008 1 96.75 117 HIS B CA 1
ATOM 2540 C C . HIS B 1 117 ? 9.211 -33.344 -9.117 1 96.75 117 HIS B C 1
ATOM 2542 O O . HIS B 1 117 ? 8.828 -34.031 -10.07 1 96.75 117 HIS B O 1
ATOM 2548 N N . ILE B 1 118 ? 8.969 -32.031 -9.016 1 96.25 118 ILE B N 1
ATOM 2549 C CA . ILE B 1 118 ? 7.965 -31.484 -9.914 1 96.25 118 ILE B CA 1
ATOM 2550 C C . ILE B 1 118 ? 8.617 -30.5 -10.875 1 96.25 118 ILE B C 1
ATOM 2552 O O . ILE B 1 118 ? 7.984 -30.031 -11.82 1 96.25 118 ILE B O 1
ATOM 2556 N N . CYS B 1 119 ? 9.828 -30.25 -10.758 1 96.44 119 CYS B N 1
ATOM 2557 C CA . CYS B 1 119 ? 10.523 -29.344 -11.664 1 96.44 119 CYS B CA 1
ATOM 2558 C C . CYS B 1 119 ? 10.477 -29.844 -13.094 1 96.44 119 CYS B C 1
ATOM 2560 O O . CYS B 1 119 ? 10.641 -31.047 -13.344 1 96.44 119 CYS B O 1
ATOM 2562 N N . PRO B 1 120 ? 10.359 -28.922 -14.031 1 95.88 120 PRO B N 1
ATOM 2563 C CA . PRO B 1 120 ? 10.32 -29.344 -15.438 1 95.88 120 PRO B CA 1
ATOM 2564 C C . PRO B 1 120 ? 11.633 -29.969 -15.898 1 95.88 120 PRO B C 1
ATOM 2566 O O . PRO B 1 120 ? 11.625 -30.938 -16.656 1 95.88 120 PRO B O 1
ATOM 2569 N N . THR B 1 121 ? 12.844 -29.422 -15.508 1 96.62 121 THR B N 1
ATOM 2570 C CA . THR B 1 121 ? 14.156 -29.938 -15.867 1 96.62 121 THR B CA 1
ATOM 2571 C C . THR B 1 121 ? 15.086 -29.938 -14.656 1 96.62 121 THR B C 1
ATOM 2573 O O . THR B 1 121 ? 14.891 -29.172 -13.711 1 96.62 121 THR B O 1
ATOM 2576 N N . PRO B 1 122 ? 16.047 -30.797 -14.727 1 96.19 122 PRO B N 1
ATOM 2577 C CA . PRO B 1 122 ? 17.016 -30.781 -13.641 1 96.19 122 PRO B CA 1
ATOM 2578 C C . PRO B 1 122 ? 17.75 -29.453 -13.516 1 96.19 122 PRO B C 1
ATOM 2580 O O . PRO B 1 122 ? 18.172 -29.062 -12.414 1 96.19 122 PRO B O 1
ATOM 2583 N N . GLU B 1 123 ? 17.906 -28.812 -14.688 1 96.69 123 GLU B N 1
ATOM 2584 C CA . GLU B 1 123 ? 18.562 -27.5 -14.688 1 96.69 123 GLU B CA 1
ATOM 2585 C C . GLU B 1 123 ? 17.75 -26.484 -13.891 1 96.69 123 GLU B C 1
ATOM 2587 O O . GLU B 1 123 ? 18.312 -25.656 -13.172 1 96.69 123 GLU B O 1
ATOM 2592 N N . ASP B 1 124 ? 16.438 -26.578 -14.031 1 96.81 124 ASP B N 1
ATOM 2593 C CA . ASP B 1 124 ? 15.562 -25.703 -13.258 1 96.81 124 ASP B CA 1
ATOM 2594 C C . ASP B 1 124 ? 15.758 -25.922 -11.758 1 96.81 124 ASP B C 1
ATOM 2596 O O . ASP B 1 124 ? 15.844 -24.969 -10.992 1 96.81 124 ASP B O 1
ATOM 2600 N N . PHE B 1 125 ? 15.828 -27.141 -11.391 1 97.69 125 PHE B N 1
ATOM 2601 C CA . PHE B 1 125 ? 15.992 -27.469 -9.977 1 97.69 125 PHE B CA 1
ATOM 2602 C C . PHE B 1 125 ? 17.344 -27 -9.469 1 97.69 125 PHE B C 1
ATOM 2604 O O . PHE B 1 125 ? 17.453 -26.438 -8.375 1 97.69 125 PHE B O 1
ATOM 2611 N N . ARG B 1 126 ? 18.391 -27.188 -10.25 1 96.5 126 ARG B N 1
ATOM 2612 C CA . ARG B 1 126 ? 19.734 -26.75 -9.867 1 96.5 126 ARG B CA 1
ATOM 2613 C C . ARG B 1 126 ? 19.781 -25.25 -9.672 1 96.5 126 ARG B C 1
ATOM 2615 O O . ARG B 1 126 ? 20.438 -24.75 -8.75 1 96.5 126 ARG B O 1
ATOM 2622 N N . ALA B 1 127 ? 19.172 -24.594 -10.516 1 96.38 127 ALA B N 1
ATOM 2623 C CA . ALA B 1 127 ? 19.109 -23.141 -10.398 1 96.38 127 ALA B CA 1
ATOM 2624 C C . ALA B 1 127 ? 18.469 -22.719 -9.086 1 96.38 127 ALA B C 1
ATOM 2626 O O . ALA B 1 127 ? 18.922 -21.781 -8.438 1 96.38 127 ALA B O 1
ATOM 2627 N N . LEU B 1 128 ? 17.391 -23.391 -8.68 1 96.81 128 LEU B N 1
ATOM 2628 C CA . LEU B 1 128 ? 16.703 -23.094 -7.422 1 96.81 128 LEU B CA 1
ATOM 2629 C C . LEU B 1 128 ? 17.625 -23.375 -6.238 1 96.81 128 LEU B C 1
ATOM 2631 O O . LEU B 1 128 ? 17.703 -22.578 -5.301 1 96.81 128 LEU B O 1
ATOM 2635 N N . CYS B 1 129 ? 18.406 -24.453 -6.309 1 95.94 129 CYS B N 1
ATOM 2636 C CA . CYS B 1 129 ? 19.344 -24.812 -5.258 1 95.94 129 CYS B CA 1
ATOM 2637 C C . CYS B 1 129 ? 20.453 -23.766 -5.145 1 95.94 129 CYS B C 1
ATOM 2639 O O . CYS B 1 129 ? 20.891 -23.422 -4.043 1 95.94 129 CYS B O 1
ATOM 2641 N N . ALA B 1 130 ? 20.891 -23.266 -6.223 1 95.12 130 ALA B N 1
ATOM 2642 C CA . ALA B 1 130 ? 21.969 -22.297 -6.27 1 95.12 130 ALA B CA 1
ATOM 2643 C C . ALA B 1 130 ? 21.594 -21.016 -5.527 1 95.12 130 ALA B C 1
ATOM 2645 O O . ALA B 1 130 ? 22.469 -20.328 -4.992 1 95.12 130 ALA B O 1
ATOM 2646 N N . LEU B 1 131 ? 20.344 -20.734 -5.402 1 94.62 131 LEU B N 1
ATOM 2647 C CA . LEU B 1 131 ? 19.891 -19.516 -4.734 1 94.62 131 LEU B CA 1
ATOM 2648 C C . LEU B 1 131 ? 20.219 -19.562 -3.242 1 94.62 131 LEU B C 1
ATOM 2650 O O . LEU B 1 131 ? 20.312 -18.531 -2.588 1 94.62 131 LEU B O 1
ATOM 2654 N N . LEU B 1 132 ? 20.375 -20.719 -2.66 1 91.25 132 LEU B N 1
ATOM 2655 C CA . LEU B 1 132 ? 20.688 -20.922 -1.248 1 91.25 132 LEU B CA 1
ATOM 2656 C C . LEU B 1 132 ? 22.078 -20.344 -0.916 1 91.25 132 LEU B C 1
ATOM 2658 O O . LEU B 1 132 ? 22.344 -20.016 0.24 1 91.25 132 LEU B O 1
ATOM 2662 N N . THR B 1 133 ? 22.891 -20.266 -1.887 1 90.38 133 THR B N 1
ATOM 2663 C CA . THR B 1 133 ? 24.266 -19.859 -1.655 1 90.38 133 THR B CA 1
ATOM 2664 C C . THR B 1 133 ? 24.406 -18.344 -1.692 1 90.38 133 THR B C 1
ATOM 2666 O O . THR B 1 133 ? 25.453 -17.797 -1.348 1 90.38 133 THR B O 1
ATOM 2669 N N . LEU B 1 134 ? 23.391 -17.703 -2.088 1 91.31 134 LEU B N 1
ATOM 2670 C CA . LEU B 1 134 ? 23.438 -16.234 -2.148 1 91.31 134 LEU B CA 1
ATOM 2671 C C . LEU B 1 134 ? 23.234 -15.633 -0.765 1 91.31 134 LEU B C 1
ATOM 2673 O O . LEU B 1 134 ? 22.422 -16.141 0.026 1 91.31 134 LEU B O 1
ATOM 2677 N N . PRO B 1 135 ? 23.922 -14.539 -0.47 1 89.12 135 PRO B N 1
ATOM 2678 C CA . PRO B 1 135 ? 23.625 -13.844 0.785 1 89.12 135 PRO B CA 1
ATOM 2679 C C . PRO B 1 135 ? 22.234 -13.211 0.799 1 89.12 135 PRO B C 1
ATOM 2681 O O . PRO B 1 135 ? 21.562 -13.211 1.831 1 89.12 135 PRO B O 1
ATOM 2684 N N . LYS B 1 136 ? 21.891 -12.609 -0.348 1 90.12 136 LYS B N 1
ATOM 2685 C CA . LYS B 1 136 ? 20.562 -12.008 -0.531 1 90.12 136 LYS B CA 1
ATOM 2686 C C . LYS B 1 136 ? 19.984 -12.375 -1.889 1 90.12 136 LYS B C 1
ATOM 2688 O O . LYS B 1 136 ? 20.688 -12.414 -2.893 1 90.12 136 LYS B O 1
ATOM 2693 N N . LEU B 1 137 ? 18.688 -12.586 -1.853 1 90.19 137 LEU B N 1
ATOM 2694 C CA . LEU B 1 137 ? 18 -12.938 -3.088 1 90.19 137 LEU B CA 1
ATOM 2695 C C . LEU B 1 137 ? 18.219 -11.867 -4.152 1 90.19 137 LEU B C 1
ATOM 2697 O O . LEU B 1 137 ? 18.391 -12.18 -5.332 1 90.19 137 LEU B O 1
ATOM 2701 N N . SER B 1 138 ? 18.297 -10.617 -3.703 1 88.38 138 SER B N 1
ATOM 2702 C CA . SER B 1 138 ? 18.438 -9.484 -4.613 1 88.38 138 SER B CA 1
ATOM 2703 C C . SER B 1 138 ? 19.797 -9.461 -5.289 1 88.38 138 SER B C 1
ATOM 2705 O O . SER B 1 138 ? 20.016 -8.719 -6.246 1 88.38 138 SER B O 1
ATOM 2707 N N . ASP B 1 139 ? 20.719 -10.234 -4.871 1 90.38 139 ASP B N 1
ATOM 2708 C CA . ASP B 1 139 ? 22.047 -10.328 -5.484 1 90.38 139 ASP B CA 1
ATOM 2709 C C . ASP B 1 139 ? 21.984 -11.07 -6.816 1 90.38 139 ASP B C 1
ATOM 2711 O O . ASP B 1 139 ? 22.906 -10.992 -7.617 1 90.38 139 ASP B O 1
ATOM 2715 N N . HIS B 1 140 ? 20.922 -11.844 -6.949 1 90.44 140 HIS B N 1
ATOM 2716 C CA . HIS B 1 140 ? 20.703 -12.477 -8.242 1 90.44 140 HIS B CA 1
ATOM 2717 C C . HIS B 1 140 ? 20.078 -11.508 -9.234 1 90.44 140 HIS B C 1
ATOM 2719 O O . HIS B 1 140 ? 19.203 -10.727 -8.875 1 90.44 140 HIS B O 1
ATOM 2725 N N . VAL B 1 141 ? 20.438 -11.555 -10.453 1 88.44 141 VAL B N 1
ATOM 2726 C CA . VAL B 1 141 ? 20.062 -10.625 -11.508 1 88.44 141 VAL B CA 1
ATOM 2727 C C . VAL B 1 141 ? 18.547 -10.656 -11.703 1 88.44 141 VAL B C 1
ATOM 2729 O O . VAL B 1 141 ? 17.922 -9.625 -11.945 1 88.44 141 VAL B O 1
ATOM 2732 N N . ASP B 1 142 ? 17.984 -11.859 -11.531 1 89.25 142 ASP B N 1
ATOM 2733 C CA . ASP B 1 142 ? 16.562 -12.039 -11.781 1 89.25 142 ASP B CA 1
ATOM 2734 C C . ASP B 1 142 ? 15.727 -11.477 -10.641 1 89.25 142 ASP B C 1
ATOM 2736 O O . ASP B 1 142 ? 14.508 -11.328 -10.766 1 89.25 142 ASP B O 1
ATOM 2740 N N . PHE B 1 143 ? 16.453 -11 -9.523 1 90.94 143 PHE B N 1
ATOM 2741 C CA . PHE B 1 143 ? 15.68 -10.617 -8.336 1 90.94 143 PHE B CA 1
ATOM 2742 C C . PHE B 1 143 ? 16.078 -9.227 -7.863 1 90.94 143 PHE B C 1
ATOM 2744 O O . PHE B 1 143 ? 15.891 -8.891 -6.695 1 90.94 143 PHE B O 1
ATOM 2751 N N . LYS B 1 144 ? 16.625 -8.391 -8.641 1 86.81 144 LYS B N 1
ATOM 2752 C CA . LYS B 1 144 ? 17.125 -7.07 -8.266 1 86.81 144 LYS B CA 1
ATOM 2753 C C . LYS B 1 144 ? 16.016 -6.234 -7.621 1 86.81 144 LYS B C 1
ATOM 2755 O O . LYS B 1 144 ? 16.25 -5.586 -6.598 1 86.81 144 LYS B O 1
ATOM 2760 N N . ASN B 1 145 ? 14.75 -6.25 -8.172 1 84.62 145 ASN B N 1
ATOM 2761 C CA . ASN B 1 145 ? 13.648 -5.48 -7.617 1 84.62 145 ASN B CA 1
ATOM 2762 C C . ASN B 1 145 ? 12.523 -6.391 -7.125 1 84.62 145 ASN B C 1
ATOM 2764 O O . ASN B 1 145 ? 11.344 -6.035 -7.219 1 84.62 145 ASN B O 1
ATOM 2768 N N . TRP B 1 146 ? 13.031 -7.41 -6.574 1 88.75 146 TRP B N 1
ATOM 2769 C CA . TRP B 1 146 ? 12.07 -8.422 -6.137 1 88.75 146 TRP B CA 1
ATOM 2770 C C . TRP B 1 146 ? 11.398 -8.008 -4.832 1 88.75 146 TRP B C 1
ATOM 2772 O O . TRP B 1 146 ? 12.055 -7.48 -3.93 1 88.75 146 TRP B O 1
ATOM 2782 N N . ASN B 1 147 ? 10.102 -8.156 -4.727 1 91.44 147 ASN B N 1
ATOM 2783 C CA . ASN B 1 147 ? 9.336 -8.039 -3.49 1 91.44 147 ASN B CA 1
ATOM 2784 C C . ASN B 1 147 ? 8.164 -9.023 -3.457 1 91.44 147 ASN B C 1
ATOM 2786 O O . ASN B 1 147 ? 7.688 -9.461 -4.504 1 91.44 147 ASN B O 1
ATOM 2790 N N . PRO B 1 148 ? 7.793 -9.344 -2.258 1 93.25 148 PRO B N 1
ATOM 2791 C CA . PRO B 1 148 ? 6.742 -10.352 -2.129 1 93.25 148 PRO B CA 1
ATOM 2792 C C . PRO B 1 148 ? 5.473 -9.984 -2.893 1 93.25 148 PRO B C 1
ATOM 2794 O O . PRO B 1 148 ? 4.832 -10.852 -3.492 1 93.25 148 PRO B O 1
ATOM 2797 N N . SER B 1 149 ? 5.137 -8.781 -2.932 1 93.31 149 SER B N 1
ATOM 2798 C CA . SER B 1 149 ? 3.916 -8.352 -3.613 1 93.31 149 SER B CA 1
ATOM 2799 C C . SER B 1 149 ? 3.998 -8.625 -5.113 1 93.31 149 SER B C 1
ATOM 2801 O O . SER B 1 149 ? 3.088 -9.219 -5.691 1 93.31 149 SER B O 1
ATOM 2803 N N . SER B 1 150 ? 5.078 -8.227 -5.668 1 94.62 150 SER B N 1
ATOM 2804 C CA . SER B 1 150 ? 5.273 -8.461 -7.098 1 94.62 150 SER B CA 1
ATOM 2805 C C . SER B 1 150 ? 5.355 -9.953 -7.406 1 94.62 150 SER B C 1
ATOM 2807 O O . SER B 1 150 ? 4.82 -10.406 -8.422 1 94.62 150 SER B O 1
ATOM 2809 N N . ALA B 1 151 ? 6.027 -10.625 -6.539 1 96.44 151 ALA B N 1
ATOM 2810 C CA . ALA B 1 151 ? 6.176 -12.062 -6.727 1 96.44 151 ALA B CA 1
ATOM 2811 C C . ALA B 1 151 ? 4.816 -12.758 -6.707 1 96.44 151 ALA B C 1
ATOM 2813 O O . ALA B 1 151 ? 4.559 -13.648 -7.52 1 96.44 151 ALA B O 1
ATOM 2814 N N . ARG B 1 152 ? 3.959 -12.359 -5.832 1 97.62 152 ARG B N 1
ATOM 2815 C CA . ARG B 1 152 ? 2.639 -12.961 -5.711 1 97.62 152 ARG B CA 1
ATOM 2816 C C . ARG B 1 152 ? 1.786 -12.672 -6.941 1 97.62 152 ARG B C 1
ATOM 2818 O O . ARG B 1 152 ? 1.1 -13.555 -7.453 1 97.62 152 ARG B O 1
ATOM 2825 N N . VAL B 1 153 ? 1.849 -11.469 -7.402 1 96.56 153 VAL B N 1
ATOM 2826 C CA . VAL B 1 153 ? 1.127 -11.109 -8.617 1 96.56 153 VAL B CA 1
ATOM 2827 C C . VAL B 1 153 ? 1.662 -11.914 -9.797 1 96.56 153 VAL B C 1
ATOM 2829 O O . VAL B 1 153 ? 0.886 -12.461 -10.586 1 96.56 153 VAL B O 1
ATOM 2832 N N . GLU B 1 154 ? 2.961 -12.016 -9.914 1 95.38 154 GLU B N 1
ATOM 2833 C CA . GLU B 1 154 ? 3.598 -12.773 -10.992 1 95.38 154 GLU B CA 1
ATOM 2834 C C . GLU B 1 154 ? 3.207 -14.242 -10.938 1 95.38 154 GLU B C 1
ATOM 2836 O O . GLU B 1 154 ? 2.934 -14.859 -11.969 1 95.38 154 GLU B O 1
ATOM 2841 N N . CYS B 1 155 ? 3.207 -14.758 -9.758 1 97.12 155 CYS B N 1
ATOM 2842 C CA . CYS B 1 155 ? 2.828 -16.156 -9.586 1 97.12 155 CYS B CA 1
ATOM 2843 C C . CYS B 1 155 ? 1.416 -16.406 -10.102 1 97.12 155 CYS B C 1
ATOM 2845 O O . CYS B 1 155 ? 1.185 -17.344 -10.867 1 97.12 155 CYS B O 1
ATOM 2847 N N . PHE B 1 156 ? 0.477 -15.562 -9.727 1 97.19 156 PHE B N 1
ATOM 2848 C CA . PHE B 1 156 ? -0.903 -15.727 -10.172 1 97.19 156 PHE B CA 1
ATOM 2849 C C . PHE B 1 156 ? -0.996 -15.672 -11.688 1 97.19 156 PHE B C 1
ATOM 2851 O O . PHE B 1 156 ? -1.707 -16.469 -12.305 1 97.19 156 PHE B O 1
ATOM 2858 N N . LYS B 1 157 ? -0.293 -14.773 -12.234 1 94.31 157 LYS B N 1
ATOM 2859 C CA . LYS B 1 157 ? -0.3 -14.664 -13.688 1 94.31 157 LYS B CA 1
ATOM 2860 C C . LYS B 1 157 ? 0.212 -15.945 -14.336 1 94.31 157 LYS B C 1
ATOM 2862 O O . LYS B 1 157 ? -0.351 -16.406 -15.336 1 94.31 157 LYS B O 1
ATOM 2867 N N . LYS B 1 158 ? 1.236 -16.516 -13.828 1 94.06 158 LYS B N 1
ATOM 2868 C CA . LYS B 1 158 ? 1.83 -17.719 -14.383 1 94.06 158 LYS B CA 1
ATOM 2869 C C . LYS B 1 158 ? 0.867 -18.906 -14.273 1 94.06 158 LYS B C 1
ATOM 2871 O O . LYS B 1 158 ? 0.715 -19.672 -15.227 1 94.06 158 LYS B O 1
ATOM 2876 N N . VAL B 1 159 ? 0.221 -18.984 -13.125 1 93.56 159 VAL B N 1
ATOM 2877 C CA . VAL B 1 159 ? -0.628 -20.156 -12.93 1 93.56 159 VAL B CA 1
ATOM 2878 C C . VAL B 1 159 ? -1.938 -19.984 -13.695 1 93.56 159 VAL B C 1
ATOM 2880 O O . VAL B 1 159 ? -2.6 -20.969 -14.039 1 93.56 159 VAL B O 1
ATOM 2883 N N . CYS B 1 160 ? -2.303 -18.766 -13.945 1 88.5 160 CYS B N 1
ATOM 2884 C CA . CYS B 1 160 ? -3.492 -18.531 -14.75 1 88.5 160 CYS B CA 1
ATOM 2885 C C . CYS B 1 160 ? -3.188 -18.703 -16.234 1 88.5 160 CYS B C 1
ATOM 2887 O O . CYS B 1 160 ? -4.043 -19.141 -17 1 88.5 160 CYS B O 1
ATOM 2889 N N . SER B 1 161 ? -2.121 -18.172 -16.719 1 77.69 161 SER B N 1
ATOM 2890 C CA . SER B 1 161 ? -1.746 -18.281 -18.125 1 77.69 161 SER B CA 1
ATOM 2891 C C . SER B 1 161 ? -1.755 -19.75 -18.562 1 77.69 161 SER B C 1
ATOM 2893 O O . SER B 1 161 ? -2.146 -20.047 -19.703 1 77.69 161 SER B O 1
ATOM 2895 N N . PHE B 1 162 ? -1.35 -20.594 -17.797 1 60.84 162 PHE B N 1
ATOM 2896 C CA . PHE B 1 162 ? -1.285 -22.016 -18.125 1 60.84 162 PHE B CA 1
ATOM 2897 C C . PHE B 1 162 ? -2.668 -22.656 -18.047 1 60.84 162 PHE B C 1
ATOM 2899 O O . PHE B 1 162 ? -2.947 -23.625 -18.75 1 60.84 162 PHE B O 1
ATOM 2906 N N . ASN B 1 163 ? -3.492 -22.031 -17.297 1 60.28 163 ASN B N 1
ATOM 2907 C CA . ASN B 1 163 ? -4.727 -22.75 -16.984 1 60.28 163 ASN B CA 1
ATOM 2908 C C . ASN B 1 163 ? -5.957 -21.969 -17.438 1 60.28 163 ASN B C 1
ATOM 2910 O O . ASN B 1 163 ? -6.992 -22.547 -17.75 1 60.28 163 ASN B O 1
ATOM 2914 N N . CYS B 1 164 ? -6.012 -20.641 -17.375 1 56.34 164 CYS B N 1
ATOM 2915 C CA . CYS B 1 164 ? -7.234 -19.844 -17.484 1 56.34 164 CYS B CA 1
ATOM 2916 C C . CYS B 1 164 ? -7.598 -19.625 -18.953 1 56.34 164 CYS B C 1
ATOM 2918 O O . CYS B 1 164 ? -8.75 -19.312 -19.266 1 56.34 164 CYS B O 1
ATOM 2920 N N . TYR B 1 165 ? -6.719 -19.484 -19.844 1 47.78 165 TYR B N 1
ATOM 2921 C CA . TYR B 1 165 ? -7.129 -19.219 -21.219 1 47.78 165 TYR B CA 1
ATOM 2922 C C . TYR B 1 165 ? -7.742 -20.469 -21.859 1 47.78 165 TYR B C 1
ATOM 2924 O O . TYR B 1 165 ? -8.148 -20.438 -23.016 1 47.78 165 TYR B O 1
ATOM 2932 N N . SER B 1 166 ? -7.695 -21.516 -21.25 1 44.75 166 SER B N 1
ATOM 2933 C CA . SER B 1 166 ? -8.359 -22.531 -22.078 1 44.75 166 SER B CA 1
ATOM 2934 C C . SER B 1 166 ? -9.875 -22.359 -22.031 1 44.75 166 SER B C 1
ATOM 2936 O O . SER B 1 166 ? -10.469 -22.328 -20.953 1 44.75 166 SER B O 1
ATOM 2938 N N . GLY B 1 167 ? -10.445 -21.469 -22.797 1 44.75 167 GLY B N 1
ATOM 2939 C CA . GLY B 1 167 ? -11.867 -21.344 -23.062 1 44.75 167 GLY B CA 1
ATOM 2940 C C . GLY B 1 167 ? -12.656 -22.578 -22.672 1 44.75 167 GLY B C 1
ATOM 2941 O O . GLY B 1 167 ? -13.875 -22.5 -22.484 1 44.75 167 GLY B O 1
ATOM 2942 N N . ARG B 1 168 ? -12.266 -23.703 -22.938 1 41.72 168 ARG B N 1
ATOM 2943 C CA . ARG B 1 168 ? -13.031 -24.938 -22.781 1 41.72 168 ARG B CA 1
ATOM 2944 C C . ARG B 1 168 ? -13.18 -25.297 -21.312 1 41.72 168 ARG B C 1
ATOM 2946 O O . ARG B 1 168 ? -14.117 -26.016 -20.922 1 41.72 168 ARG B O 1
ATOM 2953 N N . ASN B 1 169 ? -12.367 -24.828 -20.453 1 45.72 169 ASN B N 1
ATOM 2954 C CA . ASN B 1 169 ? -12.367 -25.297 -19.078 1 45.72 169 ASN B CA 1
ATOM 2955 C C . ASN B 1 169 ? -13.297 -24.469 -18.203 1 45.72 169 ASN B C 1
ATOM 2957 O O . ASN B 1 169 ? -13.344 -24.656 -16.984 1 45.72 169 ASN B O 1
ATOM 2961 N N . ARG B 1 170 ? -13.734 -23.344 -18.688 1 45 170 ARG B N 1
ATOM 2962 C CA . ARG B 1 170 ? -14.797 -22.641 -17.984 1 45 170 ARG B CA 1
ATOM 2963 C C . ARG B 1 170 ? -15.891 -23.609 -17.547 1 45 170 ARG B C 1
ATOM 2965 O O . ARG B 1 170 ? -16.5 -23.422 -16.484 1 45 170 ARG B O 1
ATOM 2972 N N . ASP B 1 171 ? -16.234 -24.469 -18.469 1 43.72 171 ASP B N 1
ATOM 2973 C CA . ASP B 1 171 ? -17.312 -25.422 -18.203 1 43.72 171 ASP B CA 1
ATOM 2974 C C . ASP B 1 171 ? -16.906 -26.422 -17.109 1 43.72 171 ASP B C 1
ATOM 2976 O O . ASP B 1 171 ? -17.75 -26.844 -16.312 1 43.72 171 ASP B O 1
ATOM 2980 N N . ALA B 1 172 ? -15.719 -26.812 -16.969 1 44.41 172 ALA B N 1
ATOM 2981 C CA . ALA B 1 172 ? -15.336 -27.859 -16.016 1 44.41 172 ALA B CA 1
ATOM 2982 C C . ALA B 1 172 ? -15.312 -27.328 -14.586 1 44.41 172 ALA B C 1
ATOM 2984 O O . ALA B 1 172 ? -15.672 -28.031 -13.648 1 44.41 172 ALA B O 1
ATOM 2985 N N . LEU B 1 173 ? -14.875 -26.094 -14.383 1 48.41 173 LEU B N 1
ATOM 2986 C CA . LEU B 1 173 ? -14.891 -25.531 -13.031 1 48.41 173 LEU B CA 1
ATOM 2987 C C . LEU B 1 173 ? -16.312 -25.297 -12.562 1 48.41 173 LEU B C 1
ATOM 2989 O O . LEU B 1 173 ? -16.609 -25.391 -11.367 1 48.41 173 LEU B O 1
ATOM 2993 N N . ARG B 1 174 ? -17.188 -24.891 -13.445 1 43.44 174 ARG B N 1
ATOM 2994 C CA . ARG B 1 174 ? -18.594 -24.75 -13.102 1 43.44 174 ARG B CA 1
ATOM 2995 C C . ARG B 1 174 ? -19.188 -26.094 -12.664 1 43.44 174 ARG B C 1
ATOM 2997 O O . ARG B 1 174 ? -20.047 -26.141 -11.789 1 43.44 174 ARG B O 1
ATOM 3004 N N . LYS B 1 175 ? -18.969 -27.156 -13.422 1 46.09 175 LYS B N 1
ATOM 3005 C CA . LYS B 1 175 ? -19.672 -28.406 -13.133 1 46.09 175 LYS B CA 1
ATOM 3006 C C . LYS B 1 175 ? -19.219 -28.98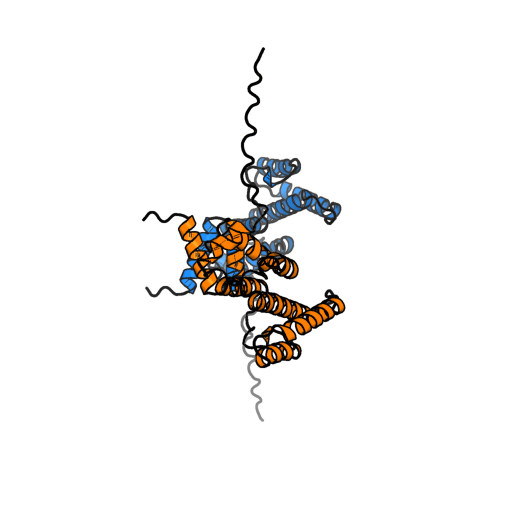4 -11.797 1 46.09 175 LYS B C 1
ATOM 3008 O O . LYS B 1 175 ? -19.953 -29.766 -11.18 1 46.09 175 LYS B O 1
ATOM 3013 N N . GLN B 1 176 ? -17.969 -28.875 -11.484 1 41.78 176 GLN B N 1
ATOM 3014 C CA . GLN B 1 176 ? -17.516 -29.641 -10.328 1 41.78 176 GLN B CA 1
ATOM 3015 C C . GLN B 1 176 ? -17.625 -28.828 -9.047 1 41.78 176 GLN B C 1
ATOM 3017 O O . GLN B 1 176 ? -17.203 -29.281 -7.98 1 41.78 176 GLN B O 1
ATOM 3022 N N . SER B 1 177 ? -18.062 -27.578 -9.234 1 39.03 177 SER B N 1
ATOM 3023 C CA . SER B 1 177 ? -18.297 -26.984 -7.922 1 39.03 177 SER B CA 1
ATOM 3024 C C . SER B 1 177 ? -19.578 -27.531 -7.289 1 39.03 177 SER B C 1
ATOM 3026 O O . SER B 1 177 ? -20.672 -27.312 -7.812 1 39.03 177 SER B O 1
ATOM 3028 N N . PRO B 1 178 ? -19.547 -28.547 -6.559 1 38.84 178 PRO B N 1
ATOM 3029 C CA . PRO B 1 178 ? -20.75 -29.016 -5.875 1 38.84 178 PRO B CA 1
ATOM 3030 C C . PRO B 1 178 ? -21.5 -27.891 -5.168 1 38.84 178 PRO B C 1
ATOM 3032 O O . PRO B 1 178 ? -22.656 -28.078 -4.773 1 38.84 178 PRO B O 1
ATOM 3035 N N . TRP B 1 179 ? -20.688 -26.906 -4.707 1 39.22 179 TRP B N 1
ATOM 3036 C CA . TRP B 1 179 ? -21.359 -26.047 -3.746 1 39.22 179 TRP B CA 1
ATOM 3037 C C . TRP B 1 179 ? -22.359 -25.141 -4.441 1 39.22 179 TRP B C 1
ATOM 3039 O O . TRP B 1 179 ? -22.969 -24.266 -3.809 1 39.22 179 TRP B O 1
ATOM 3049 N N . ILE B 1 180 ? -22.203 -24.969 -5.723 1 38.09 180 ILE B N 1
ATOM 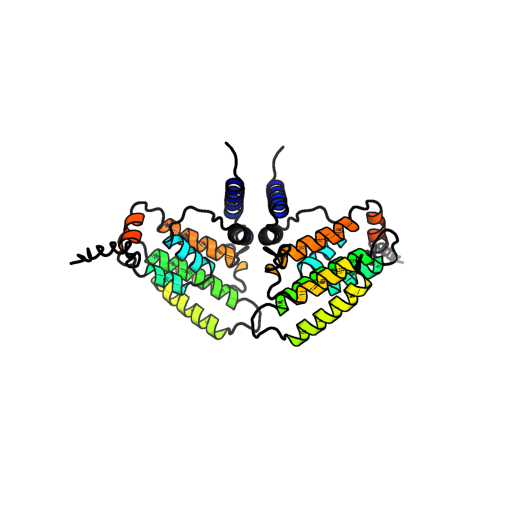3050 C CA . ILE B 1 180 ? -23.25 -24.078 -6.203 1 38.09 180 ILE B CA 1
ATOM 3051 C C . ILE B 1 180 ? -24.594 -24.828 -6.211 1 38.09 180 ILE B C 1
ATOM 3053 O O . ILE B 1 180 ? -24.812 -25.688 -7.055 1 38.09 180 ILE B O 1
ATOM 3057 N N . SER B 1 181 ? -25.062 -25.344 -5.055 1 33.44 181 SER B N 1
ATOM 3058 C CA . SER B 1 181 ? -26.453 -25.797 -4.949 1 33.44 181 SER B CA 1
ATOM 3059 C C . SER B 1 181 ? -27.406 -24.875 -5.695 1 33.44 181 SER B C 1
ATOM 3061 O O . SER B 1 181 ? -27.312 -23.656 -5.551 1 33.44 181 SER B O 1
ATOM 3063 N N . GLY B 1 182 ? -27.672 -25.141 -6.922 1 33.84 182 GLY B N 1
ATOM 3064 C CA . GLY B 1 182 ? -28.75 -24.484 -7.66 1 33.84 182 GLY B CA 1
ATOM 3065 C C . GLY B 1 182 ? -29.906 -24.047 -6.777 1 33.84 182 GLY B C 1
ATOM 3066 O O . GLY B 1 182 ? -30.047 -24.531 -5.652 1 33.84 182 GLY B O 1
ATOM 3067 N N . PRO B 1 183 ? -30.359 -22.891 -6.91 1 34.44 183 PRO B N 1
ATOM 3068 C CA . PRO B 1 183 ? -31.469 -22.453 -6.062 1 34.44 183 PRO B CA 1
ATOM 3069 C C . PRO B 1 183 ? -32.5 -23.547 -5.848 1 34.44 183 PRO B C 1
ATOM 3071 O O . PRO B 1 183 ? -32.75 -24.375 -6.742 1 34.44 183 PRO B O 1
ATOM 3074 N N . ALA B 1 184 ? -32.594 -24.078 -4.621 1 37.34 184 ALA B N 1
ATOM 3075 C CA . ALA B 1 184 ? -33.625 -25 -4.133 1 37.34 184 ALA B CA 1
ATOM 3076 C C . ALA B 1 184 ? -34.969 -24.719 -4.797 1 37.34 184 ALA B C 1
ATOM 3078 O O . ALA B 1 184 ? -35.344 -23.562 -4.996 1 37.34 184 ALA B O 1
ATOM 3079 N N . GLU B 1 185 ? -35.281 -25.641 -5.625 1 36.41 185 GLU B N 1
ATOM 3080 C CA . GLU B 1 185 ? -36.594 -25.625 -6.285 1 36.41 185 GLU B CA 1
ATOM 3081 C C . GLU B 1 185 ? -37.688 -25.188 -5.324 1 36.41 185 GLU B C 1
ATOM 3083 O O . GLU B 1 185 ? -37.688 -25.594 -4.164 1 36.41 185 GLU B O 1
ATOM 3088 N N . PRO B 1 186 ? -38.25 -24.047 -5.574 1 33.47 186 PRO B N 1
ATOM 3089 C CA . PRO B 1 186 ? -39.312 -23.562 -4.676 1 33.47 186 PRO B CA 1
ATOM 3090 C C . PRO B 1 186 ? -40.25 -24.688 -4.234 1 33.47 186 PRO B C 1
ATOM 3092 O O . PRO B 1 186 ? -40.531 -25.609 -5.004 1 33.47 186 PRO B O 1
ATOM 3095 N N . ILE B 1 187 ? -40.062 -25.156 -2.99 1 36.69 187 ILE B N 1
ATOM 3096 C CA . ILE B 1 187 ? -40.969 -26.141 -2.414 1 36.69 187 ILE B CA 1
ATOM 3097 C C . ILE B 1 187 ? -42.406 -25.859 -2.871 1 36.69 187 ILE B C 1
ATOM 3099 O O . ILE B 1 187 ? -42.844 -24.719 -2.834 1 36.69 187 ILE B O 1
ATOM 3103 N N . PRO B 1 188 ? -42.812 -26.719 -3.781 1 33.84 188 PRO B N 1
ATOM 3104 C CA . PRO B 1 188 ? -44.188 -26.516 -4.238 1 33.84 188 PRO B CA 1
ATOM 3105 C C . PRO B 1 188 ? -45.156 -26.219 -3.092 1 33.84 188 PRO B C 1
ATOM 3107 O O . PRO B 1 188 ? -44.969 -26.719 -1.98 1 33.84 188 PRO B O 1
ATOM 3110 N N . GLY B 1 189 ? -45.562 -24.938 -2.965 1 29.52 189 GLY B N 1
ATOM 3111 C CA . GLY B 1 189 ? -46.594 -24.469 -2.039 1 29.52 189 GLY B CA 1
ATOM 3112 C C . GLY B 1 189 ? -47.688 -25.469 -1.799 1 29.52 189 GLY B C 1
ATOM 3113 O O . GLY B 1 189 ? -48.25 -26.031 -2.748 1 29.52 189 GLY B O 1
ATOM 3114 N N . LYS B 1 190 ? -47.438 -26.391 -0.756 1 34 190 LYS B N 1
ATOM 3115 C CA . LYS B 1 190 ? -48.594 -27.203 -0.333 1 34 190 LYS B CA 1
ATOM 3116 C C . LYS B 1 190 ? -49.875 -26.406 -0.412 1 34 190 LYS B C 1
ATOM 3118 O O . LYS B 1 190 ? -50 -25.312 0.141 1 34 190 LYS B O 1
ATOM 3123 N N . LYS B 1 191 ? -50.562 -26.547 -1.581 1 34.09 191 LYS B N 1
ATOM 3124 C CA . LYS B 1 191 ? -51.938 -26.094 -1.742 1 34.09 191 LYS B CA 1
ATOM 3125 C C . LYS B 1 191 ? -52.75 -26.438 -0.507 1 34.09 191 LYS B C 1
ATOM 3127 O O . LYS B 1 191 ? -52.938 -27.609 -0.18 1 34.09 191 LYS B O 1
ATOM 3132 N N . ARG B 1 192 ? -52.312 -25.828 0.645 1 29.2 192 ARG B N 1
ATOM 3133 C CA . ARG B 1 192 ? -53.188 -26.016 1.779 1 29.2 192 ARG B CA 1
ATOM 3134 C C . ARG B 1 192 ? -54.656 -25.938 1.345 1 29.2 192 ARG B C 1
ATOM 3136 O O . ARG B 1 192 ? -55.094 -24.891 0.866 1 29.2 192 ARG B O 1
ATOM 3143 N N . THR B 1 193 ? -54.969 -27.047 0.684 1 25.42 193 THR B N 1
ATOM 3144 C CA . THR B 1 193 ? -56.406 -27.281 0.489 1 25.42 193 THR B CA 1
ATOM 3145 C C . THR B 1 193 ? -57.188 -26.922 1.747 1 25.42 193 THR B C 1
ATOM 3147 O O . THR B 1 193 ? -56.969 -27.5 2.812 1 25.42 193 THR B O 1
ATOM 3150 N N . LEU B 1 194 ? -57.281 -25.656 2.004 1 24.47 194 LEU B N 1
ATOM 3151 C CA . LEU B 1 194 ? -58.375 -25.312 2.916 1 24.47 194 LEU B CA 1
ATOM 3152 C C . LEU B 1 194 ? -59.594 -26.156 2.646 1 24.47 194 LEU B C 1
ATOM 3154 O O . LEU B 1 194 ? -60.219 -26.062 1.583 1 24.47 194 LEU B O 1
ATOM 3158 N N . ALA B 1 195 ? -59.594 -27.406 3.057 1 22.69 195 ALA B N 1
ATOM 3159 C CA . ALA B 1 195 ? -60.875 -28.031 3.367 1 22.69 195 ALA B CA 1
ATOM 3160 C C . ALA B 1 195 ? -61.594 -27.281 4.492 1 22.69 195 ALA B C 1
ATOM 3162 O O . ALA B 1 195 ? -60.938 -26.812 5.43 1 22.69 195 ALA B O 1
#

Organism: Anisakis simplex (NCBI:txid6269)

Foldseek 3Di:
DPQDPLNVLLVVLVVCVVVLVQVVNVVSCVVPVRHNDDDDPLLVVLLVCLLVLVLVVSLVSCVVCPPPPLADSLQLNLLSLLLNLVVLLQVLLDDDDPDPNVVSVVSNVVSLVSNCVRPPDPVVSVVSVVCNPDSHNCVDPVDVPPDSRSSSVVSSVSNCVSHVPPPVCVVVVVVPPVPVPDPPDPPPPPPPPPD/DPQDPLNVLLVVLVVCVVVLVQVVNVVSCVVPVRHNDDDDPLLVVLLVCLLVLVLVVSLVSCVVCPPPPLADSLQLNLLSLLLNLVVLLQVLLDDDDPDPNVVSVVSNVVSLVSNCVRPPDVVRSVVSVVCNPDSHNCVDPVDVPPDSRSSSVVSSVSNCVSHVPPPVCVVVVVVPPVPVPPPPDPPPPPPPPPD

Solvent-accessible surface area (backbone atoms only — not comparable to full-atom values): 22855 Å² total; per-residue (Å²): 132,86,81,48,70,67,54,50,51,47,51,50,35,50,52,26,56,76,71,64,40,38,63,22,34,54,37,41,25,67,76,69,70,54,66,85,70,90,70,54,74,68,52,49,51,47,45,49,28,42,67,68,64,36,53,70,58,42,56,58,70,49,50,82,42,65,80,37,86,85,42,59,53,58,62,40,51,37,50,53,45,50,52,51,39,52,52,40,52,48,58,66,48,49,90,59,84,79,56,64,56,63,62,48,47,52,54,41,51,53,39,50,56,52,40,64,76,47,43,94,41,72,66,58,40,50,54,59,57,55,55,72,74,45,75,42,67,50,76,39,82,94,24,63,86,66,46,72,60,45,50,28,54,51,46,47,51,55,51,36,65,73,48,61,69,48,76,75,50,62,60,55,61,60,66,66,42,69,79,66,66,63,82,72,71,77,70,75,73,75,74,72,69,79,121,131,87,80,48,70,67,55,52,51,47,52,49,35,49,51,27,55,77,69,64,39,36,62,21,34,54,35,41,24,65,76,70,70,53,66,87,69,91,67,54,73,68,51,47,51,46,45,48,28,41,66,68,64,36,53,69,58,42,55,58,69,48,51,81,43,62,80,38,85,86,43,60,51,57,63,41,51,36,50,53,47,51,53,53,39,53,54,42,52,48,59,68,49,48,90,60,84,79,57,62,56,65,62,47,47,53,54,40,51,52,38,50,58,51,40,63,74,47,43,92,43,71,66,58,39,50,55,60,58,55,57,72,75,46,74,43,67,50,76,38,83,94,25,63,86,65,44,72,59,45,50,28,53,49,47,48,50,56,49,34,67,73,48,62,69,49,74,74,50,61,59,55,60,61,67,66,43,70,77,68,65,64,80,74,71,74,72,76,72,75,74,71,69,80,120

Secondary structure (DSSP, 8-state):
----HHHHHHHHHHHHHHTT-HHHHHHHHHHH---SS---HHHHHHHHHHHTT-HHHHHHHHGGGGG-TT--HHHHHHHHHHHHHHHHHHHHHS--TTS-HHHHHHHHHHHHHHHHHH-SSHHHHHHHHHGGG-S-GGGSGGGTT--HHHHHHHHHHHHHHHHTT-TTTHHHHHHS-TT----------------/----HHHHHHHHHHHHHHTT-HHHHHHHHHHH---SS---HHHHHHHHHHHTT-HHHHHHHHGGGGG-TT--HHHHHHHHHHHHHHHHHHHHHS--TTS-HHHHHHHHHHHHHHHHHH-SSHHHHHHHHHGGG-S-GGGSGGGTT--HHHHHHHHHHHHHHHHTT-TTTHHHHHHS-TT----------------

pLDDT: mean 82.68, std 21.8, range [22.61, 98.5]

Sequence (390 aa):
MNVTEEDVVKTILEFLDSRGLHIAQLSLERETGIINGDFSEDLLFLRQLVLDGLWDSALDFIEPLKDVNEFDIRAFRYNITKYKYFELLCIKQEPGPLHDNDFTVEELVECLKDLEHICPTPEDFRALCALLTLPKLSDHVDFKNWNPSSARVECFKKVCSFNCYSGRNRDALRKQSPWISGPAEPIPGKKRTLAMNVTEEDVVKTILEFLDSRGLHIAQLSLERETGIINGDFSEDLLFLRQLVLDGLWDSALDFIEPLKDVNEFDIRAFRYNITKYKYFELLCIKQEPGPLHDNDFTVEELVECLKDLEHICPTPEDFRALCALLTLPKLSDHVDFKNWNPSSARVECFKKVCSFNCYSGRNRDALRKQSPWISGPAEPIPGKKRTLA

Radius of gyration: 28.47 Å; Cα contacts (8 Å, |Δi|>4): 294; chains: 2; bounding box: 123×72×56 Å

Nearest PDB structures (foldseek):
  7wej-assembly1_A  TM=9.033E-01  e=3.456E-13  Mus musculus
  7wek-assembly1_B  TM=9.294E-01  e=2.556E-12  Mus musculus
  7wej-assembly1_B  TM=8.550E-01  e=8.545E-13  Mus musculus
  7wek-assembly1_A  TM=7.815E-01  e=6.843E-11  Mus musculus
  5zyq-assembly1_A  TM=5.034E-01  e=3.406E+00  Homo sapiens

InterPro domains:
  IPR006594 LIS1 homology motif [PS50896] (4-36)
  IPR006595 CTLH, C-terminal LisH motif [PS50897] (39-96)
  IPR006595 CTLH, C-terminal LisH motif [SM00668] (39-96)
  IPR040067 WDR47 [PTHR19863] (2-162)